Protein AF-A0A6P6TVI5-F1 (afdb_monomer)

pLDDT: mean 85.87, std 11.97, range [40.94, 98.31]

Sequence (390 aa):
MSLTVSHLIRDSSDHAPLLISVSTRLDNKPQSFRFLNFWTSREDFLPIVRDSWKQPCSGSPLQVLCCKLKRLQGAVQVWNRVVFGDIFQAVRQKEEEVRLAEIRMESDGSEAARVQLHLAQGRLRAALRVEEVFWKQKARVRWLQEGDRNTKFFHSVVKHRTVRSIVHKIRNDRGEWIESEAEIGAEAVRYFERLFTAQHIASSSTLLQHIPKILTDEENGLLEQVLSAEEIRSAVFAMDGESAPGPDGYTGKFFTAAWSVIGEDVVRAMCSFFCGAELPRAITATSIVLIPKIVHPQNFSHFCLISLCNFVNKVLSQILADRLAQVLPKIISPQQSGFVRRRLISDNFLLAQELLSSMGRSPRNADVVLKLDMSKAYDRVSWAFLTMVL

Radius of gyration: 27.92 Å; Cα contacts (8 Å, |Δi|>4): 343; chains: 1; bounding box: 77×56×83 Å

Solvent-accessible surface area (backbone atoms only — not comparable to full-atom values): 23335 Å² total; per-residue (Å²): 128,54,76,47,76,44,77,43,83,62,73,99,49,96,62,61,53,74,46,76,44,66,57,56,102,63,83,83,63,86,79,76,66,64,67,61,74,61,52,72,76,43,84,65,42,59,56,53,51,43,62,53,58,70,54,89,71,77,74,56,47,54,51,27,44,52,51,43,53,59,51,37,52,56,54,52,53,52,48,44,52,75,76,54,53,58,58,67,59,50,35,55,53,29,52,50,48,30,53,55,28,50,56,43,32,74,77,37,83,46,73,67,33,53,52,50,29,52,52,28,48,52,52,30,54,53,39,48,51,49,53,42,47,51,36,44,64,72,40,67,69,86,78,76,68,95,80,72,97,50,56,67,57,30,50,49,52,36,52,56,50,54,62,72,63,60,79,66,51,37,39,50,98,86,69,49,79,39,61,50,69,69,58,46,50,49,51,49,50,56,54,49,50,62,54,61,50,82,76,93,66,90,74,70,66,70,67,60,75,73,61,76,88,79,77,50,72,68,57,51,54,61,68,67,50,82,74,50,66,64,60,54,48,49,53,54,66,72,46,67,33,87,45,77,41,12,70,82,12,46,29,37,48,54,54,63,72,43,31,96,72,47,40,68,50,52,42,46,21,53,45,41,41,79,73,70,46,82,81,55,67,83,45,71,37,56,39,81,42,76,42,69,75,51,89,82,54,52,39,77,84,37,36,44,83,42,78,25,45,18,48,71,44,50,47,56,53,46,53,52,48,60,50,49,58,74,54,40,75,78,76,46,62,88,83,64,28,82,98,38,91,98,43,50,70,65,58,52,51,52,51,51,51,51,56,62,69,56,52,78,74,49,96,87,58,89,77,85,86,85,90,83,82,73,81,58,55,86,60,64,62,54,66,70,57,49,68,72,73,106

Mean predicted aligned error: 9.37 Å

Secondary structure (DSSP, 8-state):
--EEEEEPP-SSSSSPPEEEEEPPTTTTSPPPP---GGGGGSTTHHHHHHHHHHS---SSHHHHHHHHHHHHHHHHHHHHHHHTS-HHHHHHHHHHHHHHHHHHHHH---HHHHHHHHHHHHHHHHHHHHHHHHHHHHHT-----S----HHHHHHHHHHHHHHH----EE-TTS-EE--HHHHHHHHHHHHHHHHSPP-----GGGGGGS---S-HHHHHHHTSPPPHHHHHHHHHHS-TTSPP-TT---HHHHHHTHHHHHHHHHHHHHHHHTTPPPPHHHH-EEEEEEESSSS--SGGGEEEEEEE-HHHHHHHHHHHHHHHHHHHHHS-TT--TT-TT--HHHHHHHHHHHHHHTT--TT----------TTHHHH--HHHHHHH-

Foldseek 3Di:
DDWDWDFDDDDPDPDTDIDTDDDDPPPDDDDFAADQLCLLVDPCSLVLLQVLLPDDDDDALLRNLLVSLLSSSVSVVVVCCVPCNPLVVQLVVLVVQLVVLVVCCVVDVDPVSVVSNVVSVVSNVVSLVSLLSRLCLLLVDPPDDPDDSDSVVSVVSNVVVVVQQDDQWAQAPVRDIDRDPVVVVVRLCVVLVVLQDADDDPDPCVVLVPQDPQDDPVLVVQLLDQDDLVLLVCLLVVDDQSDAAFSSNHGSSCCVSNCVRCSVSLSSSLRCVSVPDDNDPSQAHWDWGWDACDDDHHHSVRTDIDTRGHVSNVSNVSSSVVSVLVCVVRNDDPLDQPPHPPRDPVVNVVVVVVVVVCAPPDPPDHDDDDDDDDDPCVSHDDPVVVVSND

Structure (mmCIF, N/CA/C/O backbone):
data_AF-A0A6P6TVI5-F1
#
_entry.id   AF-A0A6P6TVI5-F1
#
loop_
_atom_site.group_PDB
_atom_site.id
_atom_site.type_symbol
_atom_site.label_atom_id
_atom_site.label_alt_id
_atom_site.label_comp_id
_atom_site.label_asym_id
_atom_site.label_entity_id
_atom_site.label_seq_id
_atom_site.pdbx_PDB_ins_code
_atom_site.Cartn_x
_atom_site.Cartn_y
_atom_site.Cartn_z
_atom_site.occupancy
_atom_site.B_iso_or_equiv
_atom_site.auth_seq_id
_atom_site.auth_comp_id
_atom_site.auth_asym_id
_atom_site.auth_atom_id
_atom_site.pdbx_PDB_model_num
ATOM 1 N N . MET A 1 1 ? -9.435 31.498 9.936 1.00 50.38 1 MET A N 1
ATOM 2 C CA . MET A 1 1 ? -8.725 30.886 11.077 1.00 50.38 1 MET A CA 1
ATOM 3 C C . MET A 1 1 ? -9.482 31.351 12.307 1.00 50.38 1 MET A C 1
ATOM 5 O O . MET A 1 1 ? -9.459 32.540 12.583 1.00 50.38 1 MET A O 1
ATOM 9 N N . SER A 1 2 ? -10.288 30.489 12.924 1.00 42.31 2 SER A N 1
ATOM 10 C CA . SER A 1 2 ? -10.997 30.822 14.167 1.00 42.31 2 SER A CA 1
ATOM 11 C C . SER A 1 2 ? -10.178 30.315 15.346 1.00 42.31 2 SER A C 1
ATOM 13 O O . SER A 1 2 ? -9.690 29.186 15.340 1.00 42.31 2 SER A O 1
ATOM 15 N N . LEU A 1 3 ? -9.978 31.174 16.335 1.00 60.12 3 LEU A N 1
ATOM 16 C CA . LEU A 1 3 ? -9.305 30.828 17.575 1.00 60.12 3 LEU A CA 1
ATOM 17 C C . LEU A 1 3 ? -10.371 30.828 18.662 1.00 60.12 3 LEU A C 1
ATOM 19 O O . LEU A 1 3 ? -10.991 31.853 18.928 1.00 60.12 3 LEU A O 1
ATOM 23 N N . THR A 1 4 ? -10.622 29.662 19.239 1.00 66.44 4 THR A N 1
ATOM 24 C CA . THR A 1 4 ? -11.568 29.484 20.340 1.00 66.44 4 THR A CA 1
ATOM 25 C C . THR A 1 4 ? -10.787 29.086 21.574 1.00 66.44 4 THR A C 1
ATOM 27 O O . THR A 1 4 ? -10.040 28.109 21.547 1.00 66.44 4 THR A O 1
ATOM 30 N N . VAL A 1 5 ? -10.956 29.842 22.650 1.00 75.88 5 VAL A N 1
ATOM 31 C CA . VAL A 1 5 ? -10.376 29.522 23.953 1.00 75.88 5 VAL A CA 1
ATOM 32 C C . VAL A 1 5 ? -11.499 28.987 24.827 1.00 75.88 5 VAL A C 1
ATOM 34 O O . VAL A 1 5 ? -12.504 29.669 25.011 1.00 75.88 5 VAL A O 1
ATOM 37 N N . SER A 1 6 ? -11.351 27.769 25.339 1.00 76.38 6 SER A N 1
ATOM 38 C CA . SER A 1 6 ? -12.278 27.191 26.310 1.00 76.38 6 SER A CA 1
ATOM 39 C C . SER A 1 6 ? -11.561 26.885 27.620 1.00 76.38 6 SER A C 1
ATOM 41 O O . SER A 1 6 ? -10.396 26.487 27.640 1.00 76.38 6 SER A O 1
ATOM 43 N N . HIS A 1 7 ? -12.258 27.096 28.734 1.00 74.56 7 HIS A N 1
ATOM 44 C CA . HIS A 1 7 ? -11.769 26.699 30.048 1.00 74.56 7 HIS A CA 1
ATOM 45 C C . HIS A 1 7 ? -12.034 25.208 30.242 1.00 74.56 7 HIS A C 1
ATOM 47 O O . HIS A 1 7 ? -13.179 24.764 30.140 1.00 74.56 7 HIS A O 1
ATOM 53 N N . LEU A 1 8 ? -10.983 24.435 30.508 1.00 70.44 8 LEU A N 1
ATOM 54 C CA . LEU A 1 8 ? -11.132 23.051 30.940 1.00 70.44 8 LEU A CA 1
ATOM 55 C C . LEU A 1 8 ? -11.530 23.001 32.416 1.00 70.44 8 LEU A C 1
ATOM 57 O O . LEU A 1 8 ? -11.284 23.934 33.185 1.00 70.44 8 LEU A O 1
ATOM 61 N N . ILE A 1 9 ? -12.174 21.897 32.787 1.00 56.91 9 ILE A N 1
ATOM 62 C CA . ILE A 1 9 ? -12.681 21.658 34.138 1.00 56.91 9 ILE A CA 1
ATOM 63 C C . ILE A 1 9 ? -11.498 21.673 35.114 1.00 56.91 9 ILE A C 1
ATOM 65 O O . ILE A 1 9 ? -10.450 21.087 34.841 1.00 56.91 9 ILE A O 1
ATOM 69 N N . ARG A 1 10 ? -11.667 22.371 36.239 1.00 63.59 10 ARG A N 1
ATOM 70 C CA . ARG A 1 10 ? -10.701 22.369 37.337 1.00 63.59 10 ARG A CA 1
ATOM 71 C C . ARG A 1 10 ? -10.797 21.027 38.049 1.00 63.59 10 ARG A C 1
ATOM 73 O O . ARG A 1 10 ? -11.835 20.730 38.630 1.00 63.59 10 ARG A O 1
ATOM 80 N N . ASP A 1 11 ? -9.730 20.245 38.001 1.00 40.94 11 ASP A N 1
ATOM 81 C CA . ASP A 1 11 ? -9.581 19.057 38.834 1.00 40.94 11 ASP A CA 1
ATOM 82 C C . ASP A 1 11 ? -8.334 19.240 39.701 1.00 40.94 11 ASP A C 1
ATOM 84 O O . ASP A 1 11 ? -7.234 19.431 39.182 1.00 40.94 11 ASP A O 1
ATOM 88 N N . SER A 1 12 ? -8.513 19.250 41.023 1.00 44.25 12 SER A N 1
ATOM 89 C CA . SER A 1 12 ? -7.471 19.374 42.063 1.00 44.25 12 SER A CA 1
ATOM 90 C C . SER A 1 12 ? -6.588 20.647 42.100 1.00 44.25 12 SER A C 1
ATOM 92 O O . SER A 1 12 ? -5.709 20.739 42.953 1.00 44.25 12 SER A O 1
ATOM 94 N N . SER A 1 13 ? -6.835 21.662 41.259 1.00 61.47 13 SER A N 1
ATOM 95 C CA . SER A 1 13 ? -6.118 22.957 41.261 1.00 61.47 13 SER A CA 1
ATOM 96 C C . SER A 1 13 ? -7.076 24.154 41.147 1.00 61.47 13 SER A C 1
ATOM 98 O O . SER A 1 13 ? -8.138 24.071 40.530 1.00 61.47 13 SER A O 1
ATOM 100 N N . ASP A 1 14 ? -6.692 25.290 41.734 1.00 65.31 14 ASP A N 1
ATOM 101 C CA . ASP A 1 14 ? -7.358 26.595 41.626 1.00 65.31 14 ASP A CA 1
ATOM 102 C C . ASP A 1 14 ? -7.150 27.283 40.259 1.00 65.31 14 ASP A C 1
ATOM 104 O O . ASP A 1 14 ? -7.882 28.214 39.902 1.00 65.31 14 ASP A O 1
ATOM 108 N N . HIS A 1 15 ? -6.231 26.778 39.433 1.00 62.09 15 HIS A N 1
ATOM 109 C CA . HIS A 1 15 ? -6.027 27.225 38.059 1.00 62.09 15 HIS A CA 1
ATOM 110 C C . HIS A 1 15 ? -6.923 26.458 37.068 1.00 62.09 15 HIS A C 1
ATOM 112 O O . HIS A 1 15 ? -6.985 25.232 37.076 1.00 62.09 15 HIS A O 1
ATOM 118 N N . ALA A 1 16 ? -7.610 27.177 36.169 1.00 63.00 16 ALA A N 1
ATOM 119 C CA . ALA A 1 16 ? -8.334 26.572 35.044 1.00 63.00 16 ALA A CA 1
ATOM 120 C C . ALA A 1 16 ? -7.402 26.456 33.826 1.00 63.00 16 ALA A C 1
ATOM 122 O O . ALA A 1 16 ? -6.978 27.496 33.309 1.00 63.00 16 ALA A O 1
ATOM 123 N N . PRO A 1 17 ? -7.102 25.246 33.322 1.00 70.75 17 PRO A N 1
ATOM 124 C CA . PRO A 1 17 ? -6.337 25.100 32.094 1.00 70.75 17 PRO A CA 1
ATOM 125 C C . PRO A 1 17 ? -7.092 25.735 30.920 1.00 70.75 17 PRO A C 1
ATOM 127 O O . PRO A 1 17 ? -8.281 25.476 30.714 1.00 70.75 17 PRO A O 1
ATOM 130 N N . LEU A 1 18 ? -6.399 26.565 30.141 1.00 76.81 18 LEU A N 1
ATOM 131 C CA . LEU A 1 18 ? -6.943 27.152 28.920 1.00 76.81 18 LEU A CA 1
ATOM 132 C C . LEU A 1 18 ? -6.676 26.212 27.746 1.00 76.81 18 LEU A C 1
ATOM 134 O O . LEU A 1 18 ? -5.528 26.002 27.351 1.00 76.81 18 LEU A O 1
ATOM 138 N N . LEU A 1 19 ? -7.739 25.671 27.156 1.00 69.50 19 LEU A N 1
ATOM 139 C CA . LEU A 1 19 ? -7.659 24.982 25.879 1.00 69.50 19 LEU A CA 1
ATOM 140 C C . LEU A 1 19 ? -7.790 26.013 24.760 1.00 69.50 19 LEU A C 1
ATOM 142 O O . LEU A 1 19 ? -8.882 26.462 24.416 1.00 69.50 19 LEU A O 1
ATOM 146 N N . ILE A 1 20 ? -6.656 26.369 24.166 1.00 74.19 20 ILE A N 1
ATOM 147 C CA . ILE A 1 20 ? -6.629 27.166 22.941 1.00 74.19 20 ILE A CA 1
ATOM 148 C C . ILE A 1 20 ? -6.821 26.206 21.767 1.00 74.19 20 ILE A C 1
ATOM 150 O O . ILE A 1 20 ? -5.902 25.489 21.369 1.00 74.19 20 ILE A O 1
ATOM 154 N N . SER A 1 21 ? -8.032 26.185 21.223 1.00 57.56 21 SER A N 1
ATOM 155 C CA . SER A 1 21 ? -8.363 25.454 20.004 1.00 57.56 21 SER A CA 1
ATOM 156 C C . SER A 1 21 ? -8.249 26.401 18.817 1.00 57.56 21 SER A C 1
ATOM 158 O O . SER A 1 21 ? -8.975 27.388 18.708 1.00 57.56 21 SER A O 1
ATOM 160 N N . VAL A 1 22 ? -7.307 26.111 17.927 1.00 64.06 22 VAL A N 1
ATOM 161 C CA . VAL A 1 22 ? -7.124 26.846 16.675 1.00 64.06 22 VAL A CA 1
ATOM 162 C C . VAL A 1 22 ? -7.741 26.001 15.578 1.00 64.06 22 VAL A C 1
ATOM 164 O O . VAL A 1 22 ? -7.253 24.897 15.335 1.00 64.06 22 VAL A O 1
ATOM 167 N N . SER A 1 23 ? -8.790 26.497 14.918 1.00 53.38 23 SER A N 1
ATOM 168 C CA . SER A 1 23 ? -9.317 25.800 13.749 1.00 53.38 23 SER A CA 1
ATOM 169 C C . SER A 1 23 ? -8.261 25.812 12.655 1.00 53.38 23 SER A C 1
ATOM 171 O O . SER A 1 23 ? -7.753 26.857 12.219 1.00 53.38 23 SER A O 1
ATOM 173 N N . THR A 1 24 ? -7.867 24.612 12.258 1.00 54.31 24 THR A N 1
ATOM 174 C CA . THR A 1 24 ? -6.860 24.421 11.224 1.00 54.31 24 THR A CA 1
ATOM 175 C C . THR A 1 24 ? -7.564 24.243 9.885 1.00 54.31 24 THR A C 1
ATOM 177 O O . THR A 1 24 ? -8.731 23.864 9.819 1.00 54.31 24 THR A O 1
ATOM 180 N N . ARG A 1 25 ? -6.858 24.483 8.773 1.00 55.53 25 ARG A N 1
ATOM 181 C CA . ARG A 1 25 ? -7.387 24.305 7.400 1.00 55.53 25 ARG A CA 1
ATOM 182 C C . ARG A 1 25 ? -7.878 22.862 7.095 1.00 55.53 25 ARG A C 1
ATOM 184 O O . ARG A 1 25 ? -8.269 22.574 5.968 1.00 55.53 25 ARG A O 1
ATOM 191 N N . LEU A 1 26 ? -7.815 21.939 8.060 1.00 53.72 26 LEU A N 1
ATOM 192 C CA . LEU A 1 26 ? -8.076 20.504 7.929 1.00 53.72 26 LEU A CA 1
ATOM 193 C C . LEU A 1 26 ? -9.446 20.064 8.467 1.00 53.72 26 LEU A C 1
ATOM 195 O O . LEU A 1 26 ? -9.866 18.952 8.155 1.00 53.72 26 LEU A O 1
ATOM 199 N N . ASP A 1 27 ? -10.144 20.909 9.228 1.00 51.94 27 ASP A N 1
ATOM 200 C CA . ASP A 1 27 ? -11.249 20.455 10.088 1.00 51.94 27 ASP A CA 1
ATOM 201 C C . ASP A 1 27 ? -12.516 20.025 9.310 1.00 51.94 27 ASP A C 1
ATOM 203 O O . ASP A 1 27 ? -13.340 19.294 9.848 1.00 51.94 27 ASP A O 1
ATOM 207 N N . ASN A 1 28 ? -12.634 20.374 8.017 1.00 53.06 28 ASN A N 1
ATOM 208 C CA . ASN A 1 28 ? -13.838 20.138 7.199 1.00 53.06 28 ASN A CA 1
ATOM 209 C C . ASN A 1 28 ? -13.608 19.341 5.898 1.00 53.06 28 ASN A C 1
ATOM 211 O O . ASN A 1 28 ? -14.457 19.363 5.005 1.00 53.06 28 ASN A O 1
ATOM 215 N N . LYS A 1 29 ? -12.471 18.650 5.735 1.00 59.00 29 LYS A N 1
ATOM 216 C CA . LYS A 1 29 ? -12.224 17.871 4.505 1.00 59.00 29 LYS A CA 1
ATOM 217 C C . LYS A 1 29 ? -12.799 16.457 4.617 1.00 59.00 29 LYS A C 1
ATOM 219 O O . LYS A 1 29 ? -12.556 15.792 5.627 1.00 59.00 29 LYS A O 1
ATOM 224 N N . PRO A 1 30 ? -13.51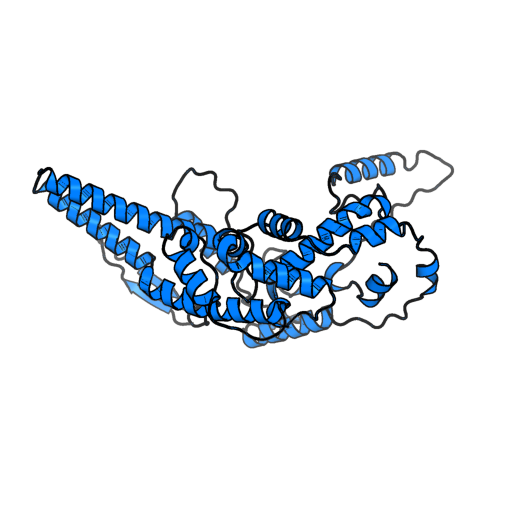1 15.956 3.588 1.00 56.66 30 PRO A N 1
ATOM 225 C CA . PRO A 1 30 ? -13.997 14.584 3.585 1.00 56.66 30 PRO A CA 1
ATOM 226 C C . PRO A 1 30 ? -12.813 13.623 3.719 1.00 56.66 30 PRO A C 1
ATOM 228 O O . PRO A 1 30 ? -11.874 13.643 2.921 1.00 56.66 30 PRO A O 1
ATOM 231 N N . GLN A 1 31 ? -12.839 12.791 4.760 1.00 66.12 31 GLN A N 1
ATOM 232 C CA . GLN A 1 31 ? -11.803 11.788 4.967 1.00 66.12 31 GLN A CA 1
ATOM 233 C C . GLN A 1 31 ? -12.014 10.637 3.988 1.00 66.12 31 GLN A C 1
ATOM 235 O O . GLN A 1 31 ? -13.091 10.040 3.926 1.00 66.12 31 GLN A O 1
ATOM 240 N N . SER A 1 32 ? -10.970 10.313 3.224 1.00 79.69 32 SER A N 1
ATOM 241 C CA . SER A 1 32 ? -10.984 9.115 2.397 1.00 79.69 32 SER A CA 1
ATOM 242 C C . SER A 1 32 ? -11.031 7.870 3.280 1.00 79.69 32 SER A C 1
ATOM 244 O O . SER A 1 32 ? -10.469 7.833 4.379 1.00 79.69 32 SER A O 1
ATOM 246 N N . PHE A 1 33 ? -11.719 6.840 2.794 1.00 89.94 33 PHE A N 1
ATOM 247 C CA . PHE A 1 33 ? -11.724 5.541 3.452 1.00 89.94 33 PHE A CA 1
ATOM 248 C C . PHE A 1 33 ? -10.298 5.014 3.604 1.00 89.94 33 PHE A C 1
ATOM 250 O O . PHE A 1 33 ? -9.478 5.127 2.693 1.00 89.94 33 PHE A O 1
ATOM 257 N N . ARG A 1 34 ? -10.018 4.428 4.766 1.00 91.81 34 ARG A N 1
ATOM 258 C CA . ARG A 1 34 ? -8.781 3.708 5.048 1.00 91.81 34 ARG A CA 1
ATOM 259 C C . ARG A 1 34 ? -9.119 2.481 5.865 1.00 91.81 34 ARG A C 1
ATOM 261 O O . ARG A 1 34 ? -9.838 2.583 6.856 1.00 91.81 34 ARG A O 1
ATOM 268 N N . PHE A 1 35 ? -8.583 1.346 5.448 1.00 95.06 35 PHE A N 1
ATOM 269 C CA . PHE A 1 35 ? -8.749 0.096 6.157 1.00 95.06 35 PHE A CA 1
ATOM 270 C C . PHE A 1 35 ? -8.078 0.169 7.529 1.00 95.06 35 PHE A C 1
ATOM 272 O O . PHE A 1 35 ? -6.906 0.540 7.613 1.00 95.06 35 PHE A O 1
ATOM 279 N N . LEU A 1 36 ? -8.807 -0.169 8.593 1.00 94.38 36 LEU A N 1
ATOM 280 C CA . LEU A 1 36 ? -8.273 -0.195 9.953 1.00 94.38 36 LEU A CA 1
ATOM 281 C C . LEU A 1 36 ? -7.950 -1.632 10.352 1.00 94.38 36 LEU A C 1
ATOM 283 O O . LEU A 1 36 ? -8.805 -2.513 10.304 1.00 94.38 36 LEU A O 1
ATOM 287 N N . ASN A 1 37 ? -6.715 -1.884 10.772 1.00 92.69 37 ASN A N 1
ATOM 288 C CA . ASN A 1 37 ? -6.241 -3.256 10.957 1.00 92.69 37 ASN A CA 1
ATOM 289 C C . ASN A 1 37 ? -6.944 -3.990 12.099 1.00 92.69 37 ASN A C 1
ATOM 291 O O . ASN A 1 37 ? -7.115 -5.207 12.020 1.00 92.69 37 ASN A O 1
ATOM 295 N N . PHE A 1 38 ? -7.393 -3.272 13.132 1.00 92.38 38 PHE A N 1
ATOM 296 C CA . PHE A 1 38 ? -8.129 -3.875 14.246 1.00 92.38 38 PHE A CA 1
ATOM 297 C C . PHE A 1 38 ? -9.473 -4.478 13.813 1.00 92.38 38 PHE A C 1
ATOM 299 O O . PHE A 1 38 ? -9.997 -5.335 14.520 1.00 92.38 38 PHE A O 1
ATOM 306 N N . TRP A 1 39 ? -10.016 -4.100 12.646 1.00 95.62 39 TRP A N 1
ATOM 307 C CA . TRP A 1 39 ? -11.202 -4.755 12.088 1.00 95.62 39 TRP A CA 1
ATOM 308 C C . TRP A 1 39 ? -10.975 -6.252 11.889 1.00 95.62 39 TRP A C 1
ATOM 310 O O . TRP A 1 39 ? -11.868 -7.042 12.165 1.00 95.62 39 TRP A O 1
ATOM 320 N N . THR A 1 40 ? -9.760 -6.654 11.507 1.00 94.31 40 THR A N 1
ATOM 321 C CA . THR A 1 40 ? -9.411 -8.067 11.275 1.00 94.31 40 THR A CA 1
ATOM 322 C C . THR A 1 40 ? -9.402 -8.919 12.543 1.00 94.31 40 THR A C 1
ATOM 324 O O . THR A 1 40 ? -9.377 -10.140 12.448 1.00 94.31 40 THR A O 1
ATOM 327 N N . SER A 1 41 ? -9.407 -8.298 13.727 1.00 89.62 41 SER A N 1
ATOM 328 C CA . SER A 1 41 ? -9.384 -9.004 15.011 1.00 89.62 41 SER A CA 1
ATOM 329 C C . SER A 1 41 ? -10.770 -9.412 15.507 1.00 89.62 41 SER A C 1
ATOM 331 O O . SER A 1 41 ? -10.857 -10.091 16.526 1.00 89.62 41 SER A O 1
ATOM 333 N N . ARG A 1 42 ? -11.848 -8.993 14.832 1.00 92.25 42 ARG A N 1
ATOM 334 C CA . ARG A 1 42 ? -13.208 -9.383 15.204 1.00 92.25 42 ARG A CA 1
ATOM 335 C C . ARG A 1 42 ? -13.707 -10.576 14.401 1.00 92.25 42 ARG A C 1
ATOM 337 O O . ARG A 1 42 ? -13.421 -10.710 13.214 1.00 92.25 42 ARG A O 1
ATOM 344 N N . GLU A 1 43 ? -14.531 -11.390 15.047 1.00 92.69 43 GLU A N 1
ATOM 345 C CA . GLU A 1 43 ? -15.134 -12.589 14.457 1.00 92.69 43 GLU A CA 1
ATOM 346 C C . GLU A 1 43 ? -16.162 -12.262 13.362 1.00 92.69 43 GLU A C 1
ATOM 348 O O . GLU A 1 43 ? -16.277 -12.988 12.377 1.00 92.69 43 GLU A O 1
ATOM 353 N N . ASP A 1 44 ? -16.866 -11.134 13.492 1.00 94.19 44 ASP A N 1
ATOM 354 C CA . ASP A 1 44 ? -17.891 -10.669 12.549 1.00 94.19 44 ASP A CA 1
ATOM 355 C C . ASP A 1 44 ? -17.318 -10.012 11.280 1.00 94.19 44 ASP A C 1
ATOM 357 O O . ASP A 1 44 ? -18.045 -9.824 10.304 1.00 94.19 44 ASP A O 1
ATOM 361 N N . PHE A 1 45 ? -16.008 -9.749 11.225 1.00 96.44 45 PHE A N 1
ATOM 362 C CA . PHE A 1 45 ? -15.361 -9.139 10.061 1.00 96.44 45 PHE A CA 1
ATOM 363 C C . PHE A 1 45 ? -15.485 -9.991 8.789 1.00 96.44 45 PHE A C 1
ATOM 365 O O . PHE A 1 45 ? -15.958 -9.509 7.758 1.00 96.44 45 PHE A O 1
ATOM 372 N N . LEU A 1 46 ? -15.080 -11.264 8.841 1.00 97.69 46 LEU A N 1
ATOM 373 C CA . LEU A 1 46 ? -15.132 -12.154 7.675 1.00 97.69 46 LEU A CA 1
ATOM 374 C C . LEU A 1 46 ? -16.560 -12.436 7.182 1.00 97.69 46 LEU A C 1
ATOM 376 O O . LEU A 1 46 ? -16.750 -12.437 5.964 1.00 97.69 46 LEU A O 1
ATOM 380 N N . PRO A 1 47 ? -17.563 -12.660 8.057 1.00 97.62 47 PRO A N 1
ATOM 381 C CA . PRO A 1 47 ? -18.968 -12.692 7.658 1.00 97.62 47 PRO A CA 1
ATOM 382 C C . PRO A 1 47 ? -19.388 -11.481 6.819 1.00 97.62 47 PRO A C 1
ATOM 384 O O . PRO A 1 47 ? -19.895 -11.662 5.717 1.00 97.62 47 PRO A O 1
ATOM 387 N N . ILE A 1 48 ? -19.069 -10.260 7.254 1.00 97.12 48 ILE A N 1
ATOM 388 C CA . ILE A 1 48 ? -19.443 -9.032 6.531 1.00 97.12 48 ILE A CA 1
ATOM 389 C C . ILE A 1 48 ? -18.759 -8.943 5.175 1.00 97.12 48 ILE A C 1
ATOM 391 O O . ILE A 1 48 ? -19.389 -8.575 4.177 1.00 97.12 48 ILE A O 1
ATOM 395 N N . VAL A 1 49 ? -17.468 -9.293 5.124 1.00 98.19 49 VAL A N 1
ATOM 396 C CA . VAL A 1 49 ? -16.750 -9.372 3.852 1.00 98.19 49 VAL A CA 1
ATOM 397 C C . VAL A 1 49 ? -17.469 -10.355 2.940 1.00 98.19 49 VAL A C 1
ATOM 399 O O . VAL A 1 49 ? -17.828 -9.977 1.833 1.00 98.19 49 VAL A O 1
ATOM 402 N N . ARG A 1 50 ? -17.757 -11.571 3.413 1.00 98.19 50 ARG A N 1
ATOM 403 C CA . ARG A 1 50 ? -18.413 -12.633 2.641 1.00 98.19 50 ARG A CA 1
ATOM 404 C C . ARG A 1 50 ? -19.794 -12.234 2.129 1.00 98.19 50 ARG A C 1
ATOM 406 O O . ARG A 1 50 ? -20.080 -12.469 0.957 1.00 98.19 50 ARG A O 1
ATOM 413 N N . ASP A 1 51 ? -20.621 -11.611 2.957 1.00 97.56 51 ASP A N 1
ATOM 414 C CA . ASP A 1 51 ? -21.982 -11.216 2.583 1.00 97.56 51 ASP A CA 1
ATOM 415 C C . ASP A 1 51 ? -21.979 -10.097 1.539 1.00 97.56 51 ASP A C 1
ATOM 417 O O . ASP A 1 51 ? -22.725 -10.145 0.558 1.00 97.56 51 ASP A O 1
ATOM 421 N N . SER A 1 52 ? -21.066 -9.132 1.675 1.00 97.69 52 SER A N 1
ATOM 422 C CA . SER A 1 52 ? -20.830 -8.133 0.631 1.00 97.69 52 SER A CA 1
ATOM 423 C C . SER A 1 52 ? -20.235 -8.758 -0.637 1.00 97.69 52 SER A C 1
ATOM 425 O O . SER A 1 52 ? -20.574 -8.354 -1.748 1.00 97.69 52 SER A O 1
ATOM 427 N N . TRP A 1 53 ? -19.356 -9.756 -0.513 1.00 97.81 53 TRP A N 1
ATOM 428 C CA . TRP A 1 53 ? -18.612 -10.332 -1.640 1.00 97.81 53 TRP A CA 1
ATOM 429 C C . TRP A 1 53 ? -19.445 -11.266 -2.525 1.00 97.81 53 TRP A C 1
ATOM 431 O O . TRP A 1 53 ? -19.206 -11.330 -3.733 1.00 97.81 53 TRP A O 1
ATOM 441 N N . LYS A 1 54 ? -20.431 -11.961 -1.939 1.00 96.38 54 LYS A N 1
ATOM 442 C CA . LYS A 1 54 ? -21.354 -12.884 -2.628 1.00 96.38 54 LYS A CA 1
ATOM 443 C C . LYS A 1 54 ? -22.290 -12.197 -3.617 1.00 96.38 54 LYS A C 1
ATOM 445 O O . LYS A 1 54 ? -22.747 -12.830 -4.562 1.00 96.38 54 LYS A O 1
ATOM 450 N N . GLN A 1 55 ? -22.607 -10.926 -3.391 1.00 95.38 55 GLN A N 1
ATOM 451 C CA . GLN A 1 55 ? -23.513 -10.197 -4.270 1.00 95.38 55 GLN A CA 1
ATOM 452 C C . GLN A 1 55 ? -22.930 -10.110 -5.699 1.00 95.38 55 GLN A C 1
ATOM 454 O O . GLN A 1 55 ? -21.726 -9.856 -5.854 1.00 95.38 55 GLN A O 1
ATOM 459 N N . PRO A 1 56 ? -23.760 -10.285 -6.742 1.00 93.12 56 PRO A N 1
ATOM 460 C CA . PRO A 1 56 ? -23.291 -10.365 -8.120 1.00 93.12 56 PRO A CA 1
ATOM 461 C C . PRO A 1 56 ? -22.647 -9.051 -8.583 1.00 93.12 56 PRO A C 1
ATOM 463 O O . PRO A 1 56 ? -23.042 -7.961 -8.163 1.00 93.12 56 PRO A O 1
ATOM 466 N N . CYS A 1 57 ? -21.645 -9.176 -9.451 1.00 94.56 57 CYS A N 1
ATOM 467 C CA . CYS A 1 57 ? -20.994 -8.090 -10.180 1.00 94.56 57 CYS A CA 1
ATOM 468 C C . CYS A 1 57 ? -20.666 -8.612 -11.583 1.00 94.56 57 CYS A C 1
ATOM 470 O O . CYS A 1 57 ? -20.170 -9.731 -11.707 1.00 94.56 57 CYS A O 1
ATOM 472 N N . SER A 1 58 ? -20.908 -7.804 -12.611 1.00 92.81 58 SER A N 1
ATOM 473 C CA . SER A 1 58 ? -20.639 -8.164 -14.009 1.00 92.81 58 SER A CA 1
ATOM 474 C C . SER A 1 58 ? -19.446 -7.383 -14.557 1.00 92.81 58 SER A C 1
ATOM 476 O O . SER A 1 58 ? -19.160 -6.277 -14.096 1.00 92.81 58 SER A O 1
ATOM 478 N N . GLY A 1 59 ? -18.770 -7.947 -15.557 1.00 93.69 59 GLY A N 1
ATOM 479 C CA . GLY A 1 59 ? -17.623 -7.338 -16.233 1.00 93.69 59 GLY A CA 1
ATOM 480 C C . GLY A 1 59 ? -16.424 -8.278 -16.307 1.00 93.69 59 GLY A C 1
ATOM 481 O O . GLY A 1 59 ? -16.507 -9.447 -15.932 1.00 93.69 59 GLY A O 1
ATOM 482 N N . SER A 1 60 ? -15.296 -7.754 -16.781 1.00 95.31 60 SER A N 1
ATOM 483 C CA . SER A 1 60 ? -14.012 -8.465 -16.737 1.00 95.31 60 SER A CA 1
ATOM 484 C C . SER A 1 60 ? -13.592 -8.777 -15.290 1.00 95.31 60 SER A C 1
ATOM 486 O O . SER A 1 60 ? -14.006 -8.067 -14.368 1.00 95.31 60 SER A O 1
ATOM 488 N N . PRO A 1 61 ? -12.723 -9.776 -15.051 1.00 97.12 61 PRO A N 1
ATOM 489 C CA . PRO A 1 61 ? -12.252 -10.109 -13.703 1.00 97.12 61 PRO A CA 1
ATOM 490 C C . PRO A 1 61 ? -11.704 -8.910 -12.907 1.00 97.12 61 PRO A C 1
ATOM 492 O O . PRO A 1 61 ? -12.021 -8.750 -11.727 1.00 97.12 61 PRO A O 1
ATOM 495 N N . LEU A 1 62 ? -10.955 -8.011 -13.558 1.00 96.44 62 LEU A N 1
ATOM 496 C CA . LEU A 1 62 ? -10.452 -6.775 -12.944 1.00 96.44 62 LEU A CA 1
ATOM 497 C C . LEU A 1 62 ? -11.589 -5.813 -12.557 1.00 96.44 62 LEU A C 1
ATOM 499 O O . LEU A 1 62 ? -11.570 -5.240 -11.466 1.00 96.44 62 LEU A O 1
ATOM 503 N N . GLN A 1 63 ? -12.599 -5.646 -13.418 1.00 95.75 63 GLN A N 1
ATOM 504 C CA . GLN A 1 63 ? -13.775 -4.814 -13.129 1.00 95.75 63 GLN A CA 1
ATOM 505 C C . GLN A 1 63 ? -14.622 -5.400 -11.996 1.00 95.75 63 GLN A C 1
ATOM 507 O O . GLN A 1 63 ? -15.060 -4.656 -11.117 1.00 95.75 63 GLN A O 1
ATOM 512 N N . VAL A 1 64 ? -14.807 -6.723 -11.978 1.00 97.19 64 VAL A N 1
ATOM 513 C CA . VAL A 1 64 ? -15.506 -7.439 -10.904 1.00 97.19 64 VAL A CA 1
ATOM 514 C C . VAL A 1 64 ? -14.806 -7.197 -9.570 1.00 97.19 64 VAL A C 1
ATOM 516 O O . VAL A 1 64 ? -15.461 -6.785 -8.612 1.00 97.19 64 VAL A O 1
ATOM 519 N N . LEU A 1 65 ? -13.480 -7.359 -9.511 1.00 97.69 65 LEU A N 1
ATOM 520 C CA . LEU A 1 65 ? -12.706 -7.091 -8.299 1.00 97.69 65 LEU A CA 1
ATOM 521 C C . LEU A 1 65 ? -12.865 -5.634 -7.834 1.00 97.69 65 LEU A C 1
ATOM 523 O O . LEU A 1 65 ? -13.155 -5.392 -6.662 1.00 97.69 65 LEU A O 1
ATOM 527 N N . CYS A 1 66 ? -12.747 -4.662 -8.746 1.00 96.19 66 CYS A N 1
ATOM 528 C CA . CYS A 1 66 ? -12.941 -3.242 -8.428 1.00 96.19 66 CYS A CA 1
ATOM 529 C C . CYS A 1 66 ? -14.338 -2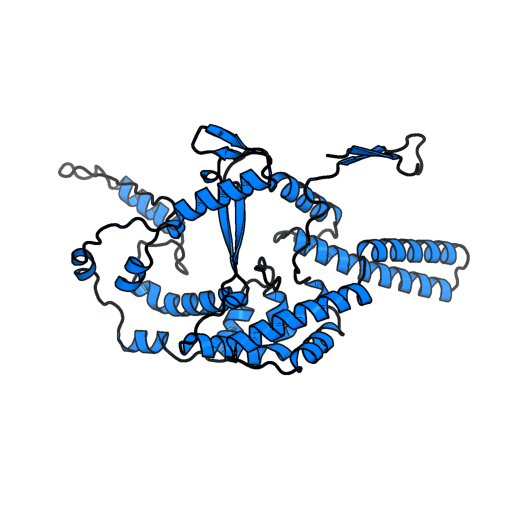.958 -7.866 1.00 96.19 66 CYS A C 1
ATOM 531 O O . CYS A 1 66 ? -14.477 -2.243 -6.873 1.00 96.19 66 CYS A O 1
ATOM 533 N N . CYS A 1 67 ? -15.373 -3.516 -8.496 1.00 96.44 67 CYS A N 1
ATOM 534 C CA . CYS A 1 67 ? -16.760 -3.337 -8.086 1.00 96.44 67 CYS A CA 1
ATOM 535 C C . CYS A 1 67 ? -16.997 -3.909 -6.681 1.00 96.44 67 CYS A C 1
ATOM 537 O O . CYS A 1 67 ? -17.534 -3.217 -5.811 1.00 96.44 67 CYS A O 1
ATOM 539 N N . LYS A 1 68 ? -16.517 -5.133 -6.425 1.00 97.81 68 LYS A N 1
ATOM 540 C CA . LYS A 1 68 ? -16.634 -5.794 -5.120 1.00 97.81 68 LYS A CA 1
ATOM 541 C C . LYS A 1 68 ? -15.894 -5.034 -4.018 1.00 97.81 68 LYS A C 1
ATOM 543 O O . LYS A 1 68 ? -16.477 -4.806 -2.959 1.00 97.81 68 LYS A O 1
ATOM 548 N N . LEU A 1 69 ? -14.667 -4.567 -4.273 1.00 97.25 69 LEU A N 1
ATOM 549 C CA . LEU A 1 69 ? -13.919 -3.716 -3.337 1.00 97.25 69 LEU A CA 1
ATOM 550 C C . LEU A 1 69 ? -14.671 -2.412 -3.049 1.00 97.25 69 LEU A C 1
ATOM 552 O O . LEU A 1 69 ? -14.849 -2.034 -1.892 1.00 97.25 69 LEU A O 1
ATOM 556 N N . LYS A 1 70 ? -15.180 -1.741 -4.087 1.00 95.62 70 LYS A N 1
ATOM 557 C CA . LYS A 1 70 ? -15.903 -0.478 -3.920 1.00 95.62 70 LYS A CA 1
ATOM 558 C C . LYS A 1 70 ? -17.193 -0.642 -3.116 1.00 95.62 70 LYS A C 1
ATOM 560 O O . LYS A 1 70 ? -17.519 0.216 -2.299 1.00 95.62 70 LYS A O 1
ATOM 565 N N . ARG A 1 71 ? -17.923 -1.737 -3.318 1.00 96.44 71 ARG A N 1
ATOM 566 C CA . ARG A 1 71 ? -19.120 -2.062 -2.534 1.00 96.44 71 ARG A CA 1
ATOM 567 C C . ARG A 1 71 ? -18.769 -2.408 -1.089 1.00 96.44 71 ARG A C 1
ATOM 569 O O . ARG A 1 71 ? -19.406 -1.905 -0.163 1.00 96.44 71 ARG A O 1
ATOM 576 N N . LEU A 1 72 ? -17.739 -3.230 -0.888 1.00 97.69 72 LEU A N 1
ATOM 577 C CA . LEU A 1 72 ? -17.260 -3.606 0.438 1.00 97.69 72 LEU A CA 1
ATOM 578 C C . LEU A 1 72 ? -16.843 -2.385 1.260 1.00 97.69 72 LEU A C 1
ATOM 580 O O . LEU A 1 72 ? -17.121 -2.353 2.456 1.00 97.69 72 LEU A O 1
ATOM 584 N N . GLN A 1 73 ? -16.254 -1.368 0.629 1.00 95.38 73 GLN A N 1
ATOM 585 C CA . GLN A 1 73 ? -15.938 -0.096 1.275 1.00 95.38 73 GLN A CA 1
ATOM 586 C C . GLN A 1 73 ? -17.166 0.478 2.002 1.00 95.38 73 GLN A C 1
ATOM 588 O O . GLN A 1 73 ? -17.081 0.807 3.184 1.00 95.38 73 GLN A O 1
ATOM 593 N N . GLY A 1 74 ? -18.313 0.559 1.319 1.00 94.56 74 GLY A N 1
ATOM 594 C CA . GLY A 1 74 ? -19.556 1.068 1.904 1.00 94.56 74 GLY A CA 1
ATOM 595 C C . GLY A 1 74 ? -20.070 0.187 3.045 1.00 94.56 74 GLY A C 1
ATOM 596 O O . GLY A 1 74 ? -20.394 0.697 4.117 1.00 94.56 74 GLY A O 1
ATOM 597 N N . ALA A 1 75 ? -20.071 -1.136 2.856 1.00 96.06 75 ALA A N 1
ATOM 598 C CA . ALA A 1 75 ? -20.517 -2.086 3.878 1.00 96.06 75 ALA A CA 1
ATOM 599 C C . ALA A 1 75 ? -19.674 -2.001 5.164 1.00 96.06 75 ALA A C 1
ATOM 601 O O . ALA A 1 75 ? -20.217 -1.908 6.264 1.00 96.06 75 ALA A O 1
ATOM 602 N N . VAL A 1 76 ? -18.346 -1.952 5.030 1.00 95.75 76 VAL A N 1
ATOM 603 C CA . VAL A 1 76 ? -17.417 -1.839 6.164 1.00 95.75 76 VAL A CA 1
ATOM 604 C C . VAL A 1 76 ? -17.550 -0.484 6.857 1.00 95.75 76 VAL A C 1
ATOM 606 O O . VAL A 1 76 ? -17.464 -0.421 8.079 1.00 95.75 76 VAL A O 1
ATOM 609 N N . GLN A 1 77 ? -17.803 0.602 6.122 1.00 93.31 77 GLN A N 1
ATOM 610 C CA . GLN A 1 77 ? -18.042 1.915 6.728 1.00 93.31 77 GLN A CA 1
ATOM 611 C C . GLN A 1 77 ? -19.318 1.945 7.576 1.00 93.31 77 GLN A C 1
ATOM 613 O O . GLN A 1 77 ? -19.300 2.507 8.673 1.00 93.31 77 GLN A O 1
ATOM 618 N N . VAL A 1 78 ? -20.407 1.341 7.091 1.00 94.31 78 VAL A N 1
ATOM 619 C CA . VAL A 1 78 ? -21.658 1.213 7.853 1.00 94.31 78 VAL A CA 1
ATOM 620 C C . VAL A 1 78 ? -21.432 0.347 9.088 1.00 94.31 78 VAL A C 1
ATOM 622 O O . VAL A 1 78 ? -21.728 0.784 10.199 1.00 94.31 78 VAL A O 1
ATOM 625 N N . TRP A 1 79 ? -20.826 -0.829 8.920 1.00 95.75 79 TRP A N 1
ATOM 626 C CA . TRP A 1 79 ? -20.506 -1.717 10.035 1.00 95.75 79 TRP A CA 1
ATOM 627 C C . TRP A 1 79 ? -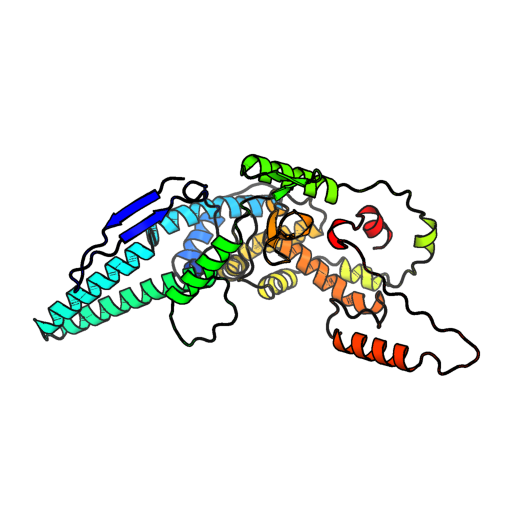19.617 -1.047 11.084 1.00 95.75 79 TRP A C 1
ATOM 629 O O . TRP A 1 79 ? -19.923 -1.112 12.270 1.00 95.75 79 TRP A O 1
ATOM 639 N N . ASN A 1 80 ? -18.563 -0.338 10.671 1.00 93.94 80 ASN A N 1
ATOM 640 C CA . ASN A 1 80 ? -17.673 0.354 11.598 1.00 93.94 80 ASN A CA 1
ATOM 641 C C . ASN A 1 80 ? -18.428 1.387 12.447 1.00 93.94 80 ASN A C 1
ATOM 643 O O . ASN A 1 80 ? -18.193 1.484 13.648 1.00 93.94 80 ASN A O 1
ATOM 647 N N . ARG A 1 81 ? -19.357 2.139 11.842 1.00 91.38 81 ARG A N 1
ATOM 648 C CA . ARG A 1 81 ? -20.186 3.109 12.574 1.00 91.38 81 ARG A CA 1
ATOM 649 C C . ARG A 1 81 ? -21.097 2.434 13.597 1.00 91.38 81 ARG A C 1
ATOM 651 O O . ARG A 1 81 ? -21.239 2.965 14.689 1.00 91.38 81 ARG A O 1
ATOM 658 N N . VAL A 1 82 ? -21.685 1.289 13.252 1.00 92.56 82 VAL A N 1
ATOM 659 C CA . VAL A 1 82 ? -22.612 0.553 14.128 1.00 92.56 82 VAL A CA 1
ATOM 660 C C . VAL A 1 82 ? -21.879 -0.168 15.261 1.00 92.56 82 VAL A C 1
ATOM 662 O O . VAL A 1 82 ? -22.339 -0.147 16.396 1.00 92.56 82 VAL A O 1
ATOM 665 N N . VAL A 1 83 ? -20.747 -0.809 14.965 1.00 91.44 83 VAL A N 1
ATOM 666 C CA . VAL A 1 83 ? -20.060 -1.705 15.909 1.00 91.44 83 VAL A CA 1
ATOM 667 C C . VAL A 1 83 ? -19.014 -0.994 16.757 1.00 91.44 83 VAL A C 1
ATOM 669 O O . VAL A 1 83 ? -18.870 -1.318 17.933 1.00 91.44 83 VAL A O 1
ATOM 672 N N . PHE A 1 84 ? -18.274 -0.046 16.182 1.00 89.69 84 PHE A N 1
ATOM 673 C CA . PHE A 1 84 ? -17.217 0.669 16.901 1.00 89.69 84 PHE A CA 1
ATOM 674 C C . PHE A 1 84 ? -17.614 2.098 17.265 1.00 89.69 84 PHE A C 1
ATOM 676 O O . PHE A 1 84 ? -17.236 2.571 18.333 1.00 89.69 84 PHE A O 1
ATOM 683 N N . GLY A 1 85 ? -18.357 2.788 16.392 1.00 89.94 85 GLY A N 1
ATOM 684 C CA . GLY A 1 85 ? -18.710 4.191 16.598 1.00 89.94 85 GLY A CA 1
ATOM 685 C C . GLY A 1 85 ? -17.470 5.065 16.823 1.00 89.94 85 GLY A C 1
ATOM 686 O O . GLY A 1 85 ? -16.477 4.952 16.097 1.00 89.94 85 GLY A O 1
ATOM 687 N N . ASP A 1 86 ? -17.528 5.935 17.832 1.00 90.88 86 ASP A N 1
ATOM 688 C CA . ASP A 1 86 ? -16.357 6.666 18.319 1.00 90.88 86 ASP A CA 1
ATOM 689 C C . ASP A 1 86 ? -15.580 5.802 19.326 1.00 90.88 86 ASP A C 1
ATOM 691 O O . ASP A 1 86 ? -15.947 5.681 20.497 1.00 90.88 86 ASP A O 1
ATOM 695 N N . ILE A 1 87 ? -14.464 5.232 18.863 1.00 91.38 87 ILE A N 1
ATOM 696 C CA . ILE A 1 87 ? -13.582 4.394 19.686 1.00 91.38 87 ILE A CA 1
ATOM 697 C C . ILE A 1 87 ? -13.004 5.144 20.896 1.00 91.38 87 ILE A C 1
ATOM 699 O O . ILE A 1 87 ? -12.755 4.526 21.926 1.00 91.38 87 ILE A O 1
ATOM 703 N N . PHE A 1 88 ? -12.821 6.465 20.812 1.00 89.31 88 PHE A N 1
ATOM 704 C CA . PHE A 1 88 ? -12.297 7.271 21.915 1.00 89.31 88 PHE A CA 1
ATOM 705 C C . PHE A 1 88 ? -13.371 7.511 22.969 1.00 89.31 88 PHE A C 1
ATOM 707 O O . PHE A 1 88 ? -13.090 7.498 24.166 1.00 89.31 88 PHE A O 1
ATOM 714 N N . GLN A 1 89 ? -14.615 7.726 22.533 1.00 91.00 89 GLN A N 1
ATOM 715 C CA . GLN A 1 89 ? -15.751 7.789 23.446 1.00 91.00 89 GLN A CA 1
ATOM 716 C C . GLN A 1 89 ? -15.985 6.440 24.129 1.00 91.00 89 GLN A C 1
ATOM 718 O O . GLN A 1 89 ? -16.233 6.418 25.332 1.00 91.00 89 GLN A O 1
ATOM 723 N N . ALA A 1 90 ? -15.842 5.333 23.396 1.00 90.88 90 ALA A N 1
ATOM 724 C CA . ALA A 1 90 ? -15.951 3.994 23.959 1.00 90.88 90 ALA A CA 1
ATOM 725 C C . ALA A 1 90 ? -14.911 3.754 25.067 1.00 90.88 90 ALA A C 1
ATOM 727 O O . ALA A 1 90 ? -15.276 3.261 26.130 1.00 90.88 90 ALA A O 1
ATOM 728 N N . VAL A 1 91 ? -13.646 4.153 24.868 1.00 89.25 91 VAL A N 1
ATOM 729 C CA . VAL A 1 91 ? -12.612 4.071 25.920 1.00 89.25 91 VAL A CA 1
ATOM 730 C C . VAL A 1 91 ? -13.024 4.871 27.158 1.00 89.25 91 VAL A C 1
ATOM 732 O O . VAL A 1 91 ? -13.087 4.289 28.236 1.00 89.25 91 VAL A O 1
ATOM 735 N N . ARG A 1 92 ? -13.417 6.145 27.002 1.00 90.94 92 ARG A N 1
ATOM 736 C CA . ARG A 1 92 ? -13.861 6.990 28.131 1.00 90.94 92 ARG A CA 1
ATOM 737 C C . ARG A 1 92 ? -15.035 6.383 28.905 1.00 90.94 92 ARG A C 1
ATOM 739 O O . ARG A 1 92 ? -15.064 6.427 30.128 1.00 90.94 92 ARG A O 1
ATOM 746 N N . GLN A 1 93 ? -16.002 5.793 28.201 1.00 92.38 93 GLN A N 1
ATOM 747 C CA . GLN A 1 93 ? -17.129 5.104 28.837 1.00 92.38 93 GLN A CA 1
ATOM 748 C C . GLN A 1 93 ? -16.674 3.872 29.629 1.00 92.38 93 GLN A C 1
ATOM 750 O O . GLN A 1 93 ? -17.167 3.637 30.728 1.00 92.38 93 GLN A O 1
ATOM 755 N N . LYS A 1 94 ? -15.723 3.091 29.100 1.00 91.25 94 LYS A N 1
ATOM 756 C CA . LYS A 1 94 ? -15.180 1.919 29.803 1.00 91.25 94 LYS A CA 1
ATOM 757 C C . LYS A 1 94 ? -14.301 2.287 30.996 1.00 91.25 94 LYS A C 1
ATOM 759 O O . LYS A 1 94 ? -14.289 1.533 31.963 1.00 91.25 94 LYS A O 1
ATOM 764 N N . GLU A 1 95 ? -13.604 3.419 30.951 1.00 88.38 95 GLU A N 1
ATOM 765 C CA . GLU A 1 95 ? -12.882 3.964 32.108 1.00 88.38 95 GLU A CA 1
ATOM 766 C C . GLU A 1 95 ? -13.856 4.302 33.244 1.00 88.38 95 GLU A C 1
ATOM 768 O O . GLU A 1 95 ? -13.639 3.884 34.380 1.00 88.38 95 GLU A O 1
ATOM 773 N N . GLU A 1 96 ? -14.979 4.953 32.929 1.00 90.88 96 GLU A N 1
ATOM 774 C CA . GLU A 1 96 ? -16.013 5.259 33.923 1.00 90.88 96 GLU A CA 1
ATOM 775 C C . GLU A 1 96 ? -16.703 3.992 34.465 1.00 90.88 96 GLU A C 1
ATOM 777 O O . GLU A 1 96 ? -16.953 3.889 35.664 1.00 90.88 96 GLU A O 1
ATOM 782 N N . GLU A 1 97 ? -16.952 2.977 33.625 1.00 91.75 97 GLU A N 1
ATOM 783 C CA . GLU A 1 97 ? -17.464 1.672 34.085 1.00 91.75 97 GLU A CA 1
ATOM 784 C C . GLU A 1 97 ? -16.531 1.005 35.106 1.00 91.75 97 GLU A C 1
ATOM 786 O O . GLU A 1 97 ? -17.009 0.413 36.075 1.00 91.75 97 GLU A O 1
ATOM 791 N N . VAL A 1 98 ? -15.212 1.084 34.895 1.00 88.38 98 VAL A N 1
ATOM 792 C CA . VAL A 1 98 ? -14.222 0.562 35.848 1.00 88.38 98 VAL A CA 1
ATOM 793 C C . VAL A 1 98 ? -14.254 1.371 37.138 1.00 88.38 98 VAL A C 1
ATOM 795 O O . VAL A 1 98 ? -14.371 0.768 38.200 1.00 88.38 98 VAL A O 1
ATOM 798 N N . ARG A 1 99 ? -14.261 2.706 37.053 1.00 89.12 99 ARG A N 1
ATOM 799 C CA . ARG A 1 99 ? -14.336 3.589 38.225 1.00 89.12 99 ARG A CA 1
ATOM 800 C C . ARG A 1 99 ? -15.550 3.279 39.106 1.00 89.12 99 ARG A C 1
ATOM 802 O O . ARG A 1 99 ? -15.426 3.152 40.321 1.00 89.12 99 ARG A O 1
ATOM 809 N N . LEU A 1 100 ? -16.730 3.119 38.506 1.00 91.38 100 LEU A N 1
ATOM 810 C CA . LEU A 1 100 ? -17.953 2.773 39.239 1.00 91.38 100 LEU A CA 1
ATOM 811 C C . LEU A 1 100 ? -17.888 1.367 39.857 1.00 91.38 100 LEU A C 1
ATOM 813 O O . LEU A 1 100 ? -18.424 1.147 40.945 1.00 91.38 100 LEU A O 1
ATOM 817 N N . ALA A 1 101 ? -17.241 0.413 39.182 1.00 88.12 101 ALA A N 1
ATOM 818 C CA . ALA A 1 101 ? -17.043 -0.934 39.709 1.00 88.12 101 ALA A CA 1
ATOM 819 C C . ALA A 1 101 ? -16.030 -0.970 40.869 1.00 88.12 101 ALA A C 1
ATOM 821 O O . ALA A 1 101 ? -16.216 -1.756 41.795 1.00 88.12 101 ALA A O 1
ATOM 822 N N . GLU A 1 102 ? -15.006 -0.112 40.851 1.00 86.88 102 GLU A N 1
ATOM 823 C CA . GLU A 1 102 ? -14.050 0.067 41.954 1.00 86.88 102 GLU A CA 1
ATOM 824 C C . GLU A 1 102 ? -14.748 0.633 43.193 1.00 86.88 102 GLU A C 1
ATOM 826 O O . GLU A 1 102 ? -14.690 0.011 44.251 1.00 86.88 102 GLU A O 1
ATOM 831 N N . ILE A 1 103 ? -15.522 1.716 43.040 1.00 88.81 103 ILE A N 1
ATOM 832 C CA . ILE A 1 103 ? -16.329 2.292 44.132 1.00 88.81 103 ILE A CA 1
ATOM 833 C C . ILE A 1 103 ? -17.277 1.237 44.720 1.00 88.81 103 ILE A C 1
ATOM 835 O O . ILE A 1 103 ? -17.427 1.126 45.938 1.00 88.81 103 ILE A O 1
ATOM 839 N N . ARG A 1 104 ? -17.913 0.424 43.863 1.00 88.81 104 ARG A N 1
ATOM 840 C CA . ARG A 1 104 ? -18.785 -0.658 44.331 1.00 88.81 104 ARG A CA 1
ATOM 841 C C . ARG A 1 104 ? -18.005 -1.700 45.129 1.00 88.81 104 ARG A C 1
ATOM 843 O O . ARG A 1 104 ? -18.490 -2.077 46.185 1.00 88.81 104 ARG A O 1
ATOM 850 N N . MET A 1 105 ? -16.836 -2.134 44.661 1.00 85.00 105 MET A N 1
ATOM 851 C CA . MET A 1 105 ? -15.982 -3.108 45.356 1.00 85.00 105 MET A CA 1
ATOM 852 C C . MET A 1 105 ? -15.508 -2.601 46.727 1.00 85.00 105 MET A C 1
ATOM 854 O O . MET A 1 105 ? -15.391 -3.381 47.668 1.00 85.00 105 MET A O 1
ATOM 858 N N . GLU A 1 106 ? -15.258 -1.296 46.853 1.00 85.50 106 GLU A N 1
ATOM 859 C CA . GLU A 1 106 ? -14.911 -0.663 48.132 1.00 85.50 106 GLU A CA 1
ATOM 860 C C . GLU A 1 106 ? -16.095 -0.652 49.111 1.00 85.50 106 GLU A C 1
ATOM 862 O O . GLU A 1 106 ? -15.907 -0.842 50.311 1.00 85.50 106 GLU A O 1
ATOM 867 N N . SER A 1 107 ? -17.318 -0.458 48.604 1.00 88.31 107 SER A N 1
ATOM 868 C CA . SER A 1 107 ? -18.547 -0.451 49.415 1.00 88.31 107 SER A CA 1
ATOM 869 C C . SER A 1 107 ? -19.127 -1.844 49.708 1.00 88.31 107 SER A C 1
ATOM 871 O O . SER A 1 107 ? -19.769 -2.047 50.735 1.00 88.31 107 SER A O 1
ATOM 873 N N . ASP A 1 108 ? -18.917 -2.795 48.798 1.00 84.31 108 ASP A N 1
ATOM 874 C CA . ASP A 1 108 ? -19.442 -4.156 48.800 1.00 84.31 108 ASP A CA 1
ATOM 875 C C . ASP A 1 108 ? -18.307 -5.109 48.405 1.00 84.31 108 ASP A C 1
ATOM 877 O O . ASP A 1 108 ? -18.001 -5.290 47.228 1.00 84.31 108 ASP A O 1
ATOM 881 N N . GLY A 1 109 ? -17.682 -5.733 49.406 1.00 82.81 109 GLY A N 1
ATOM 882 C CA . GLY A 1 109 ? -16.596 -6.703 49.225 1.00 82.81 109 GLY A CA 1
ATOM 883 C C . GLY A 1 109 ? -17.054 -8.085 48.743 1.00 82.81 109 GLY A C 1
ATOM 884 O O . GLY A 1 109 ? -16.332 -9.065 48.935 1.00 82.81 109 GLY A O 1
ATOM 885 N N . SER A 1 110 ? -18.261 -8.203 48.182 1.00 91.81 110 SER A N 1
ATOM 886 C CA . SER A 1 110 ? -18.802 -9.470 47.697 1.00 91.81 110 SER A CA 1
ATOM 887 C C . SER A 1 110 ? -18.021 -10.036 46.506 1.00 91.81 110 SER A C 1
ATOM 889 O O . SER A 1 110 ? -17.447 -9.322 45.679 1.00 91.81 110 SER A O 1
ATOM 891 N N . GLU A 1 111 ? -18.075 -11.362 46.348 1.00 91.12 111 GLU A N 1
ATOM 892 C CA . GLU A 1 111 ? -17.537 -12.035 45.159 1.00 91.12 111 GLU A CA 1
ATOM 893 C C . GLU A 1 111 ? -18.196 -11.509 43.871 1.00 91.12 111 GLU A C 1
ATOM 895 O O . GLU A 1 111 ? -17.545 -11.374 42.836 1.00 91.12 111 GLU A O 1
ATOM 900 N N . ALA A 1 112 ? -19.479 -11.141 43.941 1.00 91.75 112 ALA A N 1
ATOM 901 C CA . ALA A 1 112 ? -20.204 -10.562 42.818 1.00 91.75 112 ALA A CA 1
ATOM 902 C C . ALA A 1 112 ? -19.616 -9.205 42.391 1.00 91.75 112 ALA A C 1
ATOM 904 O O . ALA A 1 112 ? -19.417 -8.983 41.193 1.00 91.75 112 ALA A O 1
ATOM 905 N N . ALA A 1 113 ? -19.289 -8.320 43.339 1.00 88.94 113 ALA A N 1
ATOM 906 C CA . ALA A 1 113 ? -18.629 -7.047 43.050 1.00 88.94 113 ALA A CA 1
ATOM 907 C C . ALA A 1 113 ? -17.238 -7.257 42.429 1.00 88.94 113 ALA A C 1
ATOM 909 O O . ALA A 1 113 ? -16.903 -6.618 41.426 1.00 88.94 113 ALA A O 1
ATOM 910 N N . ARG A 1 114 ? -16.476 -8.240 42.929 1.00 87.69 114 ARG A N 1
ATOM 911 C CA . ARG A 1 114 ? -15.164 -8.614 42.376 1.00 87.69 114 ARG A CA 1
ATOM 912 C C . ARG A 1 114 ? -15.252 -9.089 40.926 1.00 87.69 114 ARG A C 1
ATOM 914 O O . ARG A 1 114 ? -14.461 -8.662 40.081 1.00 87.69 114 ARG A O 1
ATOM 921 N N . VAL A 1 115 ? -16.231 -9.942 40.615 1.00 92.75 115 VAL A N 1
ATOM 922 C CA . VAL A 1 115 ? -16.480 -10.421 39.246 1.00 92.75 115 VAL A CA 1
ATOM 923 C C . VAL A 1 115 ? -16.852 -9.259 38.321 1.00 92.75 115 VAL A C 1
ATOM 925 O O . VAL A 1 115 ? -16.321 -9.170 37.213 1.00 92.75 115 VAL A O 1
ATOM 928 N N . GLN A 1 116 ? -17.709 -8.334 38.767 1.00 91.62 116 GLN A N 1
ATOM 929 C CA . GLN A 1 116 ? -18.084 -7.161 37.967 1.00 91.62 116 GLN A CA 1
ATOM 930 C C . GLN A 1 116 ? -16.891 -6.248 37.670 1.00 91.62 116 GLN A C 1
ATOM 932 O O . GLN A 1 116 ? -16.725 -5.825 36.523 1.00 91.62 116 GLN A O 1
ATOM 937 N N . LEU A 1 117 ? -16.023 -6.004 38.657 1.00 87.25 117 LEU A N 1
ATOM 938 C CA . LEU A 1 117 ? -14.788 -5.248 38.453 1.00 87.25 117 LEU A CA 1
ATOM 939 C C . LEU A 1 117 ? -13.882 -5.928 37.421 1.00 87.25 117 LEU A C 1
ATOM 941 O O . LEU A 1 117 ? -13.407 -5.277 36.488 1.00 87.25 117 LEU A O 1
ATOM 945 N N . HIS A 1 118 ? -13.692 -7.246 37.521 1.00 89.81 118 HIS A N 1
ATOM 946 C CA . HIS A 1 118 ? -12.865 -7.980 36.565 1.00 89.81 118 HIS A CA 1
ATOM 947 C C . HIS A 1 118 ? -13.425 -7.916 35.133 1.00 89.81 118 HIS A C 1
ATOM 949 O O . HIS A 1 118 ? -12.672 -7.705 34.178 1.00 89.81 118 HIS A O 1
ATOM 955 N N . LEU A 1 119 ? -14.748 -8.029 34.972 1.00 93.62 119 LEU A N 1
ATOM 956 C CA . LEU A 1 119 ? -15.422 -7.880 33.679 1.00 93.62 119 LEU A CA 1
ATOM 957 C C . LEU A 1 119 ? -15.276 -6.459 33.115 1.00 93.62 119 LEU A C 1
ATOM 959 O O . LEU A 1 119 ? -14.977 -6.300 31.928 1.00 93.62 119 LEU A O 1
ATOM 963 N N . ALA A 1 120 ? -15.448 -5.424 33.942 1.00 87.44 120 ALA A N 1
ATOM 964 C CA . ALA A 1 120 ? -15.255 -4.031 33.539 1.00 87.44 120 ALA A CA 1
ATOM 965 C C . ALA A 1 120 ? -13.812 -3.779 33.075 1.00 87.44 120 ALA A C 1
ATOM 967 O O . ALA A 1 120 ? -13.598 -3.269 31.974 1.00 87.44 120 ALA A O 1
ATOM 968 N N . GLN A 1 121 ? -12.821 -4.243 33.843 1.00 85.75 121 GLN A N 1
ATOM 969 C CA . GLN A 1 121 ? -11.407 -4.158 33.473 1.00 85.75 121 GLN A CA 1
ATOM 970 C C . GLN A 1 121 ? -11.102 -4.921 32.178 1.00 85.75 121 GLN A C 1
ATOM 972 O O . GLN A 1 121 ? -10.347 -4.434 31.336 1.00 85.75 121 GLN A O 1
ATOM 977 N N . GLY A 1 122 ? -11.694 -6.103 31.980 1.00 89.25 122 GLY A N 1
ATOM 978 C CA . GLY A 1 122 ? -11.580 -6.863 30.734 1.00 89.25 122 GLY A CA 1
ATOM 979 C C . GLY A 1 122 ? -12.101 -6.079 29.525 1.00 89.25 122 GLY A C 1
ATOM 980 O O . GLY A 1 122 ? -11.411 -5.982 28.507 1.00 89.25 122 GLY A O 1
ATOM 981 N N . ARG A 1 123 ? -13.276 -5.449 29.655 1.00 92.38 123 ARG A N 1
ATOM 982 C CA . ARG A 1 123 ? -13.866 -4.594 28.610 1.00 92.38 123 ARG A CA 1
ATOM 983 C C . ARG A 1 123 ? -13.016 -3.355 28.325 1.00 92.38 123 ARG A C 1
ATOM 985 O O . ARG A 1 123 ? -12.805 -3.038 27.155 1.00 92.38 123 ARG A O 1
ATOM 992 N N . LEU A 1 124 ? -12.479 -2.699 29.355 1.00 87.56 124 LEU A N 1
ATOM 993 C CA . LEU A 1 124 ? -11.565 -1.565 29.192 1.00 87.56 124 LEU A CA 1
ATOM 994 C C . LEU A 1 124 ? -10.281 -1.977 28.461 1.00 87.56 124 LEU A C 1
ATOM 996 O O . LEU A 1 124 ? -9.888 -1.325 27.497 1.00 87.56 124 LEU A O 1
ATOM 1000 N N . ARG A 1 125 ? -9.657 -3.100 28.844 1.00 88.38 125 ARG A N 1
ATOM 1001 C CA . ARG A 1 125 ? -8.462 -3.626 28.156 1.00 88.38 125 ARG A CA 1
ATOM 1002 C C . ARG A 1 125 ? -8.729 -3.900 26.674 1.00 88.38 125 ARG A C 1
ATOM 1004 O O . ARG A 1 125 ? -7.870 -3.611 25.843 1.00 88.38 125 ARG A O 1
ATOM 1011 N N . ALA A 1 126 ? -9.903 -4.433 26.335 1.00 90.06 126 ALA A N 1
ATOM 1012 C CA . ALA A 1 126 ? -10.295 -4.653 24.946 1.00 90.06 126 ALA A CA 1
ATOM 1013 C C . ALA A 1 126 ? -10.452 -3.330 24.172 1.00 90.06 126 ALA A C 1
ATOM 1015 O O . ALA A 1 126 ? -9.931 -3.214 23.062 1.00 90.06 126 ALA A O 1
ATOM 1016 N N . ALA A 1 127 ? -11.103 -2.321 24.764 1.00 89.94 127 ALA A N 1
ATOM 1017 C CA . ALA A 1 127 ? -11.262 -0.997 24.157 1.00 89.94 127 ALA A CA 1
ATOM 1018 C C . ALA A 1 127 ? -9.911 -0.286 23.947 1.00 89.94 127 ALA A C 1
ATOM 1020 O O . ALA A 1 127 ? -9.625 0.187 22.847 1.00 89.94 127 ALA A O 1
ATOM 1021 N N . LEU A 1 128 ? -9.038 -0.301 24.959 1.00 85.56 128 LEU A N 1
ATOM 1022 C CA . LEU A 1 128 ? -7.686 0.262 24.876 1.00 85.56 128 LEU A CA 1
ATOM 1023 C C . LEU A 1 128 ? -6.844 -0.419 23.793 1.00 85.56 128 LEU A C 1
ATOM 1025 O O . LEU A 1 128 ? -6.100 0.252 23.084 1.00 85.56 128 LEU A O 1
ATOM 1029 N N . ARG A 1 129 ? -6.987 -1.738 23.606 1.00 88.56 129 ARG A N 1
ATOM 1030 C CA . ARG A 1 129 ? -6.278 -2.461 22.540 1.00 88.56 129 ARG A CA 1
ATOM 1031 C C . ARG A 1 129 ? -6.708 -2.004 21.145 1.00 88.56 129 ARG A C 1
ATOM 1033 O O . ARG A 1 129 ? -5.867 -1.903 20.253 1.00 88.56 129 ARG A O 1
ATOM 1040 N N . VAL A 1 130 ? -7.995 -1.720 20.942 1.00 90.81 130 VAL A N 1
ATOM 1041 C CA . VAL A 1 130 ? -8.494 -1.158 19.674 1.00 90.81 130 VAL A CA 1
ATOM 1042 C C . VAL A 1 130 ? -7.882 0.220 19.425 1.00 90.81 130 VAL A C 1
ATOM 1044 O O . VAL A 1 130 ? -7.365 0.477 18.335 1.00 90.81 130 VAL A O 1
ATOM 1047 N N . GLU A 1 131 ? -7.888 1.085 20.440 1.00 89.56 131 GLU A N 1
ATOM 1048 C CA . GLU A 1 131 ? -7.314 2.428 20.350 1.00 89.56 131 GLU A CA 1
ATOM 1049 C C . GLU A 1 131 ? -5.798 2.398 20.081 1.00 89.56 131 GLU A C 1
ATOM 1051 O O . GLU A 1 131 ? -5.288 3.129 19.228 1.00 89.56 131 GLU A O 1
ATOM 1056 N N . GLU A 1 132 ? -5.073 1.504 20.752 1.00 86.44 132 GLU A N 1
ATOM 1057 C CA . GLU A 1 132 ? -3.640 1.291 20.559 1.00 86.44 132 GLU A CA 1
ATOM 1058 C C . GLU A 1 132 ? -3.325 0.879 19.117 1.00 86.44 132 GLU A C 1
ATOM 1060 O O . GLU A 1 132 ? -2.465 1.488 18.476 1.00 86.44 132 GLU A O 1
ATOM 1065 N N . VAL A 1 133 ? -4.039 -0.113 18.572 1.00 87.94 133 VAL A N 1
ATOM 1066 C CA . VAL A 1 133 ? -3.843 -0.564 17.185 1.00 87.94 133 VAL A CA 1
ATOM 1067 C C . VAL A 1 133 ? -4.158 0.559 16.198 1.00 87.94 133 VAL A C 1
ATOM 1069 O O . VAL A 1 133 ? -3.403 0.756 15.241 1.00 87.94 133 VAL A O 1
ATOM 1072 N N . PHE A 1 134 ? -5.220 1.335 16.440 1.00 90.19 134 PHE A N 1
ATOM 1073 C CA . PHE A 1 134 ? -5.550 2.508 15.630 1.00 90.19 134 PHE A CA 1
ATOM 1074 C C . PHE A 1 134 ? -4.399 3.523 15.611 1.00 90.19 134 PHE A C 1
ATOM 1076 O O . PHE A 1 134 ? -3.944 3.940 14.539 1.00 90.19 134 PHE A O 1
ATOM 1083 N N . TRP A 1 135 ? -3.889 3.903 16.784 1.00 85.81 135 TRP A N 1
ATOM 1084 C CA . TRP A 1 135 ? -2.814 4.884 16.891 1.00 85.81 135 TRP A CA 1
ATOM 1085 C C . TRP A 1 135 ? -1.489 4.368 16.342 1.00 85.81 135 TRP A C 1
ATOM 1087 O O . TRP A 1 135 ? -0.801 5.115 15.644 1.00 85.81 135 TRP A O 1
ATOM 1097 N N . LYS A 1 136 ? -1.157 3.094 16.567 1.00 85.62 136 LYS A N 1
ATOM 1098 C CA . LYS A 1 136 ? 0.024 2.436 15.995 1.00 85.62 136 LYS A CA 1
ATOM 1099 C C . LYS A 1 136 ? -0.011 2.477 14.468 1.00 85.62 136 LYS A C 1
ATOM 1101 O O . LYS A 1 136 ? 0.957 2.919 13.840 1.00 85.62 136 LYS A O 1
ATOM 1106 N N . GLN A 1 137 ? -1.144 2.103 13.869 1.00 88.75 137 GLN A N 1
ATOM 1107 C CA . GLN A 1 137 ? -1.337 2.141 12.418 1.00 88.75 137 GLN A CA 1
ATOM 1108 C C . GLN A 1 137 ? -1.238 3.576 11.877 1.00 88.75 137 GLN A C 1
ATOM 1110 O O . GLN A 1 137 ? -0.554 3.832 10.882 1.00 88.75 137 GLN A O 1
ATOM 1115 N N . LYS A 1 138 ? -1.871 4.544 12.551 1.00 85.56 138 LYS A N 1
ATOM 1116 C CA . LYS A 1 138 ? -1.856 5.959 12.148 1.00 85.56 138 LYS A CA 1
ATOM 1117 C C . LYS A 1 138 ? -0.466 6.588 12.272 1.00 85.56 138 LYS A C 1
ATOM 1119 O O . LYS A 1 138 ? -0.056 7.352 11.397 1.00 85.56 138 LYS A O 1
ATOM 1124 N N . ALA A 1 139 ? 0.276 6.244 13.320 1.00 82.62 139 ALA A N 1
ATOM 1125 C CA . ALA A 1 139 ? 1.632 6.723 13.557 1.00 82.62 139 ALA A CA 1
ATOM 1126 C C . ALA A 1 139 ? 2.664 6.063 12.632 1.00 82.62 139 ALA A C 1
ATOM 1128 O O . ALA A 1 139 ? 3.734 6.636 12.425 1.00 82.62 139 ALA A O 1
ATOM 1129 N N . ARG A 1 140 ? 2.367 4.895 12.041 1.00 76.88 140 ARG A N 1
ATOM 1130 C CA . ARG A 1 140 ? 3.290 4.126 11.182 1.00 76.88 140 ARG A CA 1
ATOM 1131 C C . ARG A 1 140 ? 4.680 3.969 11.807 1.00 76.88 140 ARG A C 1
ATOM 1133 O O . ARG A 1 140 ? 5.698 4.247 11.167 1.00 76.88 140 ARG A O 1
ATOM 1140 N N . VAL A 1 141 ? 4.717 3.609 13.086 1.00 68.56 141 VAL A N 1
ATOM 1141 C CA . VAL A 1 141 ? 5.958 3.353 13.824 1.00 68.56 141 VAL A CA 1
ATOM 1142 C C . VAL A 1 141 ? 6.261 1.860 13.730 1.00 68.56 141 VAL A C 1
ATOM 1144 O O . VAL A 1 141 ? 5.478 1.046 14.208 1.00 68.56 141 VAL A O 1
ATOM 1147 N N . ARG A 1 142 ? 7.388 1.507 13.097 1.00 60.25 142 ARG A N 1
ATOM 1148 C CA . ARG A 1 142 ? 7.834 0.110 12.912 1.00 60.25 142 ARG A CA 1
ATOM 1149 C C . ARG A 1 142 ? 8.725 -0.417 14.047 1.00 60.25 142 ARG A C 1
ATOM 1151 O O . ARG A 1 142 ? 8.834 -1.621 14.205 1.00 60.25 142 ARG A O 1
ATOM 1158 N N . TRP A 1 143 ? 9.352 0.478 14.813 1.00 49.31 143 TRP A N 1
ATOM 1159 C CA . TRP A 1 143 ? 10.487 0.163 15.695 1.00 49.31 143 TRP A CA 1
ATOM 1160 C C . TRP A 1 143 ? 10.153 0.007 17.179 1.00 49.31 143 TRP A C 1
ATOM 1162 O O . TRP A 1 143 ? 11.053 -0.272 17.964 1.00 49.31 143 TRP A O 1
ATOM 1172 N N . LEU A 1 144 ? 8.896 0.201 17.592 1.00 53.44 144 LEU A N 1
ATOM 1173 C CA . LEU A 1 144 ? 8.547 -0.012 18.994 1.00 53.44 144 LEU A CA 1
ATOM 1174 C C . LEU A 1 144 ? 8.527 -1.525 19.261 1.00 53.44 144 LEU A C 1
ATOM 1176 O O . LEU A 1 144 ? 7.565 -2.202 18.895 1.00 53.44 144 LEU A O 1
ATOM 1180 N N . GLN A 1 145 ? 9.606 -2.045 19.854 1.00 45.38 145 GLN A N 1
ATOM 1181 C CA . GLN A 1 145 ? 9.557 -3.315 20.572 1.00 45.38 145 GLN A CA 1
ATOM 1182 C C . GLN A 1 145 ? 8.538 -3.164 21.704 1.00 45.38 145 GLN A C 1
ATOM 1184 O O . GLN A 1 145 ? 8.470 -2.118 22.348 1.00 45.38 145 GLN A O 1
ATOM 1189 N N . GLU A 1 146 ? 7.687 -4.173 21.861 1.00 44.47 146 GLU A N 1
ATOM 1190 C CA . GLU A 1 146 ? 6.580 -4.220 22.814 1.00 44.47 146 GLU A CA 1
ATOM 1191 C C . GLU A 1 146 ? 7.082 -3.935 24.238 1.00 44.47 146 GLU A C 1
ATOM 1193 O O . GLU A 1 146 ? 7.609 -4.819 24.902 1.00 44.47 146 GLU A O 1
ATOM 1198 N N . GLY A 1 147 ? 6.978 -2.682 24.684 1.00 41.97 147 GLY A N 1
ATOM 1199 C CA . GLY A 1 147 ? 7.501 -2.262 25.986 1.00 41.97 147 GLY A CA 1
ATOM 1200 C C . GLY A 1 147 ? 6.595 -1.291 26.730 1.00 41.97 147 GLY A C 1
ATOM 1201 O O . GLY A 1 147 ? 6.505 -1.377 27.945 1.00 41.97 147 GLY A O 1
ATOM 1202 N N . ASP A 1 148 ? 5.853 -0.430 26.023 1.00 43.06 148 ASP A N 1
ATOM 1203 C CA . ASP A 1 148 ? 4.900 0.473 26.671 1.00 43.06 148 ASP A CA 1
ATOM 1204 C C . ASP A 1 148 ? 3.681 0.755 25.784 1.00 43.06 148 ASP A C 1
ATOM 1206 O O . ASP A 1 148 ? 3.811 1.224 24.648 1.00 43.06 148 ASP A O 1
ATOM 1210 N N . ARG A 1 149 ? 2.479 0.493 26.319 1.00 53.03 149 ARG A N 1
ATOM 1211 C CA . ARG A 1 149 ? 1.172 0.768 25.686 1.00 53.03 149 ARG A CA 1
ATOM 1212 C C . ARG A 1 149 ? 0.869 2.268 25.707 1.00 53.03 149 ARG A C 1
ATOM 1214 O O . ARG A 1 149 ? -0.081 2.730 26.334 1.00 53.03 149 ARG A O 1
ATOM 1221 N N . ASN A 1 150 ? 1.720 3.059 25.065 1.00 62.44 150 ASN A N 1
ATOM 1222 C CA . ASN A 1 150 ? 1.688 4.509 25.172 1.00 62.44 150 ASN A CA 1
ATOM 1223 C C . ASN A 1 150 ? 0.998 5.145 23.953 1.00 62.44 150 ASN A C 1
ATOM 1225 O O . ASN A 1 150 ? 1.639 5.554 22.981 1.00 62.44 150 ASN A O 1
ATOM 1229 N N . THR A 1 151 ? -0.329 5.280 24.012 1.00 63.69 151 THR A N 1
ATOM 1230 C CA . THR A 1 151 ? -1.103 6.010 22.991 1.00 63.69 151 THR A CA 1
ATOM 1231 C C . THR A 1 151 ? -0.670 7.478 22.876 1.00 63.69 151 THR A C 1
ATOM 1233 O O . THR A 1 151 ? -0.670 8.022 21.769 1.00 63.69 151 THR A O 1
ATOM 1236 N N . LYS A 1 152 ? -0.189 8.112 23.964 1.00 70.62 152 LYS A N 1
ATOM 1237 C CA . LYS A 1 152 ? 0.330 9.498 23.951 1.00 70.62 152 LYS A CA 1
ATOM 1238 C C . LYS A 1 152 ? 1.572 9.638 23.072 1.00 70.62 152 LYS A C 1
ATOM 1240 O O . LYS A 1 152 ? 1.704 10.639 22.365 1.00 70.62 152 LYS A O 1
ATOM 1245 N N . PHE A 1 153 ? 2.457 8.639 23.066 1.00 74.62 153 PHE A N 1
ATOM 1246 C CA . PHE A 1 153 ? 3.616 8.611 22.173 1.00 74.62 153 PHE A CA 1
ATOM 1247 C C . PHE A 1 153 ? 3.172 8.629 20.707 1.00 74.62 153 PHE A C 1
ATOM 1249 O O . PHE A 1 153 ? 3.563 9.521 19.950 1.00 74.62 153 PHE A O 1
ATOM 1256 N N . PHE A 1 154 ? 2.297 7.700 20.310 1.00 73.75 154 PHE A N 1
ATOM 1257 C CA . PHE A 1 154 ? 1.785 7.649 18.940 1.00 73.75 154 PHE A CA 1
ATOM 1258 C C . PHE A 1 154 ? 1.044 8.934 18.558 1.00 73.75 154 PHE A C 1
ATOM 1260 O O . PHE A 1 154 ? 1.238 9.453 17.457 1.00 73.75 154 PHE A O 1
ATOM 1267 N N . HIS A 1 155 ? 0.256 9.492 19.478 1.00 72.19 155 HIS A N 1
ATOM 1268 C CA . HIS A 1 155 ? -0.438 10.759 19.284 1.00 72.19 155 HIS A CA 1
ATOM 1269 C C . HIS A 1 155 ? 0.541 11.917 19.031 1.00 72.19 155 HIS A C 1
ATOM 1271 O O . HIS A 1 155 ? 0.360 12.691 18.089 1.00 72.19 155 HIS A O 1
ATOM 1277 N N . SER A 1 156 ? 1.612 12.015 19.823 1.00 72.12 156 SER A N 1
ATOM 1278 C CA . SER A 1 156 ? 2.668 13.020 19.647 1.00 72.12 156 SER A CA 1
ATOM 1279 C C . SER A 1 156 ? 3.366 12.884 18.290 1.00 72.12 156 SER A C 1
ATOM 1281 O O . SER A 1 156 ? 3.511 13.868 17.559 1.00 72.12 156 SER A O 1
ATOM 1283 N N . VAL A 1 157 ? 3.702 11.652 17.885 1.00 77.06 157 VAL A N 1
ATOM 1284 C CA . VAL A 1 157 ? 4.299 11.362 16.570 1.00 77.06 157 VAL A CA 1
ATOM 1285 C C . VAL A 1 157 ? 3.372 11.796 15.434 1.00 77.06 157 VAL A C 1
ATOM 1287 O O . VAL A 1 157 ? 3.822 12.450 14.489 1.00 77.06 157 VAL A O 1
ATOM 1290 N N . VAL A 1 158 ? 2.080 11.461 15.518 1.00 78.19 158 VAL A N 1
ATOM 1291 C CA . VAL A 1 158 ? 1.081 11.869 14.521 1.00 78.19 158 VAL A CA 1
ATOM 1292 C C . VAL A 1 158 ? 0.973 13.390 14.469 1.00 78.19 158 VAL A C 1
ATOM 1294 O O . VAL A 1 158 ? 1.074 13.953 13.383 1.00 78.19 158 VAL A O 1
ATOM 1297 N N . LYS A 1 159 ? 0.847 14.069 15.616 1.00 74.62 159 LYS A N 1
ATOM 1298 C CA . LYS A 1 159 ? 0.751 15.536 15.689 1.00 74.62 159 LYS A CA 1
ATOM 1299 C C . LYS A 1 159 ? 1.962 16.210 15.042 1.00 74.62 159 LYS A C 1
ATOM 1301 O O . LYS A 1 159 ? 1.795 17.085 14.194 1.00 74.62 159 LYS A O 1
ATOM 1306 N N . HIS A 1 160 ? 3.169 15.762 15.378 1.00 76.25 160 HIS A N 1
ATOM 1307 C CA . HIS A 1 160 ? 4.405 16.299 14.815 1.00 76.25 160 HIS A CA 1
ATOM 1308 C C . HIS A 1 160 ? 4.495 16.093 13.292 1.00 76.25 160 HIS A C 1
ATOM 1310 O O . HIS A 1 160 ? 4.874 17.007 12.558 1.00 76.25 160 HIS A O 1
ATOM 1316 N N . ARG A 1 161 ? 4.099 14.916 12.787 1.00 76.56 161 ARG A N 1
ATOM 1317 C CA . ARG A 1 161 ? 4.058 14.643 11.340 1.00 76.56 161 ARG A CA 1
ATOM 1318 C C . ARG A 1 161 ? 3.018 15.488 10.615 1.00 76.56 161 ARG A C 1
ATOM 1320 O O . ARG A 1 161 ? 3.331 16.011 9.551 1.00 76.56 161 ARG A O 1
ATOM 1327 N N . THR A 1 162 ? 1.824 15.645 11.187 1.00 74.00 162 THR A N 1
ATOM 1328 C CA . THR A 1 162 ? 0.766 16.482 10.610 1.00 74.00 162 THR A CA 1
ATOM 1329 C C . THR A 1 162 ? 1.262 17.912 10.436 1.00 74.00 162 THR A C 1
ATOM 1331 O O . THR A 1 162 ? 1.208 18.427 9.325 1.00 74.00 162 THR A O 1
ATOM 1334 N N . VAL A 1 163 ? 1.844 18.513 11.480 1.00 73.44 163 VAL A N 1
ATOM 1335 C CA . VAL A 1 163 ? 2.396 19.878 11.411 1.00 73.44 163 VAL A CA 1
ATOM 1336 C C . VAL A 1 163 ? 3.476 19.991 10.330 1.00 73.44 163 VAL A C 1
ATOM 1338 O O . VAL A 1 163 ? 3.428 20.903 9.514 1.00 73.44 163 VAL A O 1
ATOM 1341 N N . ARG A 1 164 ? 4.410 19.032 10.253 1.00 74.00 164 ARG A N 1
ATOM 1342 C CA . ARG A 1 164 ? 5.476 19.035 9.231 1.00 74.00 164 ARG A CA 1
ATOM 1343 C C . ARG A 1 164 ? 4.987 18.785 7.802 1.00 74.00 164 ARG A C 1
ATOM 1345 O O . ARG A 1 164 ? 5.711 19.110 6.865 1.00 74.00 164 ARG A O 1
ATOM 1352 N N . SER A 1 165 ? 3.820 18.168 7.628 1.00 74.62 165 SER A N 1
ATOM 1353 C CA . SER A 1 165 ? 3.266 17.844 6.307 1.00 74.62 165 SER A CA 1
ATOM 1354 C C . SER A 1 165 ? 2.526 19.007 5.646 1.00 74.62 165 SER A C 1
ATOM 1356 O O . SER A 1 165 ? 2.273 18.959 4.444 1.00 74.62 165 SER A O 1
ATOM 1358 N N . ILE A 1 166 ? 2.172 20.046 6.409 1.00 79.00 166 ILE A N 1
ATOM 1359 C CA . ILE A 1 166 ? 1.397 21.168 5.885 1.00 79.00 166 ILE A CA 1
ATOM 1360 C C . ILE A 1 166 ? 2.318 22.106 5.107 1.00 79.00 166 ILE A C 1
ATOM 1362 O O . ILE A 1 166 ? 3.262 22.683 5.645 1.00 79.00 166 ILE A O 1
ATOM 1366 N N . VAL A 1 167 ? 1.998 22.299 3.829 1.00 84.81 167 VAL A N 1
ATOM 1367 C CA . VAL A 1 167 ? 2.622 23.327 2.996 1.00 84.81 167 VAL A CA 1
ATOM 1368 C C . VAL A 1 167 ? 1.843 24.623 3.187 1.00 84.81 167 VAL A C 1
ATOM 1370 O O . VAL A 1 167 ? 0.773 24.807 2.617 1.00 84.81 167 VAL A O 1
ATOM 1373 N N . HIS A 1 168 ? 2.357 25.504 4.045 1.00 84.62 168 HIS A N 1
ATOM 1374 C CA . HIS A 1 168 ? 1.714 26.789 4.334 1.00 84.62 168 HIS A CA 1
ATOM 1375 C C . HIS A 1 168 ? 1.893 27.809 3.211 1.00 84.62 168 HIS A C 1
ATOM 1377 O O . HIS A 1 168 ? 0.988 28.596 2.952 1.00 84.62 168 HIS A O 1
ATOM 1383 N N . LYS A 1 169 ? 3.063 27.790 2.568 1.00 89.50 169 LYS A N 1
ATOM 1384 C CA . LYS A 1 169 ? 3.399 28.647 1.438 1.00 89.50 169 LYS A CA 1
ATOM 1385 C C . LYS A 1 169 ? 4.451 28.002 0.550 1.00 89.50 169 LYS A C 1
ATOM 1387 O O . LYS A 1 169 ? 5.253 27.200 1.033 1.00 89.50 169 LYS A O 1
ATOM 1392 N N . ILE A 1 170 ? 4.462 28.369 -0.724 1.00 93.50 170 ILE A N 1
ATOM 1393 C CA . ILE A 1 170 ? 5.425 27.887 -1.717 1.00 93.50 170 ILE A CA 1
ATOM 1394 C C . ILE A 1 170 ? 5.877 29.049 -2.607 1.00 93.50 170 ILE A C 1
ATOM 1396 O O . ILE A 1 170 ? 5.094 29.951 -2.884 1.00 93.50 170 ILE A O 1
ATOM 1400 N N . ARG A 1 171 ? 7.138 29.054 -3.039 1.00 92.56 171 ARG A N 1
ATOM 1401 C CA . ARG A 1 171 ? 7.642 29.960 -4.074 1.00 92.56 171 ARG A CA 1
ATOM 1402 C C . ARG A 1 171 ? 7.397 29.366 -5.451 1.00 92.56 171 ARG A C 1
ATOM 1404 O O . ARG A 1 171 ? 7.766 28.213 -5.687 1.00 92.56 171 ARG A O 1
ATOM 1411 N N . ASN A 1 172 ? 6.821 30.167 -6.339 1.00 89.00 172 ASN A N 1
ATOM 1412 C CA . ASN A 1 172 ? 6.681 29.824 -7.751 1.00 89.00 172 ASN A CA 1
ATOM 1413 C C . ASN A 1 172 ? 8.002 30.037 -8.519 1.00 89.00 172 ASN A C 1
ATOM 1415 O O . ASN A 1 172 ? 8.997 30.519 -7.971 1.00 89.00 172 ASN A O 1
ATOM 1419 N N . ASP A 1 173 ? 8.000 29.709 -9.814 1.00 85.81 173 ASP A N 1
ATOM 1420 C CA . ASP A 1 173 ? 9.167 29.889 -10.696 1.00 85.81 173 ASP A CA 1
ATOM 1421 C C . ASP A 1 173 ? 9.604 31.367 -10.843 1.00 85.81 173 ASP A C 1
ATOM 1423 O O . ASP A 1 173 ? 10.736 31.631 -11.239 1.00 85.81 173 ASP A O 1
ATOM 1427 N N . ARG A 1 174 ? 8.726 32.334 -10.529 1.00 87.88 174 ARG A N 1
ATOM 1428 C CA . ARG A 1 174 ? 9.010 33.783 -10.558 1.00 87.88 174 ARG A CA 1
ATOM 1429 C C . ARG A 1 174 ? 9.582 34.307 -9.234 1.00 87.88 174 ARG A C 1
ATOM 1431 O O . ARG A 1 174 ? 9.916 35.482 -9.137 1.00 87.88 174 ARG A O 1
ATOM 1438 N N . GLY A 1 175 ? 9.702 33.453 -8.214 1.00 89.12 175 GLY A N 1
ATOM 1439 C CA . GLY A 1 175 ? 10.183 33.817 -6.878 1.00 89.12 175 GLY A CA 1
ATOM 1440 C C . GLY A 1 175 ? 9.114 34.397 -5.941 1.00 89.12 175 GLY A C 1
ATOM 1441 O O . GLY A 1 175 ? 9.438 34.753 -4.805 1.00 89.12 175 GLY A O 1
ATOM 1442 N N . GLU A 1 176 ? 7.853 34.454 -6.375 1.00 91.75 176 GLU A N 1
ATOM 1443 C CA . GLU A 1 176 ? 6.721 34.984 -5.607 1.00 91.75 176 GLU A CA 1
ATOM 1444 C C . GLU A 1 176 ? 6.177 33.926 -4.641 1.00 91.75 176 GLU A C 1
ATOM 1446 O O . GLU A 1 176 ? 6.138 32.735 -4.961 1.00 91.75 176 GLU A O 1
ATOM 1451 N N . TRP A 1 177 ? 5.748 34.357 -3.452 1.00 93.62 177 TRP A N 1
ATOM 1452 C CA . TRP A 1 177 ? 5.145 33.476 -2.453 1.00 93.62 177 TRP A CA 1
ATOM 1453 C C . TRP A 1 177 ? 3.650 33.293 -2.707 1.00 93.62 177 TRP A C 1
ATOM 1455 O O . TRP A 1 177 ? 2.902 34.263 -2.769 1.00 93.62 177 TRP A O 1
ATOM 1465 N N . ILE A 1 178 ? 3.225 32.036 -2.774 1.00 92.50 178 ILE A N 1
ATOM 1466 C CA . ILE A 1 178 ? 1.831 31.608 -2.856 1.00 92.50 178 ILE A CA 1
ATOM 1467 C C . ILE A 1 178 ? 1.439 31.001 -1.508 1.00 92.50 178 ILE A C 1
ATOM 1469 O O . ILE A 1 178 ? 2.124 30.100 -1.020 1.00 92.50 178 ILE A O 1
ATOM 1473 N N . GLU A 1 179 ? 0.338 31.464 -0.912 1.00 90.50 179 GLU A N 1
ATOM 1474 C CA . GLU A 1 179 ? -0.118 31.038 0.429 1.00 90.50 179 GLU A CA 1
ATOM 1475 C C . GLU A 1 179 ? -1.546 30.451 0.446 1.00 90.50 179 GLU A C 1
ATOM 1477 O O . GLU A 1 179 ? -1.957 29.789 1.416 1.00 90.50 179 GLU A O 1
ATOM 1482 N N . SER A 1 180 ? -2.313 30.681 -0.627 1.00 89.12 180 SER A N 1
ATOM 1483 C CA . SER A 1 180 ? -3.658 30.132 -0.815 1.00 89.12 180 SER A CA 1
ATOM 1484 C C . SER A 1 180 ? -3.590 28.644 -1.142 1.00 89.12 180 SER A C 1
ATOM 1486 O O . SER A 1 180 ? -2.813 28.221 -1.991 1.00 89.12 180 SER A O 1
ATOM 1488 N N . GLU A 1 181 ? -4.427 27.827 -0.500 1.00 84.12 181 GLU A N 1
ATOM 1489 C CA . GLU A 1 181 ? -4.409 26.375 -0.717 1.00 84.12 181 GLU A CA 1
ATOM 1490 C C . GLU A 1 181 ? -4.753 25.994 -2.165 1.00 84.12 181 GLU A C 1
ATOM 1492 O O . GLU A 1 181 ? -4.105 25.122 -2.743 1.00 84.12 181 GLU A O 1
ATOM 1497 N N . ALA A 1 182 ? -5.741 26.668 -2.759 1.00 88.25 182 ALA A N 1
ATOM 1498 C CA . ALA A 1 182 ? -6.145 26.417 -4.138 1.00 88.25 182 ALA A CA 1
ATOM 1499 C C . ALA A 1 182 ? -5.008 26.743 -5.118 1.00 88.25 182 ALA A C 1
ATOM 1501 O O . ALA A 1 182 ? -4.726 25.961 -6.023 1.00 88.25 182 ALA A O 1
ATOM 1502 N N . GLU A 1 183 ? -4.311 27.858 -4.895 1.00 91.19 183 GLU A N 1
ATOM 1503 C CA . GLU A 1 183 ? -3.188 28.284 -5.733 1.00 91.19 183 GLU A CA 1
ATOM 1504 C C . GLU A 1 183 ? -1.960 27.387 -5.538 1.00 91.19 183 GLU A C 1
ATOM 1506 O O . GLU A 1 183 ? -1.316 27.020 -6.515 1.00 91.19 183 GLU A O 1
ATOM 1511 N N . ILE A 1 184 ? -1.664 26.962 -4.301 1.00 91.50 184 ILE A N 1
ATOM 1512 C CA . ILE A 1 184 ? -0.607 25.977 -4.015 1.00 91.50 184 ILE A CA 1
ATOM 1513 C C . ILE A 1 184 ? -0.904 24.661 -4.746 1.00 91.50 184 ILE A C 1
ATOM 1515 O O . ILE A 1 184 ? 0.001 24.066 -5.329 1.00 91.50 184 ILE A O 1
ATOM 1519 N N . GLY A 1 185 ? -2.162 24.208 -4.730 1.00 90.81 185 GLY A N 1
ATOM 1520 C CA . GLY A 1 185 ? -2.603 23.018 -5.456 1.00 90.81 185 GLY A CA 1
ATOM 1521 C C . GLY A 1 185 ? -2.440 23.161 -6.971 1.00 90.81 185 GLY A C 1
ATOM 1522 O O . GLY A 1 185 ? -1.869 22.277 -7.606 1.00 90.81 185 GLY A O 1
ATOM 1523 N N . ALA A 1 186 ? -2.878 24.286 -7.542 1.00 92.06 186 ALA A N 1
ATOM 1524 C CA . ALA A 1 186 ? -2.728 24.573 -8.968 1.00 92.06 186 ALA A CA 1
ATOM 1525 C C . ALA A 1 186 ? -1.251 24.656 -9.391 1.00 92.06 186 ALA A C 1
ATOM 1527 O O . ALA A 1 186 ? -0.865 24.084 -10.409 1.00 92.06 186 ALA A O 1
ATOM 1528 N N . GLU A 1 187 ? -0.404 25.298 -8.585 1.00 92.88 187 GLU A N 1
ATOM 1529 C CA . GLU A 1 187 ? 1.036 25.375 -8.831 1.00 92.88 187 GLU A CA 1
ATOM 1530 C C . GLU A 1 187 ? 1.704 23.996 -8.741 1.00 92.88 187 GLU A C 1
ATOM 1532 O O . GLU A 1 187 ? 2.579 23.688 -9.550 1.00 92.88 187 GLU A O 1
ATOM 1537 N N . ALA A 1 188 ? 1.276 23.138 -7.806 1.00 91.44 188 ALA A N 1
ATOM 1538 C CA . ALA A 1 188 ? 1.759 21.762 -7.727 1.00 91.44 188 ALA A CA 1
ATOM 1539 C C . ALA A 1 188 ? 1.433 20.994 -9.015 1.00 91.44 188 ALA A C 1
ATOM 1541 O O . ALA A 1 188 ? 2.328 20.389 -9.606 1.00 91.44 188 ALA A O 1
ATOM 1542 N N . VAL A 1 189 ? 0.175 21.052 -9.470 1.00 91.69 189 VAL A N 1
ATOM 1543 C CA . VAL A 1 189 ? -0.267 20.415 -10.720 1.00 91.69 189 VAL A CA 1
ATOM 1544 C C . VAL A 1 189 ? 0.572 20.922 -11.890 1.00 91.69 189 VAL A C 1
ATOM 1546 O O . VAL A 1 189 ? 1.233 20.120 -12.542 1.00 91.69 189 VAL A O 1
ATOM 1549 N N . ARG A 1 190 ? 0.673 22.244 -12.067 1.00 92.00 190 ARG A N 1
ATOM 1550 C CA . ARG A 1 190 ? 1.478 22.872 -13.126 1.00 92.00 190 ARG A CA 1
ATOM 1551 C C . ARG A 1 190 ? 2.939 22.410 -13.100 1.00 92.00 190 ARG A C 1
ATOM 1553 O O . ARG A 1 190 ? 3.519 22.092 -14.140 1.00 92.00 190 ARG A O 1
ATOM 1560 N N . TYR A 1 191 ? 3.555 22.379 -11.917 1.00 90.19 191 TYR A N 1
ATOM 1561 C CA . TYR A 1 191 ? 4.947 21.964 -11.750 1.00 90.19 191 TYR A CA 1
ATOM 1562 C C . TYR A 1 191 ? 5.162 20.498 -12.148 1.00 90.19 191 TYR A C 1
ATOM 1564 O O . TYR A 1 191 ? 6.114 20.198 -12.876 1.00 90.19 191 TYR A O 1
ATOM 1572 N N . PHE A 1 192 ? 4.304 19.592 -11.669 1.00 88.38 192 PHE A N 1
ATOM 1573 C CA . PHE A 1 192 ? 4.451 18.153 -11.891 1.00 88.38 192 PHE A CA 1
ATOM 1574 C C . PHE A 1 192 ? 3.989 17.712 -13.281 1.00 88.38 192 PHE A C 1
ATOM 1576 O O . PHE A 1 192 ? 4.643 16.861 -13.872 1.00 88.38 192 PHE A O 1
ATOM 1583 N N . GLU A 1 193 ? 2.963 18.334 -13.862 1.00 90.12 193 GLU A N 1
ATOM 1584 C CA . GLU A 1 193 ? 2.594 18.118 -15.267 1.00 90.12 193 GLU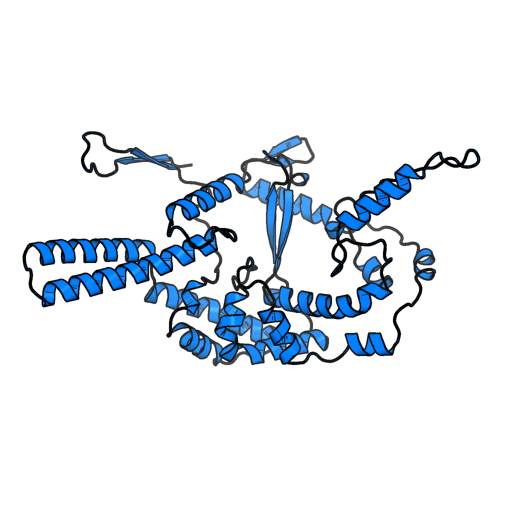 A CA 1
ATOM 1585 C C . GLU A 1 193 ? 3.768 18.440 -16.190 1.00 90.12 193 GLU A C 1
ATOM 1587 O O . GLU A 1 193 ? 4.164 17.608 -17.005 1.00 90.12 193 GLU A O 1
ATOM 1592 N N . ARG A 1 194 ? 4.412 19.598 -16.001 1.00 88.38 194 ARG A N 1
ATOM 1593 C CA . ARG A 1 194 ? 5.619 19.962 -16.756 1.00 88.38 194 ARG A CA 1
ATOM 1594 C C . ARG A 1 194 ? 6.769 18.979 -16.526 1.00 88.38 194 ARG A C 1
ATOM 1596 O O . ARG A 1 194 ? 7.562 18.756 -17.433 1.00 88.38 194 ARG A O 1
ATOM 1603 N N . LEU A 1 195 ? 6.895 18.429 -15.317 1.00 86.00 195 LEU A N 1
ATOM 1604 C CA . LEU A 1 195 ? 7.946 17.466 -14.990 1.00 86.00 195 LEU A CA 1
ATOM 1605 C C . LEU A 1 195 ? 7.739 16.115 -15.688 1.00 86.00 195 LEU A C 1
ATOM 1607 O O . LEU A 1 195 ? 8.720 15.537 -16.144 1.00 86.00 195 LEU A O 1
ATOM 1611 N N . PHE A 1 196 ? 6.497 15.633 -15.738 1.00 84.69 196 PHE A N 1
ATOM 1612 C CA . PHE A 1 196 ? 6.138 14.331 -16.305 1.00 84.69 196 PHE A CA 1
ATOM 1613 C C . PHE A 1 196 ? 5.864 14.376 -17.810 1.00 84.69 196 PHE A C 1
ATOM 1615 O O . PHE A 1 196 ? 5.804 13.335 -18.460 1.00 84.69 196 PHE A O 1
ATOM 1622 N N . THR A 1 197 ? 5.699 15.570 -18.379 1.00 86.00 197 THR A N 1
ATOM 1623 C CA . THR A 1 197 ? 5.562 15.736 -19.825 1.00 86.00 197 THR A CA 1
ATOM 1624 C C . THR A 1 197 ? 6.893 15.424 -20.499 1.00 86.00 197 THR A C 1
ATOM 1626 O O . THR A 1 197 ? 7.907 16.081 -20.250 1.00 86.00 197 THR A O 1
ATOM 1629 N N . ALA A 1 198 ? 6.882 14.415 -21.369 1.00 76.00 198 ALA A N 1
ATOM 1630 C CA . ALA A 1 198 ? 8.052 14.024 -22.135 1.00 76.00 198 ALA A CA 1
ATOM 1631 C C . ALA A 1 198 ? 8.539 15.183 -23.017 1.00 76.00 198 ALA A C 1
ATOM 1633 O O . ALA A 1 198 ? 7.758 15.835 -23.711 1.00 76.00 198 ALA A O 1
ATOM 1634 N N . GLN A 1 199 ? 9.849 15.413 -23.022 1.00 74.38 199 GLN A N 1
ATOM 1635 C CA . GLN A 1 199 ? 10.479 16.286 -24.004 1.00 74.38 199 GLN A CA 1
ATOM 1636 C C . GLN A 1 199 ? 10.783 15.452 -25.246 1.00 74.38 199 GLN A C 1
ATOM 1638 O O . GLN A 1 199 ? 11.371 14.375 -25.142 1.00 74.38 199 GLN A O 1
ATOM 1643 N N . HIS A 1 200 ? 10.363 15.928 -26.417 1.00 68.81 200 HIS A N 1
ATOM 1644 C CA . HIS A 1 200 ? 10.614 15.225 -27.667 1.00 68.81 200 HIS A CA 1
ATOM 1645 C C . HIS A 1 200 ? 12.105 15.310 -28.013 1.00 68.81 200 HIS A C 1
ATOM 1647 O O . HIS A 1 200 ? 12.579 16.314 -28.542 1.00 68.81 200 HIS A O 1
ATOM 1653 N N . ILE A 1 201 ? 12.850 14.254 -27.699 1.00 66.50 201 ILE A N 1
ATOM 1654 C CA . ILE A 1 201 ? 14.246 14.095 -28.101 1.00 66.50 201 ILE A CA 1
ATOM 1655 C C . ILE A 1 201 ? 14.257 13.117 -29.272 1.00 66.50 201 ILE A C 1
ATOM 1657 O O . ILE A 1 201 ? 13.764 11.993 -29.146 1.00 66.50 201 ILE A O 1
ATOM 1661 N N . ALA A 1 202 ? 14.808 13.543 -30.413 1.00 61.94 202 ALA A N 1
ATOM 1662 C CA . ALA A 1 202 ? 15.058 12.655 -31.542 1.00 61.94 202 ALA A CA 1
ATOM 1663 C C . ALA A 1 202 ? 15.977 11.523 -31.061 1.00 61.94 202 ALA A C 1
ATOM 1665 O O . ALA A 1 202 ? 17.160 11.729 -30.799 1.00 61.94 202 ALA A O 1
ATOM 1666 N N . SER A 1 203 ? 15.401 10.344 -30.851 1.00 59.62 203 SER A N 1
ATOM 1667 C CA . SER A 1 203 ? 16.132 9.191 -30.341 1.00 59.62 203 SER A CA 1
ATOM 1668 C C . SER A 1 203 ? 16.959 8.620 -31.486 1.00 59.62 203 SER A C 1
ATOM 1670 O O . SER A 1 203 ? 16.396 8.177 -32.486 1.00 59.62 203 SER A O 1
ATOM 1672 N N . SER A 1 204 ? 18.290 8.639 -31.376 1.00 59.38 204 SER A N 1
ATOM 1673 C CA . SER A 1 204 ? 19.141 7.949 -32.346 1.00 59.38 204 SER A CA 1
ATOM 1674 C C . SER A 1 204 ? 19.052 6.444 -32.087 1.00 59.38 204 SER A C 1
ATOM 1676 O O . SER A 1 204 ? 19.772 5.898 -31.248 1.00 59.38 204 SER A O 1
ATOM 1678 N N . SER A 1 205 ? 18.146 5.773 -32.798 1.00 64.75 205 SER A N 1
ATOM 1679 C CA . SER A 1 205 ? 17.928 4.317 -32.750 1.00 64.75 205 SER A CA 1
ATOM 1680 C C . SER A 1 205 ? 19.192 3.491 -33.020 1.00 64.75 205 SER A C 1
ATOM 1682 O O . SER A 1 205 ? 19.248 2.316 -32.669 1.00 64.75 205 SER A O 1
ATOM 1684 N N . THR A 1 206 ? 20.233 4.102 -33.587 1.00 73.56 206 THR A N 1
ATOM 1685 C CA . THR A 1 206 ? 21.529 3.478 -33.874 1.00 73.56 206 THR A CA 1
ATOM 1686 C C . THR A 1 206 ? 22.244 2.954 -32.629 1.00 73.56 206 THR A C 1
ATOM 1688 O O . THR A 1 206 ? 22.860 1.898 -32.698 1.00 73.56 206 THR A O 1
ATOM 1691 N N . LEU A 1 207 ? 22.130 3.619 -31.471 1.00 75.44 207 LEU A N 1
ATOM 1692 C CA . LEU A 1 207 ? 22.795 3.156 -30.242 1.00 75.44 207 LEU A CA 1
ATOM 1693 C C . LEU A 1 207 ? 22.172 1.871 -29.679 1.00 75.44 207 LEU A C 1
ATOM 1695 O O . LEU A 1 207 ? 22.870 1.068 -29.065 1.00 75.44 207 LEU A O 1
ATOM 1699 N N . LEU A 1 208 ? 20.875 1.660 -29.915 1.00 79.62 208 LEU A N 1
ATOM 1700 C CA . LEU A 1 208 ? 20.147 0.488 -29.426 1.00 79.62 208 LEU A CA 1
ATOM 1701 C C . LEU A 1 208 ? 20.577 -0.799 -30.140 1.00 79.62 208 LEU A C 1
ATOM 1703 O O . LEU A 1 208 ? 20.509 -1.872 -29.553 1.00 79.62 208 LEU A O 1
ATOM 1707 N N . GLN A 1 209 ? 21.098 -0.693 -31.368 1.00 81.56 209 GLN A N 1
ATOM 1708 C CA . GLN A 1 209 ? 21.605 -1.835 -32.141 1.00 81.56 209 GLN A CA 1
ATOM 1709 C C . GLN A 1 209 ? 22.815 -2.515 -31.485 1.00 81.56 209 GLN A C 1
ATOM 1711 O O . GLN A 1 209 ? 23.137 -3.653 -31.813 1.00 81.56 209 GLN A O 1
ATOM 1716 N N . HIS A 1 210 ? 23.489 -1.828 -30.559 1.00 84.69 210 HIS A N 1
ATOM 1717 C CA . HIS A 1 210 ? 24.627 -2.368 -29.820 1.00 84.69 210 HIS A CA 1
ATOM 1718 C C . HIS A 1 210 ? 24.231 -3.082 -28.522 1.00 84.69 210 HIS A C 1
ATOM 1720 O O . HIS A 1 210 ? 25.107 -3.618 -27.845 1.00 84.69 210 HIS A O 1
ATOM 1726 N N . ILE A 1 211 ? 22.945 -3.093 -28.155 1.00 85.19 211 ILE A N 1
ATOM 1727 C CA . ILE A 1 211 ? 22.471 -3.816 -26.975 1.00 85.19 211 ILE A CA 1
ATOM 1728 C C . ILE A 1 211 ? 22.389 -5.309 -27.333 1.00 85.19 211 ILE A C 1
ATOM 1730 O O . ILE A 1 211 ? 21.623 -5.682 -28.223 1.00 85.19 211 ILE A O 1
ATOM 1734 N N . PRO A 1 212 ? 23.175 -6.184 -26.681 1.00 86.56 212 PRO A N 1
ATOM 1735 C CA . PRO A 1 212 ? 23.164 -7.604 -27.000 1.00 86.56 212 PRO A CA 1
ATOM 1736 C C . PRO A 1 212 ? 21.864 -8.270 -26.527 1.00 86.56 212 PRO A C 1
ATOM 1738 O O . PRO A 1 212 ? 21.380 -7.999 -25.427 1.00 86.56 212 PRO A O 1
ATOM 1741 N N . LYS A 1 213 ? 21.339 -9.218 -27.315 1.00 86.94 213 LYS A N 1
ATOM 1742 C CA . LYS A 1 213 ? 20.289 -10.140 -26.855 1.00 86.94 213 LYS A CA 1
ATOM 1743 C C . LYS A 1 213 ? 20.929 -11.176 -25.927 1.00 86.94 213 LYS A C 1
ATOM 1745 O O . LYS A 1 213 ? 21.572 -12.112 -26.391 1.00 86.94 213 LYS A O 1
ATOM 1750 N N . ILE A 1 214 ? 20.794 -10.965 -24.618 1.00 89.75 214 ILE A N 1
ATOM 1751 C CA . ILE A 1 214 ? 21.395 -11.832 -23.588 1.00 89.75 214 ILE A CA 1
ATOM 1752 C C . ILE A 1 214 ? 20.466 -12.994 -23.213 1.00 89.75 214 ILE A C 1
ATOM 1754 O O . ILE A 1 214 ? 20.945 -14.085 -22.913 1.00 89.75 214 ILE A O 1
ATOM 1758 N N . LEU A 1 215 ? 19.150 -12.762 -23.210 1.00 90.81 215 LEU A N 1
ATOM 1759 C CA . LEU A 1 215 ? 18.169 -13.755 -22.775 1.00 90.81 215 LEU A CA 1
ATOM 1760 C C . LEU A 1 215 ? 17.886 -14.787 -23.865 1.00 90.81 215 LEU A C 1
ATOM 1762 O O . LEU A 1 215 ? 17.695 -14.448 -25.038 1.00 90.81 215 LEU A O 1
ATOM 1766 N N . THR A 1 216 ? 17.840 -16.046 -23.445 1.00 92.56 216 THR A N 1
ATOM 1767 C CA . THR A 1 216 ? 17.435 -17.179 -24.279 1.00 92.56 216 THR A CA 1
ATOM 1768 C C . THR A 1 216 ? 15.917 -17.223 -24.449 1.00 92.56 216 THR A C 1
ATOM 1770 O O . THR A 1 216 ? 15.164 -16.684 -23.636 1.00 92.56 216 THR A O 1
ATOM 1773 N N . ASP A 1 217 ? 15.447 -17.903 -25.496 1.00 91.69 217 ASP A N 1
ATOM 1774 C CA . ASP A 1 217 ? 14.006 -18.049 -25.731 1.00 91.69 217 ASP A CA 1
ATOM 1775 C C . ASP A 1 217 ? 13.335 -18.912 -24.640 1.00 91.69 217 ASP A C 1
ATOM 1777 O O . ASP A 1 217 ? 12.176 -18.686 -24.303 1.00 91.69 217 ASP A O 1
ATOM 1781 N N . GLU A 1 218 ? 14.076 -19.835 -24.012 1.00 92.25 218 GLU A N 1
ATOM 1782 C CA . GLU A 1 218 ? 13.619 -20.605 -22.845 1.00 92.25 218 GLU A CA 1
ATOM 1783 C C . GLU A 1 218 ? 13.357 -19.705 -21.627 1.00 92.25 218 GLU A C 1
ATOM 1785 O O . GLU A 1 218 ? 12.340 -19.855 -20.951 1.00 92.25 218 GLU A O 1
ATOM 1790 N N . GLU A 1 219 ? 14.242 -18.741 -21.357 1.00 91.81 219 GLU A N 1
ATOM 1791 C CA . GLU A 1 219 ? 14.070 -17.776 -20.264 1.00 91.81 219 GLU A CA 1
ATOM 1792 C C . GLU A 1 219 ? 12.905 -16.825 -20.518 1.00 91.81 219 GLU A C 1
ATOM 1794 O O . GLU A 1 219 ? 12.128 -16.562 -19.600 1.00 91.81 219 GLU A O 1
ATOM 1799 N N . ASN A 1 220 ? 12.747 -16.354 -21.759 1.00 90.75 220 ASN A N 1
ATOM 1800 C CA . ASN A 1 220 ? 11.577 -15.567 -22.151 1.00 90.75 220 ASN A CA 1
ATOM 1801 C C . ASN A 1 220 ? 10.290 -16.375 -21.953 1.00 90.75 220 ASN A C 1
ATOM 1803 O O . ASN A 1 220 ? 9.360 -15.898 -21.306 1.00 90.75 220 ASN A O 1
ATOM 1807 N N . GLY A 1 221 ? 10.279 -17.638 -22.391 1.00 91.81 221 GLY A N 1
ATOM 1808 C CA . GLY A 1 221 ? 9.159 -18.545 -22.161 1.00 91.81 221 GLY A CA 1
ATOM 1809 C C . GLY A 1 221 ? 8.830 -18.729 -20.677 1.00 91.81 221 GLY A C 1
ATOM 1810 O O . GLY A 1 221 ? 7.662 -18.860 -20.327 1.00 91.81 221 GLY A O 1
ATOM 1811 N N . LEU A 1 222 ? 9.835 -18.688 -19.794 1.00 89.69 222 LEU A N 1
ATOM 1812 C CA . LEU A 1 222 ? 9.679 -18.754 -18.335 1.00 89.69 222 LEU A CA 1
ATOM 1813 C C . LEU A 1 222 ? 9.045 -17.479 -17.753 1.00 89.69 222 LEU A C 1
ATOM 1815 O O . LEU A 1 222 ? 8.172 -17.561 -16.887 1.00 89.69 222 LEU A O 1
ATOM 1819 N N . LEU A 1 223 ? 9.440 -16.302 -18.248 1.00 90.19 223 LEU A N 1
ATOM 1820 C CA . LEU A 1 223 ? 8.868 -15.011 -17.843 1.00 90.19 223 LEU A CA 1
ATOM 1821 C C . LEU A 1 223 ? 7.414 -14.841 -18.304 1.00 90.19 223 LEU A C 1
ATOM 1823 O O . LEU A 1 223 ? 6.623 -14.201 -17.604 1.00 90.19 223 LEU A O 1
ATOM 1827 N N . GLU A 1 224 ? 7.059 -15.436 -19.441 1.00 90.31 224 GLU A N 1
ATOM 1828 C CA . GLU A 1 224 ? 5.736 -15.360 -20.073 1.00 90.31 224 GLU A CA 1
ATOM 1829 C C . GLU A 1 224 ? 4.740 -16.417 -19.565 1.00 90.31 224 GLU A C 1
ATOM 1831 O O . GLU A 1 224 ? 3.569 -16.401 -19.945 1.00 90.31 224 GLU A O 1
ATOM 1836 N N . GLN A 1 225 ? 5.157 -17.325 -18.672 1.00 90.94 225 GLN A N 1
ATOM 1837 C CA . GLN A 1 225 ? 4.275 -18.383 -18.168 1.00 90.94 225 GLN A CA 1
ATOM 1838 C C . GLN A 1 225 ? 3.019 -17.825 -17.499 1.00 90.94 225 GLN A C 1
ATOM 1840 O O . GLN A 1 225 ? 3.058 -16.836 -16.765 1.00 90.94 225 GLN A O 1
ATOM 1845 N N . VAL A 1 226 ? 1.893 -18.515 -17.666 1.00 90.56 226 VAL A N 1
ATOM 1846 C CA . VAL A 1 226 ? 0.654 -18.154 -16.970 1.00 90.56 226 VAL A CA 1
ATOM 1847 C C . VAL A 1 226 ? 0.871 -18.213 -15.457 1.00 90.56 226 VAL A C 1
ATOM 1849 O O . VAL A 1 226 ? 1.445 -19.165 -14.932 1.00 90.56 226 VAL A O 1
ATOM 1852 N N . LEU A 1 227 ? 0.401 -17.182 -14.754 1.00 94.25 227 LEU A N 1
ATOM 1853 C CA . LEU A 1 227 ? 0.493 -17.115 -13.299 1.00 94.25 227 LEU A CA 1
ATOM 1854 C C . LEU A 1 227 ? -0.256 -18.266 -12.634 1.00 94.25 227 LEU A C 1
ATOM 1856 O O . LEU A 1 227 ? -1.432 -18.509 -12.923 1.00 94.25 227 LEU A O 1
ATOM 1860 N N . SER A 1 228 ? 0.395 -18.903 -11.664 1.00 95.25 228 SER A N 1
ATOM 1861 C CA . SER A 1 228 ? -0.281 -19.847 -10.776 1.00 95.25 228 SER A CA 1
ATOM 1862 C C . SER A 1 228 ? -0.979 -19.120 -9.621 1.00 95.25 228 SER A C 1
ATOM 1864 O O . SER A 1 228 ? -0.554 -18.054 -9.169 1.00 95.25 228 SER A O 1
ATOM 1866 N N . ALA A 1 229 ? -2.045 -19.724 -9.088 1.00 97.12 229 ALA A N 1
ATOM 1867 C CA . ALA A 1 229 ? -2.726 -19.196 -7.906 1.00 97.12 229 ALA A CA 1
ATOM 1868 C C . ALA A 1 229 ? -1.784 -19.089 -6.690 1.00 97.12 229 ALA A C 1
ATOM 1870 O O . ALA A 1 229 ? -1.913 -18.160 -5.892 1.00 97.12 229 ALA A O 1
ATOM 1871 N N . GLU A 1 230 ? -0.827 -20.015 -6.570 1.00 97.00 230 GLU A N 1
ATOM 1872 C CA . GLU A 1 230 ? 0.145 -20.035 -5.476 1.00 97.00 230 GLU A CA 1
ATOM 1873 C C . GLU A 1 230 ? 1.204 -18.937 -5.616 1.00 97.00 230 GLU A C 1
ATOM 1875 O O . GLU A 1 230 ? 1.557 -18.306 -4.624 1.00 97.00 230 GLU A O 1
ATOM 1880 N N . GLU A 1 231 ? 1.651 -18.641 -6.840 1.00 96.12 231 GLU A N 1
ATOM 1881 C CA . GLU A 1 231 ? 2.551 -17.515 -7.123 1.00 96.12 231 GLU A CA 1
ATOM 1882 C C . GLU A 1 231 ? 1.903 -16.186 -6.709 1.00 96.12 231 GLU A C 1
ATOM 1884 O O . GLU A 1 231 ? 2.494 -15.400 -5.967 1.00 96.12 231 GLU A O 1
ATOM 1889 N N . ILE A 1 232 ? 0.643 -15.973 -7.100 1.00 97.81 232 ILE A N 1
ATOM 1890 C CA . ILE A 1 232 ? -0.117 -14.767 -6.744 1.00 97.81 232 ILE A CA 1
ATOM 1891 C C . ILE A 1 232 ? -0.322 -14.678 -5.229 1.00 97.81 232 ILE A C 1
ATOM 1893 O O . ILE A 1 232 ? -0.138 -13.614 -4.633 1.00 97.81 232 ILE A O 1
ATOM 1897 N N . ARG A 1 233 ? -0.694 -15.791 -4.585 1.00 98.00 233 ARG A N 1
ATOM 1898 C CA . ARG A 1 233 ? -0.856 -15.851 -3.129 1.00 98.00 233 ARG A CA 1
ATOM 1899 C C . ARG A 1 233 ? 0.454 -15.518 -2.422 1.00 98.00 233 ARG A C 1
ATOM 1901 O O . ARG A 1 233 ? 0.461 -14.682 -1.522 1.00 98.00 233 ARG A O 1
ATOM 1908 N N . SER A 1 234 ? 1.549 -16.143 -2.834 1.00 97.50 234 SER A N 1
ATOM 1909 C CA . SER A 1 234 ? 2.873 -15.928 -2.256 1.00 97.50 234 SER A CA 1
ATOM 1910 C C . SER A 1 234 ? 3.301 -14.466 -2.374 1.00 97.50 234 SER A C 1
ATOM 1912 O O . SER A 1 234 ? 3.723 -13.883 -1.376 1.00 97.50 234 SER A O 1
ATOM 1914 N N . ALA A 1 235 ? 3.093 -13.835 -3.535 1.00 97.06 235 ALA A N 1
ATOM 1915 C CA . ALA A 1 235 ? 3.364 -12.411 -3.731 1.00 97.06 235 ALA A CA 1
ATOM 1916 C C . ALA A 1 235 ? 2.552 -11.535 -2.760 1.00 97.06 235 ALA A C 1
ATOM 1918 O O . ALA A 1 235 ? 3.112 -10.690 -2.063 1.00 97.06 235 ALA A O 1
ATOM 1919 N N . VAL A 1 236 ? 1.242 -11.778 -2.633 1.00 97.81 236 VAL A N 1
ATOM 1920 C CA . VAL A 1 236 ? 0.367 -11.026 -1.713 1.00 97.81 236 VAL A CA 1
ATOM 1921 C C . VAL A 1 236 ? 0.816 -11.160 -0.254 1.00 97.81 236 VAL A C 1
ATOM 1923 O O . VAL A 1 236 ? 0.809 -10.169 0.477 1.00 97.81 236 VAL A O 1
ATOM 1926 N N . PHE A 1 237 ? 1.197 -12.365 0.176 1.00 97.31 237 PHE A N 1
ATOM 1927 C CA . PHE A 1 237 ? 1.589 -12.645 1.561 1.00 97.31 237 PHE A CA 1
ATOM 1928 C C . PHE A 1 237 ? 3.023 -12.208 1.894 1.00 97.31 237 PHE A C 1
ATOM 1930 O O . PHE A 1 237 ? 3.314 -11.950 3.060 1.00 97.31 237 PHE A O 1
ATOM 1937 N N . ALA A 1 238 ? 3.906 -12.095 0.898 1.00 95.88 238 ALA A N 1
ATOM 1938 C CA . ALA A 1 238 ? 5.269 -11.596 1.077 1.00 95.88 238 ALA A CA 1
ATOM 1939 C C . ALA A 1 238 ? 5.336 -10.063 1.213 1.00 95.88 238 ALA A C 1
ATOM 1941 O O . ALA A 1 238 ? 6.299 -9.524 1.762 1.00 95.88 238 ALA A O 1
ATOM 1942 N N . MET A 1 239 ? 4.326 -9.345 0.715 1.00 94.94 239 MET A N 1
ATOM 1943 C CA . MET A 1 239 ? 4.276 -7.885 0.755 1.00 94.94 239 MET A CA 1
ATOM 1944 C C . MET A 1 239 ? 3.968 -7.330 2.154 1.00 94.94 239 MET A C 1
ATOM 1946 O O . MET A 1 239 ? 3.274 -7.938 2.966 1.00 94.94 239 MET A O 1
ATOM 1950 N N . ASP A 1 240 ? 4.425 -6.100 2.419 1.00 90.38 240 ASP A N 1
ATOM 1951 C CA . ASP A 1 240 ? 4.144 -5.399 3.677 1.00 90.38 240 ASP A CA 1
ATOM 1952 C C . ASP A 1 240 ? 2.645 -5.067 3.821 1.00 90.38 240 ASP A C 1
ATOM 1954 O O . ASP A 1 240 ? 2.117 -4.131 3.199 1.00 90.38 240 ASP A O 1
ATOM 1958 N N . GLY A 1 241 ? 1.973 -5.820 4.697 1.00 89.12 241 GLY A N 1
ATOM 1959 C CA . GLY A 1 241 ? 0.562 -5.648 5.031 1.00 89.12 241 GLY A CA 1
ATOM 1960 C C . GLY A 1 241 ? 0.221 -4.305 5.681 1.00 89.12 241 GLY A C 1
ATOM 1961 O O . GLY A 1 241 ? -0.913 -3.843 5.557 1.00 89.12 241 GLY A O 1
ATOM 1962 N N . GLU A 1 242 ? 1.203 -3.651 6.303 1.00 87.25 242 GLU A N 1
ATOM 1963 C CA . GLU A 1 242 ? 1.074 -2.367 7.001 1.00 87.25 242 GLU A CA 1
ATOM 1964 C C . GLU A 1 242 ? 1.457 -1.172 6.112 1.00 87.25 242 GLU A C 1
ATOM 1966 O O . GLU A 1 242 ? 1.452 -0.012 6.546 1.00 87.25 242 GLU A O 1
ATOM 1971 N N . SER A 1 243 ? 1.791 -1.438 4.846 1.00 87.62 243 SER A N 1
ATOM 1972 C CA . SER A 1 243 ? 2.137 -0.399 3.886 1.00 87.62 243 SER A CA 1
ATOM 1973 C C . SER A 1 243 ? 0.967 0.553 3.617 1.00 87.62 243 SER A C 1
ATOM 1975 O O . SER A 1 243 ? -0.215 0.250 3.786 1.00 87.62 243 SER A O 1
ATOM 1977 N N . ALA A 1 244 ? 1.316 1.763 3.185 1.00 89.44 244 ALA A N 1
ATOM 1978 C CA . ALA A 1 244 ? 0.358 2.813 2.881 1.00 89.44 244 ALA A CA 1
ATOM 1979 C C . ALA A 1 244 ? -0.672 2.377 1.823 1.00 89.44 244 ALA A C 1
ATOM 1981 O O . ALA A 1 244 ? -0.239 1.955 0.747 1.00 89.44 244 ALA A O 1
ATOM 1982 N N . PRO A 1 245 ? -1.987 2.541 2.052 1.00 93.00 245 PRO A N 1
ATOM 1983 C CA . PRO A 1 245 ? -2.972 2.264 1.015 1.00 93.00 245 PRO A CA 1
ATOM 1984 C C . PRO A 1 245 ? -2.942 3.341 -0.078 1.00 93.00 245 PRO A C 1
ATOM 1986 O O . PRO A 1 245 ? -2.480 4.465 0.158 1.00 93.00 245 PRO A O 1
ATOM 1989 N N . GLY A 1 246 ? -3.458 2.987 -1.254 1.00 93.88 246 GLY A N 1
ATOM 1990 C CA . GLY A 1 246 ? -3.759 3.936 -2.323 1.00 93.88 246 GLY A CA 1
ATOM 1991 C C . GLY A 1 246 ? -5.116 4.628 -2.123 1.00 93.88 246 GLY A C 1
ATOM 1992 O O . GLY A 1 246 ? -5.664 4.612 -1.014 1.00 93.88 246 GLY A O 1
ATOM 1993 N N . PRO A 1 247 ? -5.667 5.262 -3.173 1.00 93.25 247 PRO A N 1
AT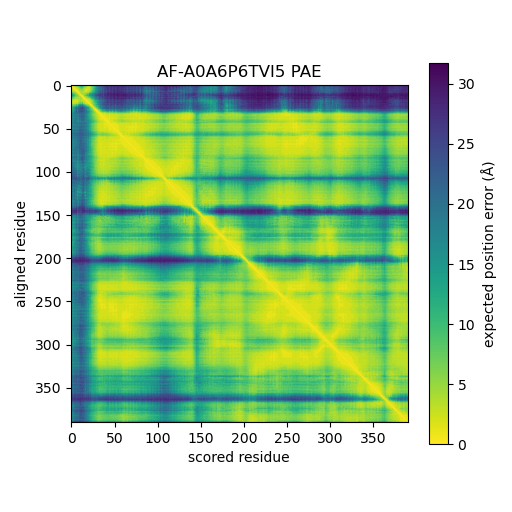OM 1994 C CA . PRO A 1 247 ? -6.986 5.898 -3.144 1.00 93.25 247 PRO A CA 1
ATOM 1995 C C . PRO A 1 247 ? -8.148 5.001 -2.691 1.00 93.25 247 PRO A C 1
ATOM 1997 O O . PRO A 1 247 ? -9.120 5.516 -2.138 1.00 93.25 247 PRO A O 1
ATOM 2000 N N . ASP A 1 248 ? -8.066 3.686 -2.913 1.00 94.06 248 ASP A N 1
ATOM 2001 C CA . ASP A 1 248 ? -9.106 2.727 -2.513 1.00 94.06 248 ASP A CA 1
ATOM 2002 C C . ASP A 1 248 ? -9.133 2.428 -1.006 1.00 94.06 248 ASP A C 1
ATOM 2004 O O . ASP A 1 248 ? -10.093 1.841 -0.512 1.00 94.06 248 ASP A O 1
ATOM 2008 N N . GLY A 1 249 ? -8.099 2.848 -0.271 1.00 94.62 249 GLY A N 1
ATOM 2009 C CA . GLY A 1 249 ? -7.990 2.703 1.174 1.00 94.62 249 GLY A CA 1
ATOM 2010 C C . GLY A 1 249 ? -7.616 1.308 1.678 1.00 94.62 249 GLY A C 1
ATOM 2011 O O . GLY A 1 249 ? -7.443 1.165 2.890 1.00 94.62 249 GLY A O 1
ATOM 2012 N N . TYR A 1 250 ? -7.445 0.301 0.819 1.00 96.12 250 TYR A N 1
ATOM 2013 C CA . TYR A 1 250 ? -7.130 -1.067 1.241 1.00 96.12 250 TYR A CA 1
ATOM 2014 C C . TYR A 1 250 ? -5.620 -1.294 1.418 1.00 96.12 250 TYR A C 1
ATOM 2016 O O . TYR A 1 250 ? -4.795 -0.848 0.619 1.00 96.12 250 TYR A O 1
ATOM 2024 N N . THR A 1 251 ? -5.248 -2.006 2.484 1.00 95.19 251 THR A N 1
ATOM 2025 C CA . THR A 1 251 ? -3.860 -2.383 2.809 1.00 95.19 251 THR A CA 1
ATOM 2026 C C . THR A 1 251 ? -3.637 -3.876 2.576 1.00 95.19 251 THR A C 1
ATOM 2028 O O . THR A 1 251 ? -4.598 -4.641 2.517 1.00 95.19 251 THR A O 1
ATOM 2031 N N . GLY A 1 252 ? -2.384 -4.338 2.506 1.00 95.94 252 GLY A N 1
ATOM 2032 C CA . GLY A 1 252 ? -2.106 -5.777 2.382 1.00 95.94 252 GLY A CA 1
ATOM 2033 C C . GLY A 1 252 ? -2.637 -6.599 3.565 1.00 95.94 252 GLY A C 1
ATOM 2034 O O . GLY A 1 252 ? -2.989 -7.769 3.402 1.00 95.94 252 GLY A O 1
ATOM 2035 N N . LYS A 1 253 ? -2.809 -5.975 4.742 1.00 96.12 253 LYS A N 1
ATOM 2036 C CA . LYS A 1 253 ? -3.462 -6.600 5.898 1.00 96.12 253 LYS A CA 1
ATOM 2037 C C . LYS A 1 253 ? -4.895 -7.040 5.589 1.00 96.12 253 LYS A C 1
ATOM 2039 O O . LYS A 1 253 ? -5.299 -8.112 6.027 1.00 96.12 253 LYS A O 1
ATOM 2044 N N . PHE A 1 254 ? -5.644 -6.260 4.807 1.00 97.69 254 PHE A N 1
ATOM 2045 C CA . PHE A 1 254 ? -6.969 -6.667 4.338 1.00 97.69 254 PHE A CA 1
ATOM 2046 C C . PHE A 1 254 ? -6.887 -7.914 3.451 1.00 97.69 254 PHE A C 1
ATOM 2048 O O . PHE A 1 254 ? -7.591 -8.888 3.707 1.00 97.69 254 PHE A O 1
ATOM 2055 N N . PHE A 1 255 ? -6.011 -7.900 2.442 1.00 98.06 255 PHE A N 1
ATOM 2056 C CA . PHE A 1 255 ? -5.918 -8.990 1.467 1.00 98.06 255 PHE A CA 1
ATOM 2057 C C . PHE A 1 255 ? -5.503 -10.313 2.108 1.00 98.06 255 PHE A C 1
ATOM 2059 O O . PHE A 1 255 ? -6.072 -11.354 1.797 1.00 98.06 255 PHE A O 1
ATOM 2066 N N . THR A 1 256 ? -4.561 -10.262 3.047 1.00 97.75 256 THR A N 1
ATOM 2067 C CA . THR A 1 256 ? -4.119 -11.436 3.812 1.00 97.75 256 THR A CA 1
ATOM 2068 C C . THR A 1 256 ? -5.192 -11.934 4.782 1.00 97.75 256 THR A C 1
ATOM 2070 O O . THR A 1 256 ? -5.451 -13.134 4.833 1.00 97.75 256 THR A O 1
ATOM 2073 N N . ALA A 1 257 ? -5.872 -11.038 5.509 1.00 97.56 257 ALA A N 1
ATOM 2074 C CA . ALA A 1 257 ? -6.915 -11.423 6.462 1.00 97.56 257 ALA A CA 1
ATOM 2075 C C . ALA A 1 257 ? -8.177 -11.983 5.784 1.00 97.56 257 ALA A C 1
ATOM 2077 O O . ALA A 1 257 ? -8.781 -12.920 6.296 1.00 97.56 257 ALA A O 1
ATOM 2078 N N . ALA A 1 258 ? -8.574 -11.427 4.636 1.00 98.06 258 ALA A N 1
ATOM 2079 C CA . ALA A 1 258 ? -9.785 -11.804 3.907 1.00 98.06 258 ALA A CA 1
ATOM 2080 C C . ALA A 1 258 ? -9.542 -12.813 2.770 1.00 98.06 258 ALA A C 1
ATOM 2082 O O . ALA A 1 258 ? -10.459 -13.086 1.991 1.00 98.06 258 ALA A O 1
ATOM 2083 N N . TRP A 1 259 ? -8.332 -13.378 2.661 1.00 98.25 259 TRP A N 1
ATOM 2084 C CA . TRP A 1 259 ? -7.922 -14.214 1.527 1.00 98.25 259 TRP A CA 1
ATOM 2085 C C . TRP A 1 259 ? -8.866 -15.393 1.262 1.00 98.25 259 TRP A C 1
ATOM 2087 O O . TRP A 1 259 ? -9.167 -15.697 0.113 1.00 98.25 259 TRP A O 1
ATOM 2097 N N . SER A 1 260 ? -9.393 -16.014 2.321 1.00 97.81 260 SER A N 1
ATOM 2098 C CA . SER A 1 260 ? -10.343 -17.133 2.224 1.00 97.81 260 SER A CA 1
ATOM 2099 C C . SER A 1 260 ? -11.666 -16.779 1.536 1.00 97.81 260 SER A C 1
ATOM 2101 O O . SER A 1 260 ? -12.402 -17.677 1.141 1.00 97.81 260 SER A O 1
ATOM 2103 N N . VAL A 1 261 ? -11.981 -15.488 1.403 1.00 98.31 261 VAL A N 1
ATOM 2104 C CA . VAL A 1 261 ? -13.196 -14.987 0.750 1.00 98.31 261 VAL A CA 1
ATOM 2105 C C . VAL A 1 261 ? -12.881 -14.359 -0.605 1.00 98.31 261 VAL A C 1
ATOM 2107 O O . VAL A 1 261 ? -13.615 -14.579 -1.562 1.00 98.31 261 VAL A O 1
ATOM 2110 N N . ILE A 1 262 ? -11.809 -13.567 -0.690 1.00 98.12 262 ILE A N 1
ATOM 2111 C CA . ILE A 1 262 ? -11.522 -12.747 -1.878 1.00 98.12 262 ILE A CA 1
ATOM 2112 C C . ILE A 1 262 ? -10.500 -13.376 -2.830 1.00 98.12 262 ILE A C 1
ATOM 2114 O O . ILE A 1 262 ? -10.357 -12.905 -3.957 1.00 98.12 262 ILE A O 1
ATOM 2118 N N . GLY A 1 263 ? -9.758 -14.392 -2.377 1.00 98.12 263 GLY A N 1
ATOM 2119 C CA . GLY A 1 263 ? -8.557 -14.892 -3.049 1.00 98.12 263 GLY A CA 1
ATOM 2120 C C . GLY A 1 263 ? -8.810 -15.362 -4.478 1.00 98.12 263 GLY A C 1
ATOM 2121 O O . GLY A 1 263 ? -8.028 -15.044 -5.365 1.00 98.12 263 GLY A O 1
ATOM 2122 N N . GLU A 1 264 ? -9.936 -16.030 -4.731 1.00 97.88 264 GLU A N 1
ATOM 2123 C CA . GLU A 1 264 ? -10.302 -16.482 -6.079 1.00 97.88 264 GLU A CA 1
ATOM 2124 C C . GLU A 1 264 ? -10.500 -15.305 -7.050 1.00 97.88 264 GLU A C 1
ATOM 2126 O O . GLU A 1 264 ? -9.973 -15.314 -8.160 1.00 97.88 264 GLU A O 1
ATOM 2131 N N . ASP A 1 265 ? -11.206 -14.250 -6.631 1.00 98.12 265 ASP A N 1
ATOM 2132 C CA . ASP A 1 265 ? -11.394 -13.049 -7.452 1.00 98.12 265 ASP A CA 1
ATOM 2133 C C . ASP A 1 265 ? -10.076 -12.305 -7.691 1.00 98.12 265 ASP A C 1
ATOM 2135 O O . ASP A 1 265 ? -9.853 -11.799 -8.790 1.00 98.12 265 ASP A O 1
ATOM 2139 N N . VAL A 1 266 ? -9.191 -12.264 -6.688 1.00 98.19 266 VAL A N 1
ATOM 2140 C CA . VAL A 1 266 ? -7.850 -11.683 -6.836 1.00 98.19 266 VAL A CA 1
ATOM 2141 C C . VAL A 1 266 ? -7.041 -12.475 -7.858 1.00 98.19 266 VAL A C 1
ATOM 2143 O O . VAL A 1 266 ? -6.494 -11.872 -8.777 1.00 98.19 266 VAL A O 1
ATOM 2146 N N . VAL A 1 267 ? -7.013 -13.806 -7.754 1.00 98.31 267 VAL A N 1
ATOM 2147 C CA . VAL A 1 267 ? -6.301 -14.674 -8.702 1.00 98.31 267 VAL A CA 1
ATOM 2148 C C . VAL A 1 267 ? -6.832 -14.475 -10.120 1.00 98.31 267 VAL A C 1
ATOM 2150 O O . VAL A 1 267 ? -6.051 -14.188 -11.023 1.00 98.31 267 VAL A O 1
ATOM 2153 N N . ARG A 1 268 ? -8.156 -14.518 -10.317 1.00 97.31 268 ARG A N 1
ATOM 2154 C CA . ARG A 1 268 ? -8.769 -14.287 -11.636 1.00 97.31 268 ARG A CA 1
ATOM 2155 C C . ARG A 1 268 ? -8.433 -12.910 -12.202 1.00 97.31 268 ARG A C 1
ATOM 2157 O O . ARG A 1 268 ? -8.159 -12.795 -13.394 1.00 97.31 268 ARG A O 1
ATOM 2164 N N . ALA A 1 269 ? -8.443 -11.871 -11.368 1.00 97.25 269 ALA A N 1
ATOM 2165 C CA . ALA A 1 269 ? -8.078 -10.521 -11.779 1.00 97.25 269 ALA A CA 1
ATOM 2166 C C . ALA A 1 269 ? -6.602 -10.422 -12.197 1.00 97.25 269 ALA A C 1
ATOM 2168 O O . ALA A 1 269 ? -6.317 -9.833 -13.238 1.00 97.25 269 ALA A O 1
ATOM 2169 N N . MET A 1 270 ? -5.683 -11.025 -11.432 1.00 97.19 270 MET A N 1
ATOM 2170 C CA . MET A 1 270 ? -4.257 -11.031 -11.773 1.00 97.19 270 MET A CA 1
ATOM 2171 C C . MET A 1 270 ? -4.024 -11.799 -13.077 1.00 97.19 270 MET A C 1
ATOM 2173 O O . MET A 1 270 ? -3.467 -11.236 -14.012 1.00 97.19 270 MET A O 1
ATOM 2177 N N . CYS A 1 271 ? -4.519 -13.037 -13.193 1.00 96.25 271 CYS A N 1
ATOM 2178 C CA . CYS A 1 271 ? -4.386 -13.828 -14.421 1.00 96.25 271 CYS A CA 1
ATOM 2179 C C . CYS A 1 271 ? -4.959 -13.081 -15.634 1.00 96.25 271 CYS A C 1
ATOM 2181 O O . CYS A 1 271 ? -4.318 -13.030 -16.676 1.00 96.25 271 CYS A O 1
ATOM 2183 N N . SER A 1 272 ? -6.124 -12.436 -15.492 1.00 95.81 272 SER A N 1
ATOM 2184 C CA . SER A 1 272 ? -6.729 -11.649 -16.572 1.00 95.81 272 SER A CA 1
ATOM 2185 C C . SER A 1 272 ? -5.809 -10.538 -17.080 1.00 95.81 272 SER A C 1
ATOM 2187 O O . SER A 1 272 ? -5.732 -10.349 -18.289 1.00 95.81 272 SER A O 1
ATOM 2189 N N . PHE A 1 273 ? -5.126 -9.809 -16.190 1.00 95.31 273 PHE A N 1
ATOM 2190 C CA . PHE A 1 273 ? -4.174 -8.769 -16.592 1.00 95.31 273 PHE A CA 1
ATOM 2191 C C . PHE A 1 273 ? -2.990 -9.356 -17.369 1.00 95.31 273 PHE A C 1
ATOM 2193 O O . PHE A 1 273 ? -2.660 -8.863 -18.443 1.00 95.31 273 PHE A O 1
ATOM 2200 N N . PHE A 1 274 ? -2.389 -10.437 -16.864 1.00 93.50 274 PHE A N 1
ATOM 2201 C CA . PHE A 1 274 ? -1.243 -11.076 -17.519 1.00 93.50 274 PHE A CA 1
ATOM 2202 C C . PHE A 1 274 ? -1.612 -11.766 -18.842 1.00 93.50 274 PHE A C 1
ATOM 2204 O O . PHE A 1 274 ? -0.750 -11.942 -19.692 1.00 93.50 274 PHE A O 1
ATOM 2211 N N . CYS A 1 275 ? -2.894 -12.071 -19.065 1.00 92.81 275 CYS A N 1
ATOM 2212 C CA . CYS A 1 275 ? -3.421 -12.497 -20.364 1.00 92.81 275 CYS A CA 1
ATOM 2213 C C . CYS A 1 275 ? -3.778 -11.327 -21.307 1.00 92.81 275 CYS A C 1
ATOM 2215 O O . CYS A 1 275 ? -4.446 -11.544 -22.316 1.00 92.81 275 CYS A O 1
ATOM 2217 N N . GLY A 1 276 ? -3.380 -10.091 -20.988 1.00 92.00 276 GLY A N 1
ATOM 2218 C CA . GLY A 1 276 ? -3.544 -8.927 -21.864 1.00 92.00 276 GLY A CA 1
ATOM 2219 C C . GLY A 1 276 ? -4.798 -8.084 -21.620 1.00 92.00 276 GLY A C 1
ATOM 2220 O O . GLY A 1 276 ? -5.128 -7.242 -22.453 1.00 92.00 276 GLY A O 1
ATOM 2221 N N . ALA A 1 277 ? -5.516 -8.268 -20.506 1.00 94.00 277 ALA A N 1
ATOM 2222 C CA . ALA A 1 277 ? -6.635 -7.383 -20.182 1.00 94.00 277 ALA A CA 1
ATOM 2223 C C . ALA A 1 277 ? -6.153 -5.976 -19.794 1.00 94.00 277 ALA A C 1
ATOM 2225 O O . ALA A 1 277 ? -5.226 -5.811 -18.998 1.00 94.00 277 ALA A O 1
ATOM 2226 N N . GLU A 1 278 ? -6.847 -4.954 -20.295 1.00 93.31 278 GLU A N 1
ATOM 2227 C CA . GLU A 1 278 ? -6.568 -3.564 -19.940 1.00 93.31 278 GLU A CA 1
ATOM 2228 C C . GLU A 1 278 ? -6.827 -3.287 -18.456 1.00 93.31 278 GLU A C 1
ATOM 2230 O O . GLU A 1 278 ? -7.809 -3.752 -17.868 1.00 93.31 278 GLU A O 1
ATOM 2235 N N . LEU A 1 279 ? -5.968 -2.464 -17.848 1.00 93.62 279 LEU A N 1
ATOM 2236 C CA . LEU A 1 279 ? -6.129 -2.061 -16.457 1.00 93.62 279 LEU A CA 1
ATOM 2237 C C . LEU A 1 279 ? -7.213 -0.986 -16.305 1.00 93.62 279 LEU A C 1
ATOM 2239 O O . LEU A 1 279 ? -7.057 0.129 -16.812 1.00 93.62 279 LEU A O 1
ATOM 2243 N N . PRO A 1 280 ? -8.272 -1.240 -15.513 1.00 94.25 280 PRO A N 1
ATOM 2244 C CA . PRO A 1 280 ? -9.236 -0.211 -15.163 1.00 94.25 280 PRO A CA 1
ATOM 2245 C C . PRO A 1 280 ? -8.570 0.966 -14.444 1.00 94.25 280 PRO A C 1
ATOM 2247 O O . PRO A 1 280 ? -7.739 0.777 -13.551 1.00 94.25 280 PRO A O 1
ATOM 2250 N N . ARG A 1 281 ? -9.048 2.188 -14.719 1.00 93.44 281 ARG A N 1
ATOM 2251 C CA . ARG A 1 281 ? -8.612 3.415 -14.017 1.00 93.44 281 ARG A CA 1
ATOM 2252 C C . ARG A 1 281 ? -8.708 3.309 -12.494 1.00 93.44 281 ARG A C 1
ATOM 2254 O O . ARG A 1 281 ? -7.929 3.930 -11.782 1.00 93.44 281 ARG A O 1
ATOM 2261 N N . ALA A 1 282 ? -9.657 2.523 -11.987 1.00 91.62 282 ALA A N 1
ATOM 2262 C CA . ALA A 1 282 ? -9.808 2.282 -10.557 1.00 91.62 282 ALA A CA 1
ATOM 2263 C C . ALA A 1 282 ? -8.592 1.566 -9.937 1.00 91.62 282 ALA A C 1
ATOM 2265 O O . ALA A 1 282 ? -8.289 1.820 -8.778 1.00 91.62 282 ALA A O 1
ATOM 2266 N N . ILE A 1 283 ? -7.877 0.717 -10.684 1.00 94.06 283 ILE A N 1
ATOM 2267 C CA . ILE A 1 283 ? -6.665 0.027 -10.208 1.00 94.06 283 ILE A CA 1
ATOM 2268 C C . ILE A 1 283 ? -5.443 0.936 -10.326 1.00 94.06 283 ILE A C 1
ATOM 2270 O O . ILE A 1 283 ? -4.635 0.992 -9.400 1.00 94.06 283 ILE A O 1
ATOM 2274 N N . THR A 1 284 ? -5.325 1.679 -11.429 1.00 94.12 284 THR A N 1
ATOM 2275 C CA . THR A 1 284 ? -4.180 2.570 -11.685 1.00 94.12 284 THR A CA 1
ATOM 2276 C C . THR A 1 284 ? -4.252 3.895 -10.923 1.00 94.12 284 THR A C 1
ATOM 2278 O O . THR A 1 284 ? -3.249 4.607 -10.824 1.00 94.12 284 THR A O 1
ATOM 2281 N N . ALA A 1 285 ? -5.406 4.216 -10.330 1.00 93.44 285 ALA A N 1
ATOM 2282 C CA . ALA A 1 285 ? -5.576 5.370 -9.459 1.00 93.44 285 ALA A CA 1
ATOM 2283 C C . ALA A 1 285 ? -4.504 5.393 -8.356 1.00 93.44 285 ALA A C 1
ATOM 2285 O O . ALA A 1 285 ? -4.306 4.428 -7.615 1.00 93.44 285 ALA A O 1
ATOM 2286 N N . THR A 1 286 ? -3.825 6.532 -8.243 1.00 91.88 286 THR A N 1
ATOM 2287 C CA . THR A 1 286 ? -2.657 6.707 -7.381 1.00 91.88 286 THR A CA 1
ATOM 2288 C C . THR A 1 286 ? -2.762 8.038 -6.650 1.00 91.88 286 THR A C 1
ATOM 2290 O O . THR A 1 286 ? -3.055 9.064 -7.260 1.00 91.88 286 THR A O 1
ATOM 2293 N N . SER A 1 287 ? -2.513 8.031 -5.340 1.00 90.62 287 SER A N 1
ATOM 2294 C CA . SER A 1 287 ? -2.419 9.266 -4.556 1.00 90.62 287 SER A CA 1
ATOM 2295 C C . SER A 1 287 ? -0.982 9.769 -4.571 1.00 90.62 287 SER A C 1
ATOM 2297 O O . SER A 1 287 ? -0.077 9.064 -4.127 1.00 90.62 287 SER A O 1
ATOM 2299 N N . ILE A 1 288 ? -0.777 10.996 -5.035 1.00 87.88 288 ILE A N 1
ATOM 2300 C CA . ILE A 1 288 ? 0.524 11.662 -5.005 1.00 87.88 288 ILE A CA 1
ATOM 2301 C C . ILE A 1 288 ? 0.718 12.323 -3.638 1.00 87.88 288 ILE A C 1
ATOM 2303 O O . ILE A 1 288 ? -0.078 13.166 -3.226 1.00 87.88 288 ILE A O 1
ATOM 2307 N N . VAL A 1 289 ? 1.779 11.942 -2.928 1.00 88.56 289 VAL A N 1
ATOM 2308 C CA . VAL A 1 289 ? 2.135 12.496 -1.616 1.00 88.56 289 VAL A CA 1
ATOM 2309 C C . VAL A 1 289 ? 3.483 13.196 -1.696 1.00 88.56 289 VAL A C 1
ATOM 2311 O O . VAL A 1 289 ? 4.458 12.632 -2.187 1.00 88.56 289 VAL A O 1
ATOM 2314 N N . LEU A 1 290 ? 3.545 14.420 -1.175 1.00 88.56 290 LEU A N 1
ATOM 2315 C CA . LEU A 1 290 ? 4.766 15.218 -1.125 1.00 88.56 290 LEU A CA 1
ATOM 2316 C C . LEU A 1 290 ? 5.460 15.041 0.226 1.00 88.56 290 LEU A C 1
ATOM 2318 O O . LEU A 1 290 ? 4.876 15.316 1.274 1.00 88.56 290 LEU A O 1
ATOM 2322 N N . ILE A 1 291 ? 6.721 14.608 0.201 1.00 87.69 291 ILE A N 1
ATOM 2323 C CA . ILE A 1 291 ? 7.567 14.480 1.391 1.00 87.69 291 ILE A CA 1
ATOM 2324 C C . ILE A 1 291 ? 8.715 15.491 1.312 1.00 87.69 291 ILE A C 1
ATOM 2326 O O . ILE A 1 291 ? 9.485 15.450 0.352 1.00 87.69 291 ILE A O 1
ATOM 2330 N N . PRO A 1 292 ? 8.876 16.392 2.297 1.00 88.25 292 PRO A N 1
ATOM 2331 C CA . PRO A 1 292 ? 10.004 17.318 2.330 1.00 88.25 292 PRO A CA 1
ATOM 2332 C C . PRO A 1 292 ? 11.353 16.584 2.339 1.00 88.25 292 PRO A C 1
ATOM 2334 O O . PRO A 1 292 ? 11.578 15.722 3.188 1.00 88.25 292 PRO A O 1
ATOM 2337 N N . LYS A 1 293 ? 12.268 16.954 1.433 1.00 85.94 293 LYS A N 1
ATOM 2338 C CA . LYS A 1 293 ? 13.664 16.470 1.423 1.00 85.94 293 LYS A CA 1
ATOM 2339 C C . LYS A 1 293 ? 14.543 17.218 2.422 1.00 85.94 293 LYS A C 1
ATOM 2341 O O . LYS A 1 293 ? 15.520 16.668 2.914 1.00 85.94 293 LYS A O 1
ATOM 2346 N N . ILE A 1 294 ? 14.202 18.477 2.694 1.00 87.31 294 ILE A N 1
ATOM 2347 C CA . ILE A 1 294 ? 14.974 19.381 3.548 1.00 87.31 294 ILE A CA 1
ATOM 2348 C C . ILE A 1 294 ? 14.104 19.976 4.654 1.00 87.31 294 ILE A C 1
ATOM 2350 O O . ILE A 1 294 ? 12.871 19.953 4.594 1.00 87.31 294 ILE A O 1
ATOM 2354 N N . VAL A 1 295 ? 14.766 20.546 5.657 1.00 81.81 295 VAL A N 1
ATOM 2355 C CA . VAL A 1 295 ? 14.123 21.367 6.684 1.00 81.81 295 VAL A CA 1
ATOM 2356 C C . VAL A 1 295 ? 13.694 22.688 6.029 1.00 81.81 295 VAL A C 1
ATOM 2358 O O . VAL A 1 295 ? 14.514 23.362 5.417 1.00 81.81 295 VAL A O 1
ATOM 2361 N N . HIS A 1 296 ? 12.406 23.029 6.122 1.00 86.31 296 HIS A N 1
ATOM 2362 C CA . HIS A 1 296 ? 11.788 24.222 5.510 1.00 86.31 296 HIS A CA 1
ATOM 2363 C C . HIS A 1 296 ? 11.816 24.248 3.963 1.00 86.31 296 HIS A C 1
ATOM 2365 O O . HIS A 1 296 ? 12.507 25.069 3.354 1.00 86.31 296 HIS A O 1
ATOM 2371 N N . PRO A 1 297 ? 11.051 23.371 3.288 1.00 89.31 297 PRO A N 1
ATOM 2372 C CA . PRO A 1 297 ? 10.961 23.391 1.832 1.00 89.31 297 PRO A CA 1
ATOM 2373 C C . PRO A 1 297 ? 10.300 24.690 1.338 1.00 89.31 297 PRO A C 1
ATOM 2375 O O . PRO A 1 297 ? 9.290 25.126 1.884 1.00 89.31 297 PRO A O 1
ATOM 2378 N N . GLN A 1 298 ? 10.872 25.305 0.299 1.00 91.56 298 GLN A N 1
ATOM 2379 C CA . GLN A 1 298 ? 10.398 26.589 -0.236 1.00 91.56 298 GLN A CA 1
ATOM 2380 C C . GLN A 1 298 ? 9.764 26.463 -1.619 1.00 91.56 298 GLN A C 1
ATOM 2382 O O . GLN A 1 298 ? 8.946 27.294 -1.973 1.00 91.56 298 GLN A O 1
ATOM 2387 N N . ASN A 1 299 ? 10.130 25.451 -2.403 1.00 91.31 299 ASN A N 1
ATOM 2388 C CA . ASN A 1 299 ? 9.603 25.207 -3.744 1.00 91.31 299 ASN A CA 1
ATOM 2389 C C . ASN A 1 299 ? 9.391 23.696 -3.950 1.00 91.31 299 ASN A C 1
ATOM 2391 O O . ASN A 1 299 ? 9.905 22.880 -3.178 1.00 91.31 299 ASN A O 1
ATOM 2395 N N . PHE A 1 300 ? 8.651 23.307 -4.991 1.00 90.88 300 PHE A N 1
ATOM 2396 C CA . PHE A 1 300 ? 8.299 21.901 -5.230 1.00 90.88 300 PHE A CA 1
ATOM 2397 C C . PHE A 1 300 ? 9.497 20.986 -5.539 1.00 90.88 300 PHE A C 1
ATOM 2399 O O . PHE A 1 300 ? 9.407 19.777 -5.336 1.00 90.88 300 PHE A O 1
ATOM 2406 N N . SER A 1 301 ? 10.657 21.531 -5.927 1.00 88.81 301 SER A N 1
ATOM 2407 C CA . SER A 1 301 ? 11.877 20.729 -6.129 1.00 88.81 301 SER A CA 1
ATOM 2408 C C . SER A 1 301 ? 12.461 20.174 -4.819 1.00 88.81 301 SER A C 1
ATOM 2410 O O . SER A 1 301 ? 13.113 19.123 -4.816 1.00 88.81 301 SER A O 1
ATOM 2412 N N . HIS A 1 302 ? 12.158 20.835 -3.694 1.00 90.38 302 HIS A N 1
ATOM 2413 C CA . HIS A 1 302 ? 12.562 20.427 -2.345 1.00 90.38 302 HIS A CA 1
ATOM 2414 C C . HIS A 1 302 ? 11.681 19.311 -1.768 1.00 90.38 302 HIS A C 1
ATOM 2416 O O . HIS A 1 302 ? 11.911 18.864 -0.643 1.00 90.38 302 HIS A O 1
ATOM 2422 N N . PHE A 1 303 ? 10.684 18.848 -2.521 1.00 89.25 303 PHE A N 1
ATOM 2423 C CA . PHE A 1 303 ? 9.859 17.708 -2.156 1.00 89.25 303 PHE A CA 1
ATOM 2424 C C . PHE A 1 303 ? 10.263 16.477 -2.967 1.00 89.25 303 PHE A C 1
ATOM 2426 O O . PHE A 1 303 ? 10.715 16.548 -4.112 1.00 89.25 303 PHE A O 1
ATOM 2433 N N . CYS A 1 304 ? 10.143 15.321 -2.331 1.00 85.69 304 CYS A N 1
ATOM 2434 C CA . CYS A 1 304 ? 10.127 14.025 -2.975 1.00 85.69 304 CYS A CA 1
ATOM 2435 C C . CYS A 1 304 ? 8.668 13.636 -3.191 1.00 85.69 304 CYS A C 1
ATOM 2437 O O . CYS A 1 304 ? 7.849 13.743 -2.275 1.00 85.69 304 CYS A O 1
ATOM 2439 N N . LEU A 1 305 ? 8.356 13.224 -4.412 1.00 88.25 305 LEU A N 1
ATOM 2440 C CA . LEU A 1 305 ? 7.045 12.729 -4.769 1.00 88.25 305 LEU A CA 1
ATOM 2441 C C . LEU A 1 305 ? 6.988 11.230 -4.477 1.00 88.25 305 LEU A C 1
ATOM 2443 O O . LEU A 1 305 ? 7.868 10.482 -4.895 1.00 88.25 305 LEU A O 1
ATOM 2447 N N . ILE A 1 306 ? 5.960 10.797 -3.753 1.00 88.56 306 ILE A N 1
ATOM 2448 C CA . ILE A 1 306 ? 5.680 9.383 -3.520 1.00 8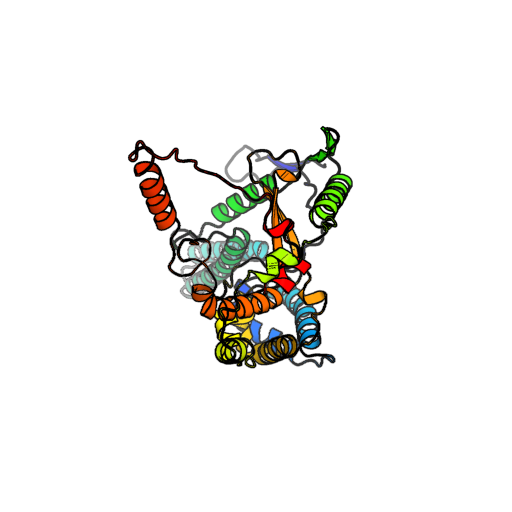8.56 306 ILE A CA 1
ATOM 2449 C C . ILE A 1 306 ? 4.303 9.053 -4.074 1.00 88.56 306 ILE A C 1
ATOM 2451 O O . ILE A 1 306 ? 3.292 9.616 -3.652 1.00 88.56 306 ILE A O 1
ATOM 2455 N N . SER A 1 307 ? 4.283 8.087 -4.983 1.00 90.38 307 SER A N 1
ATOM 2456 C CA . SER A 1 307 ? 3.077 7.511 -5.563 1.00 90.38 307 SER A CA 1
ATOM 2457 C C . SER A 1 307 ? 2.532 6.404 -4.664 1.00 90.38 307 SER A C 1
ATOM 2459 O O . SER A 1 307 ? 3.144 5.349 -4.503 1.00 90.38 307 SER A O 1
ATOM 2461 N N . LEU A 1 308 ? 1.369 6.635 -4.056 1.00 92.69 308 LEU A N 1
ATOM 2462 C CA . LEU A 1 308 ? 0.642 5.622 -3.296 1.00 92.69 308 LEU A CA 1
ATOM 2463 C C . LEU A 1 308 ? -0.371 4.925 -4.203 1.00 92.69 308 LEU A C 1
ATOM 2465 O O . LEU A 1 308 ? -1.513 5.369 -4.336 1.00 92.69 308 LEU A O 1
ATOM 2469 N N . CYS A 1 309 ? 0.069 3.840 -4.834 1.00 94.81 309 CYS A N 1
ATOM 2470 C CA . CYS A 1 309 ? -0.776 2.991 -5.670 1.00 94.81 309 CYS A CA 1
ATOM 2471 C C . CYS A 1 309 ? -1.711 2.123 -4.815 1.00 94.81 309 CYS A C 1
ATOM 2473 O O . CYS A 1 309 ? -1.377 1.760 -3.679 1.00 94.81 309 CYS A O 1
ATOM 2475 N N . ASN A 1 310 ? -2.853 1.730 -5.381 1.00 95.94 310 ASN A N 1
ATOM 2476 C CA . ASN A 1 310 ? -3.715 0.708 -4.784 1.00 95.94 310 ASN A CA 1
ATOM 2477 C C . ASN A 1 310 ? -2.957 -0.614 -4.608 1.00 95.94 310 ASN A C 1
ATOM 2479 O O . ASN A 1 310 ? -2.070 -0.941 -5.400 1.00 95.94 310 ASN A O 1
ATOM 2483 N N . PHE A 1 311 ? -3.296 -1.383 -3.569 1.00 96.25 311 PHE A N 1
ATOM 2484 C CA . PHE A 1 311 ? -2.563 -2.613 -3.247 1.00 96.25 311 PHE A CA 1
ATOM 2485 C C . PHE A 1 311 ? -2.597 -3.621 -4.403 1.00 96.25 311 PHE A C 1
ATOM 2487 O O . PHE A 1 311 ? -1.573 -4.212 -4.715 1.00 96.25 311 PHE A O 1
ATOM 2494 N N . VAL A 1 312 ? -3.727 -3.719 -5.111 1.00 96.31 312 VAL A N 1
ATOM 2495 C CA . VAL A 1 312 ? -3.868 -4.536 -6.328 1.00 96.31 312 VAL A CA 1
ATOM 2496 C C . VAL A 1 312 ? -2.813 -4.179 -7.381 1.00 96.31 312 VAL A C 1
ATOM 2498 O O . VAL A 1 312 ? -2.148 -5.065 -7.902 1.00 96.31 312 VAL A O 1
ATOM 2501 N N . ASN A 1 313 ? -2.599 -2.887 -7.651 1.00 95.88 313 ASN A N 1
ATOM 2502 C CA . ASN A 1 313 ? -1.582 -2.441 -8.608 1.00 95.88 313 ASN A CA 1
ATOM 2503 C C . ASN A 1 313 ? -0.163 -2.795 -8.131 1.00 95.88 313 ASN A C 1
ATOM 2505 O O . ASN A 1 313 ? 0.678 -3.227 -8.912 1.00 95.88 313 ASN A O 1
ATOM 2509 N N . LYS A 1 314 ? 0.095 -2.693 -6.822 1.00 96.06 314 LYS A N 1
ATOM 2510 C CA . LYS A 1 314 ? 1.383 -3.105 -6.250 1.00 96.06 314 LYS A CA 1
ATOM 2511 C C . LYS A 1 314 ? 1.635 -4.606 -6.398 1.00 96.06 314 LYS A C 1
ATOM 2513 O O . LYS A 1 314 ? 2.774 -4.972 -6.641 1.00 96.06 314 LYS A O 1
ATOM 2518 N N . VAL A 1 315 ? 0.609 -5.452 -6.268 1.00 96.94 315 VAL A N 1
ATOM 2519 C CA . VAL A 1 315 ? 0.736 -6.906 -6.483 1.00 96.94 315 VAL A CA 1
ATOM 2520 C C . VAL A 1 315 ? 1.144 -7.196 -7.928 1.00 96.94 315 VAL A C 1
ATOM 2522 O O . VAL A 1 315 ? 2.072 -7.966 -8.146 1.00 96.94 315 VAL A O 1
ATOM 2525 N N . LEU A 1 316 ? 0.528 -6.522 -8.906 1.00 96.00 316 LEU A N 1
ATOM 2526 C CA . LEU A 1 316 ? 0.908 -6.645 -10.319 1.00 96.00 316 LEU A CA 1
ATOM 2527 C C . LEU A 1 316 ? 2.379 -6.282 -10.548 1.00 96.00 316 LEU A C 1
ATOM 2529 O O . LEU A 1 316 ? 3.128 -7.061 -11.135 1.00 96.00 316 LEU A O 1
ATOM 2533 N N . SER A 1 317 ? 2.809 -5.120 -10.044 1.00 94.88 317 SER A N 1
ATOM 2534 C CA . SER A 1 317 ? 4.206 -4.686 -10.160 1.00 94.88 317 SER A CA 1
ATOM 2535 C C . SER A 1 317 ? 5.175 -5.605 -9.412 1.00 94.88 317 SER A C 1
ATOM 2537 O O . SER A 1 317 ? 6.284 -5.819 -9.889 1.00 94.88 317 SER A O 1
ATOM 2539 N N . GLN A 1 318 ? 4.769 -6.154 -8.264 1.00 95.38 318 GLN A N 1
ATOM 2540 C CA . GLN A 1 318 ? 5.586 -7.071 -7.470 1.00 95.38 318 GLN A CA 1
ATOM 2541 C C . GLN A 1 318 ? 5.824 -8.386 -8.214 1.00 95.38 318 GLN A C 1
ATOM 2543 O O . GLN A 1 318 ? 6.967 -8.810 -8.322 1.00 95.38 318 GLN A O 1
ATOM 2548 N N . ILE A 1 319 ? 4.778 -8.980 -8.796 1.00 9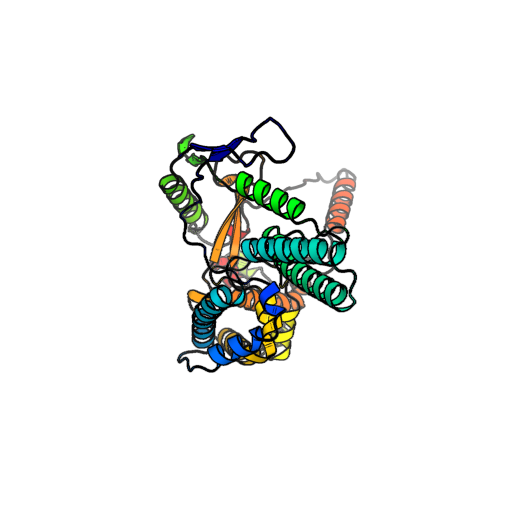5.62 319 ILE A N 1
ATOM 2549 C CA . ILE A 1 319 ? 4.893 -10.205 -9.600 1.00 95.62 319 ILE A CA 1
ATOM 2550 C C . ILE A 1 319 ? 5.839 -9.984 -10.790 1.00 95.62 319 ILE A C 1
ATOM 2552 O O . ILE A 1 319 ? 6.731 -10.795 -11.030 1.00 95.62 319 ILE A O 1
ATOM 2556 N N . LEU A 1 320 ? 5.692 -8.862 -11.507 1.00 93.50 320 LEU A N 1
ATOM 2557 C CA . LEU A 1 320 ? 6.602 -8.505 -12.602 1.00 93.50 320 LEU A CA 1
ATOM 2558 C C . LEU A 1 320 ? 8.048 -8.365 -12.113 1.00 93.50 320 LEU A C 1
ATOM 2560 O O . LEU A 1 320 ? 8.964 -8.909 -12.727 1.00 93.50 320 LEU A O 1
ATOM 2564 N N . ALA A 1 321 ? 8.258 -7.668 -10.994 1.00 93.00 321 ALA A N 1
ATOM 2565 C CA . ALA A 1 321 ? 9.581 -7.491 -10.409 1.00 93.00 321 ALA A CA 1
ATOM 2566 C C . ALA A 1 321 ? 10.207 -8.828 -9.981 1.00 93.00 321 ALA A C 1
ATOM 2568 O O . ALA A 1 321 ? 11.388 -9.049 -10.240 1.00 93.00 321 ALA A O 1
ATOM 2569 N N . ASP A 1 322 ? 9.429 -9.728 -9.378 1.00 92.31 322 ASP A N 1
ATOM 2570 C CA . ASP A 1 322 ? 9.899 -11.039 -8.922 1.00 92.31 322 ASP A CA 1
ATOM 2571 C C . ASP A 1 322 ? 10.288 -11.951 -10.088 1.00 92.31 322 ASP A C 1
ATOM 2573 O O . ASP A 1 322 ? 11.293 -12.660 -10.007 1.00 92.31 322 ASP A O 1
ATOM 2577 N N . ARG A 1 323 ? 9.548 -11.902 -11.201 1.00 92.25 323 ARG A N 1
ATOM 2578 C CA . ARG A 1 323 ? 9.908 -12.616 -12.433 1.00 92.25 323 ARG A CA 1
ATOM 2579 C C . ARG A 1 323 ? 11.174 -12.046 -13.065 1.00 92.25 323 ARG A C 1
ATOM 2581 O O . ARG A 1 323 ? 12.131 -12.785 -13.286 1.00 92.25 323 ARG A O 1
ATOM 2588 N N . LEU A 1 324 ? 11.236 -10.727 -13.259 1.00 90.69 324 LEU A N 1
ATOM 2589 C CA . LEU A 1 324 ? 12.415 -10.061 -13.828 1.00 90.69 324 LEU A CA 1
ATOM 2590 C C . LEU A 1 324 ? 13.672 -10.259 -12.970 1.00 90.69 324 LEU A C 1
ATOM 2592 O O . LEU A 1 324 ? 14.771 -10.406 -13.504 1.00 90.69 324 LEU A O 1
ATOM 2596 N N . ALA A 1 325 ? 13.533 -10.323 -11.644 1.00 90.50 325 ALA A N 1
ATOM 2597 C CA . ALA A 1 325 ? 14.650 -10.546 -10.730 1.00 90.50 325 ALA A CA 1
ATOM 2598 C C . ALA A 1 325 ? 15.388 -11.877 -10.970 1.00 90.50 325 ALA A C 1
ATOM 2600 O O . ALA A 1 325 ? 16.559 -11.982 -10.601 1.00 90.50 325 ALA A O 1
ATOM 2601 N N . GLN A 1 326 ? 14.743 -12.875 -11.586 1.00 89.69 326 GLN A N 1
ATOM 2602 C CA . GLN A 1 326 ? 15.360 -14.172 -11.891 1.00 89.69 326 GLN A CA 1
ATOM 2603 C C . GLN A 1 326 ? 16.401 -14.066 -13.009 1.00 89.69 326 GLN A C 1
ATOM 2605 O O . GLN A 1 326 ? 17.435 -14.731 -12.956 1.00 89.69 326 GLN A O 1
ATOM 2610 N N . VAL A 1 327 ? 16.160 -13.188 -13.985 1.00 90.62 327 VAL A N 1
ATOM 2611 C CA . VAL A 1 327 ? 17.050 -12.979 -15.136 1.00 90.62 327 VAL A CA 1
ATOM 2612 C C . VAL A 1 327 ? 17.967 -11.769 -14.965 1.00 90.62 327 VAL A C 1
ATOM 2614 O O . VAL A 1 327 ? 19.012 -11.688 -15.612 1.00 90.62 327 VAL A O 1
ATOM 2617 N N . LEU A 1 328 ? 17.625 -10.857 -14.045 1.00 89.31 328 LEU A N 1
ATOM 2618 C CA . LEU A 1 328 ? 18.355 -9.615 -13.794 1.00 89.31 328 LEU A CA 1
ATOM 2619 C C . LEU A 1 328 ? 19.881 -9.813 -13.668 1.00 89.31 328 LEU A C 1
ATOM 2621 O O . LEU A 1 328 ? 20.608 -9.071 -14.324 1.00 89.31 328 LEU A O 1
ATOM 2625 N N . PRO A 1 329 ? 20.406 -10.817 -12.927 1.00 87.81 329 PRO A N 1
ATOM 2626 C CA . PRO A 1 329 ? 21.850 -11.023 -12.786 1.00 87.81 329 PRO A CA 1
ATOM 2627 C C . PRO A 1 329 ? 22.606 -11.300 -14.091 1.00 87.81 329 PRO A C 1
ATOM 2629 O O . PRO A 1 329 ? 23.817 -11.100 -14.110 1.00 87.81 329 PRO A O 1
ATOM 2632 N N . LYS A 1 330 ? 21.921 -11.768 -15.145 1.00 88.19 330 LYS A N 1
ATOM 2633 C CA . LYS A 1 330 ? 22.516 -12.006 -16.469 1.00 88.19 330 LYS A CA 1
ATOM 2634 C C . LYS A 1 330 ? 22.550 -10.741 -17.323 1.00 88.19 330 LYS A C 1
ATOM 2636 O O . LYS A 1 330 ? 23.478 -10.565 -18.102 1.00 88.19 330 LYS A O 1
ATOM 2641 N N . ILE A 1 331 ? 21.551 -9.870 -17.171 1.00 88.44 331 ILE A N 1
ATOM 2642 C CA . ILE A 1 331 ? 21.380 -8.674 -18.010 1.00 88.44 331 ILE A CA 1
ATOM 2643 C C . ILE A 1 331 ? 22.069 -7.427 -17.450 1.00 88.44 331 ILE A C 1
ATOM 2645 O O . ILE A 1 331 ? 22.324 -6.488 -18.200 1.00 88.44 331 ILE A O 1
ATOM 2649 N N . ILE A 1 332 ? 22.401 -7.404 -16.156 1.00 88.94 332 ILE A N 1
ATOM 2650 C CA . ILE A 1 332 ? 23.121 -6.281 -15.541 1.00 88.94 332 ILE A CA 1
ATOM 2651 C C . ILE A 1 332 ? 24.583 -6.623 -15.257 1.00 88.94 332 ILE A C 1
ATOM 2653 O O . ILE A 1 332 ? 24.924 -7.730 -14.837 1.00 88.94 332 ILE A O 1
ATOM 2657 N N . SER A 1 333 ? 25.448 -5.617 -15.384 1.00 87.31 333 SER A N 1
ATOM 2658 C CA . SER A 1 333 ? 26.860 -5.720 -15.007 1.00 87.31 333 SER A CA 1
ATOM 2659 C C . SER A 1 333 ? 27.021 -6.108 -13.524 1.00 87.31 333 SER A C 1
ATOM 2661 O O . SER A 1 333 ? 26.220 -5.683 -12.682 1.00 87.31 333 SER A O 1
ATOM 2663 N N . PRO A 1 334 ? 28.064 -6.878 -13.153 1.00 84.69 334 PRO A N 1
ATOM 2664 C CA . PRO A 1 334 ? 28.339 -7.222 -11.757 1.00 84.69 334 PRO A CA 1
ATOM 2665 C C . PRO A 1 334 ? 28.648 -5.997 -10.879 1.00 84.69 334 PRO A C 1
ATOM 2667 O O . PRO A 1 334 ? 28.398 -6.044 -9.678 1.00 84.69 334 PRO A O 1
ATOM 2670 N N . GLN A 1 335 ? 29.108 -4.884 -11.464 1.00 86.56 335 GLN A N 1
ATOM 2671 C CA . GLN A 1 335 ? 29.378 -3.627 -10.754 1.00 86.56 335 GLN A CA 1
ATOM 2672 C C . GLN A 1 335 ? 28.098 -2.842 -10.393 1.00 86.56 335 GLN A C 1
ATOM 2674 O O . GLN A 1 335 ? 28.136 -1.896 -9.599 1.00 86.56 335 GLN A O 1
ATOM 2679 N N . GLN A 1 336 ? 26.940 -3.218 -10.945 1.00 86.81 336 GLN A N 1
ATOM 2680 C CA . GLN A 1 336 ? 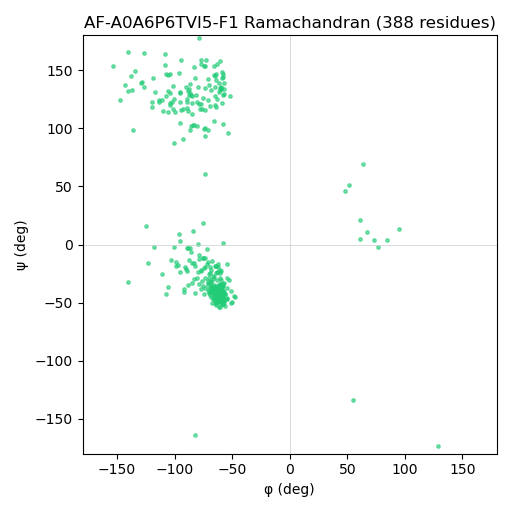25.654 -2.623 -10.585 1.00 86.81 336 GLN A CA 1
ATOM 2681 C C . GLN A 1 336 ? 25.122 -3.248 -9.287 1.00 86.81 336 GLN A C 1
ATOM 2683 O O . GLN A 1 336 ? 24.584 -4.351 -9.294 1.00 86.81 336 GLN A O 1
ATOM 2688 N N . SER A 1 337 ? 25.253 -2.553 -8.156 1.00 83.94 337 SER A N 1
ATOM 2689 C CA . SER A 1 337 ? 24.799 -3.055 -6.843 1.00 83.94 337 SER A CA 1
ATOM 2690 C C . SER A 1 337 ? 23.403 -2.576 -6.433 1.00 83.94 337 SER A C 1
ATOM 2692 O O . SER A 1 337 ? 22.731 -3.228 -5.635 1.00 83.94 337 SER A O 1
ATOM 2694 N N . GLY A 1 338 ? 22.943 -1.443 -6.971 1.00 81.69 338 GLY A N 1
ATOM 2695 C CA . GLY A 1 338 ? 21.679 -0.824 -6.574 1.00 81.69 338 GLY A CA 1
ATOM 2696 C C . GLY A 1 338 ? 20.467 -1.704 -6.886 1.00 81.69 338 GLY A C 1
ATOM 2697 O O . GLY A 1 338 ? 20.265 -2.083 -8.034 1.00 81.69 338 GLY A O 1
ATOM 2698 N N . PHE A 1 339 ? 19.643 -1.975 -5.869 1.00 79.31 339 PHE A N 1
ATOM 2699 C CA . PHE A 1 339 ? 18.377 -2.722 -5.974 1.00 79.31 339 PHE A CA 1
ATOM 2700 C C . PHE A 1 339 ? 18.503 -4.169 -6.486 1.00 79.31 339 PHE A C 1
ATOM 2702 O O . PHE A 1 339 ? 17.516 -4.759 -6.915 1.00 79.31 339 PHE A O 1
ATOM 2709 N N . VAL A 1 340 ? 19.692 -4.771 -6.392 1.00 83.38 340 VAL A N 1
ATOM 2710 C CA . VAL A 1 340 ? 19.923 -6.167 -6.782 1.00 83.38 340 VAL A CA 1
ATOM 2711 C C . VAL A 1 340 ? 20.036 -7.034 -5.540 1.00 83.38 340 VAL A C 1
ATOM 2713 O O . VAL A 1 340 ? 20.798 -6.743 -4.615 1.00 83.38 340 VAL A O 1
ATOM 2716 N N . ARG A 1 341 ? 19.294 -8.143 -5.514 1.00 80.81 341 ARG A N 1
ATOM 2717 C CA . ARG A 1 341 ? 19.335 -9.080 -4.390 1.00 80.81 341 ARG A CA 1
ATOM 2718 C C . ARG A 1 341 ? 20.770 -9.581 -4.175 1.00 80.81 341 ARG A C 1
ATOM 2720 O O . ARG A 1 341 ? 21.424 -10.006 -5.121 1.00 80.81 341 ARG A O 1
ATOM 2727 N N . ARG A 1 342 ? 21.221 -9.578 -2.915 1.00 82.06 342 ARG A N 1
ATOM 2728 C CA . ARG A 1 342 ? 22.567 -10.012 -2.478 1.00 82.06 342 ARG A CA 1
ATOM 2729 C C . ARG A 1 342 ? 23.741 -9.137 -2.946 1.00 82.06 342 ARG A C 1
ATOM 2731 O O . ARG A 1 342 ? 24.874 -9.556 -2.756 1.00 82.06 342 ARG A O 1
ATOM 2738 N N . ARG A 1 343 ? 23.507 -7.946 -3.507 1.00 85.00 343 ARG A N 1
ATOM 2739 C CA . ARG A 1 343 ? 24.573 -6.959 -3.753 1.00 85.00 343 ARG A CA 1
ATOM 2740 C C . ARG A 1 343 ? 24.453 -5.828 -2.740 1.00 85.00 343 ARG A C 1
ATOM 2742 O O . ARG A 1 343 ? 23.351 -5.327 -2.512 1.00 85.00 343 ARG A O 1
ATOM 2749 N N . LEU A 1 344 ? 25.560 -5.455 -2.104 1.00 85.25 344 LEU A N 1
ATOM 2750 C CA . LEU A 1 344 ? 25.570 -4.408 -1.087 1.00 85.25 344 LEU A CA 1
ATOM 2751 C C . LEU A 1 344 ? 26.244 -3.150 -1.626 1.00 85.25 344 LEU A C 1
ATOM 2753 O O . LEU A 1 344 ? 27.197 -3.200 -2.398 1.00 85.25 344 LEU A O 1
ATOM 2757 N N . ILE A 1 345 ? 25.769 -1.989 -1.175 1.00 85.88 345 ILE A N 1
ATOM 2758 C CA . ILE A 1 345 ? 26.375 -0.705 -1.553 1.00 85.88 345 ILE A CA 1
ATOM 2759 C C . ILE A 1 345 ? 27.817 -0.566 -1.034 1.00 85.88 345 ILE A C 1
ATOM 2761 O O . ILE A 1 345 ? 28.617 0.157 -1.626 1.00 85.88 345 ILE A O 1
ATOM 2765 N N . SER A 1 346 ? 28.158 -1.285 0.041 1.00 88.19 346 SER A N 1
ATOM 2766 C CA . SER A 1 346 ? 29.517 -1.371 0.581 1.00 88.19 346 SER A CA 1
ATOM 2767 C C . SER A 1 346 ? 30.514 -1.907 -0.441 1.00 88.19 346 SER A C 1
ATOM 2769 O O . SER A 1 346 ? 31.638 -1.420 -0.497 1.00 88.19 346 SER A O 1
ATOM 2771 N N . ASP A 1 347 ? 30.096 -2.850 -1.285 1.00 85.94 347 ASP A N 1
ATOM 2772 C CA . ASP A 1 347 ? 30.975 -3.494 -2.263 1.00 85.94 347 ASP A CA 1
ATOM 2773 C C . ASP A 1 347 ? 31.412 -2.477 -3.326 1.00 85.94 347 ASP A C 1
ATOM 2775 O O . ASP A 1 347 ? 32.586 -2.388 -3.679 1.00 85.94 347 ASP A O 1
ATOM 2779 N N . ASN A 1 348 ? 30.484 -1.618 -3.761 1.00 87.12 348 ASN A N 1
ATOM 2780 C CA . ASN A 1 348 ? 30.783 -0.536 -4.699 1.00 87.12 348 ASN A CA 1
ATOM 2781 C C . ASN A 1 348 ? 31.658 0.556 -4.081 1.00 87.12 348 ASN A C 1
ATOM 2783 O O . ASN A 1 348 ? 32.462 1.157 -4.790 1.00 87.12 348 ASN A O 1
ATOM 2787 N N . PHE A 1 349 ? 31.508 0.826 -2.782 1.00 87.94 349 PHE A N 1
ATOM 2788 C CA . PHE A 1 349 ? 32.382 1.765 -2.083 1.00 87.94 349 PHE A CA 1
ATOM 2789 C C . PHE A 1 349 ? 33.825 1.250 -2.041 1.00 87.94 349 PHE A C 1
ATOM 2791 O O . PHE A 1 349 ? 34.739 1.995 -2.388 1.00 87.94 349 PHE A O 1
ATOM 2798 N N . LEU A 1 350 ? 34.021 -0.027 -1.694 1.00 89.56 350 LEU A N 1
ATOM 2799 C CA . LEU A 1 350 ? 35.340 -0.666 -1.693 1.00 89.56 350 LEU A CA 1
ATOM 2800 C C . LEU A 1 350 ? 35.957 -0.681 -3.095 1.00 89.56 350 LEU A C 1
ATOM 2802 O O . LEU A 1 350 ? 37.104 -0.272 -3.260 1.00 89.56 350 LEU A O 1
ATOM 2806 N N . LEU A 1 351 ? 35.176 -1.054 -4.114 1.00 88.25 351 LEU A N 1
ATOM 2807 C CA . LEU A 1 351 ? 35.624 -1.028 -5.507 1.00 88.25 351 LEU A CA 1
ATOM 2808 C C . LEU A 1 351 ? 36.053 0.382 -5.936 1.00 88.25 351 LEU A C 1
ATOM 2810 O O . LEU A 1 351 ? 37.102 0.554 -6.551 1.00 88.25 351 LEU A O 1
ATOM 2814 N N . ALA A 1 352 ? 35.271 1.408 -5.588 1.00 89.50 352 ALA A N 1
ATOM 2815 C CA . ALA A 1 352 ? 35.625 2.792 -5.880 1.00 89.50 352 ALA A CA 1
ATOM 2816 C C . ALA A 1 352 ? 36.915 3.217 -5.160 1.00 89.50 352 ALA A C 1
ATOM 2818 O O . ALA A 1 352 ? 37.753 3.883 -5.764 1.00 89.50 352 ALA A O 1
ATOM 2819 N N . GLN A 1 353 ? 37.109 2.819 -3.898 1.00 90.81 353 GLN A N 1
ATOM 2820 C CA . GLN A 1 353 ? 38.348 3.093 -3.166 1.00 90.81 353 GLN A CA 1
ATOM 2821 C C . GLN A 1 353 ? 39.566 2.426 -3.811 1.00 90.81 353 GLN A C 1
ATOM 2823 O O . GLN A 1 353 ? 40.614 3.063 -3.916 1.00 90.81 353 GLN A O 1
ATOM 2828 N N . GLU A 1 354 ? 39.443 1.175 -4.254 1.00 89.50 354 GLU A N 1
ATOM 2829 C CA . GLU A 1 354 ? 40.527 0.445 -4.915 1.00 89.50 354 GLU A CA 1
ATOM 2830 C C . GLU A 1 354 ? 40.893 1.084 -6.261 1.00 89.50 354 GLU A C 1
ATOM 2832 O O . GLU A 1 354 ? 42.069 1.363 -6.506 1.00 89.50 354 GLU A O 1
ATOM 2837 N N . LEU A 1 355 ? 39.888 1.422 -7.080 1.00 88.00 355 LEU A N 1
ATOM 2838 C CA . LEU A 1 355 ? 40.076 2.136 -8.346 1.00 88.00 355 LEU A CA 1
ATOM 2839 C C . LEU A 1 355 ? 40.807 3.466 -8.127 1.00 88.00 355 LEU A C 1
ATOM 2841 O O . LEU A 1 355 ? 41.828 3.709 -8.767 1.00 88.00 355 LEU A O 1
ATOM 2845 N N . LEU A 1 356 ? 40.354 4.281 -7.168 1.00 88.31 356 LEU A N 1
ATOM 2846 C CA . LEU A 1 356 ? 40.993 5.558 -6.827 1.00 88.31 356 LEU A CA 1
ATOM 2847 C C . LEU A 1 356 ? 42.421 5.378 -6.293 1.00 88.31 356 LEU A C 1
ATOM 2849 O O . LEU A 1 356 ? 43.300 6.168 -6.617 1.00 88.31 356 LEU A O 1
ATOM 2853 N N . SER A 1 357 ? 42.675 4.327 -5.512 1.00 87.31 357 SER A N 1
ATOM 2854 C CA . SER A 1 357 ? 44.003 4.035 -4.944 1.00 87.31 357 SER A CA 1
ATOM 2855 C C . SER A 1 357 ? 45.001 3.505 -5.980 1.00 87.31 357 SER A C 1
ATOM 2857 O O . SER A 1 357 ? 46.215 3.509 -5.742 1.00 87.31 357 SER A O 1
ATOM 2859 N N . SER A 1 358 ? 44.499 2.996 -7.107 1.00 83.25 358 SER A N 1
ATOM 2860 C CA . SER A 1 358 ? 45.308 2.524 -8.232 1.00 83.25 358 SER A CA 1
ATOM 2861 C C . SER A 1 358 ? 45.710 3.646 -9.194 1.00 83.25 358 SER A C 1
ATOM 2863 O O . SER A 1 358 ? 46.664 3.473 -9.957 1.00 83.25 358 SER A O 1
ATOM 2865 N N . MET A 1 359 ? 45.044 4.804 -9.110 1.00 85.06 359 MET A N 1
ATOM 2866 C CA . MET A 1 359 ? 45.337 5.959 -9.952 1.00 85.06 359 MET A CA 1
ATOM 2867 C C . MET A 1 359 ? 46.732 6.529 -9.681 1.00 85.06 359 MET A C 1
ATOM 2869 O O . MET A 1 359 ? 47.217 6.531 -8.550 1.00 85.06 359 MET A O 1
ATOM 2873 N N . GLY A 1 360 ? 47.390 7.028 -10.727 1.00 74.69 360 GLY A N 1
ATOM 2874 C CA . GLY A 1 360 ? 48.706 7.666 -10.644 1.00 74.69 360 GLY A CA 1
ATOM 2875 C C . GLY A 1 360 ? 49.875 6.701 -10.408 1.00 74.69 360 GLY A C 1
ATOM 2876 O O . GLY A 1 360 ? 51.014 7.146 -10.283 1.00 74.69 360 GLY A O 1
ATOM 2877 N N . ARG A 1 361 ? 49.632 5.381 -10.378 1.00 78.81 361 ARG A N 1
ATOM 2878 C CA . ARG A 1 361 ? 50.691 4.357 -10.264 1.00 78.81 361 ARG A CA 1
ATOM 2879 C C . ARG A 1 361 ? 51.450 4.119 -11.570 1.00 78.81 361 ARG A C 1
ATOM 2881 O O . ARG A 1 361 ? 52.569 3.614 -11.538 1.00 78.81 361 ARG A O 1
ATOM 2888 N N . SER A 1 362 ? 50.856 4.460 -12.713 1.00 75.75 362 SER A N 1
ATOM 2889 C CA . SER A 1 362 ? 51.505 4.367 -14.022 1.00 75.75 362 SER A CA 1
ATOM 2890 C C . SER A 1 362 ? 51.923 5.759 -14.498 1.00 75.75 362 SER A C 1
ATOM 2892 O O . SER A 1 362 ? 51.054 6.595 -14.725 1.00 75.75 362 SER A O 1
ATOM 2894 N N . PRO A 1 363 ? 53.218 6.017 -14.748 1.00 68.62 363 PRO A N 1
ATOM 2895 C CA . PRO A 1 363 ? 53.677 7.304 -15.273 1.00 68.62 363 PRO A CA 1
ATOM 2896 C C . PRO A 1 363 ? 53.303 7.526 -16.750 1.00 68.62 363 PRO A C 1
ATOM 2898 O O . PRO A 1 363 ? 53.610 8.575 -17.306 1.00 68.62 363 PRO A O 1
ATOM 2901 N N . ARG A 1 364 ? 52.687 6.531 -17.412 1.00 68.62 364 ARG A N 1
ATOM 2902 C CA . ARG A 1 364 ? 52.372 6.563 -18.850 1.00 68.62 364 ARG A CA 1
ATOM 2903 C C . ARG A 1 364 ? 50.944 7.002 -19.178 1.00 68.62 364 ARG A C 1
ATOM 2905 O O . ARG A 1 364 ? 50.714 7.398 -20.314 1.00 68.62 364 ARG A O 1
ATOM 2912 N N . ASN A 1 365 ? 50.019 6.965 -18.217 1.00 74.38 365 ASN A N 1
ATOM 2913 C CA . ASN A 1 365 ? 48.610 7.292 -18.444 1.00 74.38 365 ASN A CA 1
ATOM 2914 C C . ASN A 1 365 ? 48.132 8.325 -17.418 1.00 74.38 365 ASN A C 1
ATOM 2916 O O . ASN A 1 365 ? 48.476 8.235 -16.243 1.00 74.38 365 ASN A O 1
ATOM 2920 N N . ALA A 1 366 ? 47.324 9.286 -17.862 1.00 79.69 366 ALA A N 1
ATOM 2921 C CA . ALA A 1 366 ? 46.581 10.168 -16.971 1.00 79.69 366 ALA A CA 1
ATOM 2922 C C . ALA A 1 366 ? 45.227 9.526 -16.645 1.00 79.69 366 ALA A C 1
ATOM 2924 O O . ALA A 1 366 ? 44.466 9.195 -17.556 1.00 79.69 366 ALA A O 1
ATOM 2925 N N . ASP A 1 367 ? 44.926 9.364 -15.359 1.00 84.44 367 ASP A N 1
ATOM 2926 C CA . ASP A 1 367 ? 43.663 8.787 -14.903 1.00 84.44 367 ASP A CA 1
ATOM 2927 C C . ASP A 1 367 ? 42.606 9.884 -14.692 1.00 84.44 367 ASP A C 1
ATOM 2929 O O . ASP A 1 367 ? 42.885 10.928 -14.098 1.00 84.44 367 ASP A O 1
ATOM 2933 N N . VAL A 1 368 ? 41.375 9.645 -15.155 1.00 87.06 368 VAL A N 1
ATOM 2934 C CA . VAL A 1 368 ? 40.235 10.566 -15.004 1.00 87.06 368 VAL A CA 1
ATOM 2935 C C . VAL A 1 368 ? 39.060 9.833 -14.366 1.00 87.06 368 VAL A C 1
ATOM 2937 O O . VAL A 1 368 ? 38.703 8.733 -14.780 1.00 87.06 368 VAL A O 1
ATOM 2940 N N . VAL A 1 369 ? 38.417 10.476 -13.388 1.00 87.94 369 VAL A N 1
ATOM 2941 C CA . VAL A 1 369 ? 37.210 9.964 -12.726 1.00 87.94 369 VAL A CA 1
ATOM 2942 C C . VAL A 1 369 ? 36.019 10.828 -13.099 1.00 87.94 369 VAL A C 1
ATOM 2944 O O . VAL A 1 369 ? 36.011 12.036 -12.866 1.00 87.94 369 VAL A O 1
ATOM 2947 N N . LEU A 1 370 ? 34.982 10.192 -13.639 1.00 90.31 370 LEU A N 1
ATOM 2948 C CA . LEU A 1 370 ? 33.728 10.845 -13.993 1.00 90.31 370 LEU A CA 1
ATOM 2949 C C . LEU A 1 370 ? 32.649 10.478 -12.977 1.00 90.31 370 LEU A C 1
ATOM 2951 O O . LEU A 1 370 ? 32.220 9.329 -12.889 1.00 90.31 370 LEU A O 1
ATOM 2955 N N . LYS A 1 371 ? 32.183 11.475 -12.219 1.00 89.62 371 LYS A N 1
ATOM 2956 C CA . LYS A 1 371 ? 31.014 11.340 -11.347 1.00 89.62 371 LYS A CA 1
ATOM 2957 C C . LYS A 1 371 ? 29.781 11.848 -12.086 1.00 89.62 371 LYS A C 1
ATOM 2959 O O . LYS A 1 371 ? 29.594 13.053 -12.227 1.00 89.62 371 LYS A O 1
ATOM 2964 N N . LEU A 1 372 ? 28.948 10.919 -12.538 1.00 91.44 372 LEU A N 1
ATOM 2965 C CA . LEU A 1 372 ? 27.701 11.214 -13.239 1.00 91.44 372 LEU A CA 1
ATOM 2966 C C . LEU A 1 372 ? 26.520 11.060 -12.276 1.00 91.44 372 LEU A C 1
ATOM 2968 O O . LEU A 1 372 ? 26.472 10.100 -11.510 1.00 91.44 372 LEU A O 1
ATOM 2972 N N . ASP A 1 373 ? 25.576 11.998 -12.319 1.00 87.44 373 ASP A N 1
ATOM 2973 C CA . ASP A 1 373 ? 24.328 11.932 -11.556 1.00 87.44 373 ASP A CA 1
ATOM 2974 C C . ASP A 1 373 ? 23.131 12.182 -12.477 1.00 87.44 373 ASP A C 1
ATOM 2976 O O . ASP A 1 373 ? 23.168 13.048 -13.355 1.00 87.44 373 ASP A O 1
ATOM 2980 N N . MET A 1 374 ? 22.066 11.407 -12.283 1.00 85.75 374 MET A N 1
ATOM 2981 C CA . MET A 1 374 ? 20.854 11.499 -13.090 1.00 85.75 374 MET A CA 1
ATOM 2982 C C . MET A 1 374 ? 19.793 12.296 -12.343 1.00 85.75 374 MET A C 1
ATOM 2984 O O . MET A 1 374 ? 19.231 11.855 -11.339 1.00 85.75 374 MET A O 1
ATOM 2988 N N . SER A 1 375 ? 19.441 13.463 -12.878 1.00 80.69 375 SER A N 1
ATOM 2989 C CA . SER A 1 375 ? 18.357 14.260 -12.311 1.00 80.69 375 SER A CA 1
ATOM 2990 C C . SER A 1 375 ? 17.028 13.509 -12.434 1.00 80.69 375 SER A C 1
ATOM 2992 O O . SER A 1 375 ? 16.559 13.279 -13.548 1.00 80.69 375 SER A O 1
ATOM 2994 N N . LYS A 1 376 ? 16.392 13.193 -11.300 1.00 77.44 376 LYS A N 1
ATOM 2995 C CA . LYS A 1 376 ? 15.019 12.660 -11.247 1.00 77.44 376 LYS A CA 1
ATOM 2996 C C . LYS A 1 376 ? 14.798 11.448 -12.172 1.00 77.44 376 LYS A C 1
ATOM 2998 O O . LYS A 1 376 ? 13.864 11.440 -12.968 1.00 77.44 376 LYS A O 1
ATOM 3003 N N . ALA A 1 377 ? 15.666 10.441 -12.064 1.00 79.06 377 ALA A N 1
ATOM 3004 C CA . ALA A 1 377 ? 15.711 9.290 -12.972 1.00 79.06 377 ALA A CA 1
ATOM 3005 C C . ALA A 1 377 ? 14.337 8.634 -13.238 1.00 79.06 377 ALA A C 1
ATOM 3007 O O . ALA A 1 377 ? 13.997 8.395 -14.391 1.00 79.06 377 ALA A O 1
ATOM 3008 N N . TYR A 1 378 ? 13.516 8.421 -12.204 1.00 82.06 378 TYR A N 1
ATOM 3009 C CA . TYR A 1 378 ? 12.178 7.829 -12.360 1.00 82.06 378 TYR A CA 1
ATOM 3010 C C . TYR A 1 378 ? 11.141 8.773 -12.982 1.00 82.06 378 TYR A C 1
ATOM 3012 O O . TYR A 1 378 ? 10.226 8.305 -13.649 1.00 82.06 378 TYR A O 1
ATOM 3020 N N . ASP A 1 379 ? 11.279 10.088 -12.789 1.00 81.94 379 ASP A N 1
ATOM 3021 C CA . ASP A 1 379 ? 10.318 11.071 -13.309 1.00 81.94 379 ASP A CA 1
ATOM 3022 C C . ASP A 1 379 ? 10.588 11.421 -14.782 1.00 81.94 379 ASP A C 1
ATOM 3024 O O . ASP A 1 379 ? 9.731 12.000 -15.443 1.00 81.94 379 ASP A O 1
ATOM 3028 N N . ARG A 1 380 ? 11.803 11.138 -15.278 1.00 82.62 380 ARG A N 1
ATOM 3029 C CA . ARG A 1 380 ? 12.295 11.579 -16.595 1.00 82.62 380 ARG A CA 1
ATOM 3030 C C . ARG A 1 380 ? 12.627 10.444 -17.562 1.00 82.62 380 ARG A C 1
ATOM 3032 O O . ARG A 1 380 ? 13.023 10.722 -18.692 1.00 82.62 380 ARG A O 1
ATOM 3039 N N . VAL A 1 381 ? 12.499 9.186 -17.142 1.00 84.56 381 VAL A N 1
ATOM 3040 C CA . VAL A 1 381 ? 12.734 8.042 -18.029 1.00 84.56 381 VAL A CA 1
ATOM 3041 C C . VAL A 1 381 ? 11.650 7.975 -19.110 1.00 84.56 381 VAL A C 1
ATOM 3043 O O . VAL A 1 381 ? 10.461 8.107 -18.830 1.00 84.56 381 VAL A O 1
ATOM 3046 N N . SER A 1 382 ? 12.060 7.787 -20.364 1.00 84.62 382 SER A N 1
ATOM 3047 C CA . SER A 1 382 ? 11.131 7.672 -21.491 1.00 84.62 382 SER A CA 1
ATOM 3048 C C . SER A 1 382 ? 10.559 6.258 -21.585 1.00 84.62 382 SER A C 1
ATOM 3050 O O . SER A 1 382 ? 11.307 5.284 -21.661 1.00 84.62 382 SER A O 1
ATOM 3052 N N . TRP A 1 383 ? 9.231 6.148 -21.658 1.00 85.50 383 TRP A N 1
ATOM 3053 C CA . TRP A 1 383 ? 8.542 4.876 -21.903 1.00 85.50 383 TRP A CA 1
ATOM 3054 C C . TRP A 1 383 ? 8.884 4.273 -23.267 1.00 85.50 383 TRP A C 1
ATOM 3056 O O . TRP A 1 383 ? 9.073 3.064 -23.374 1.00 85.50 383 TRP A O 1
ATOM 3066 N N . ALA A 1 384 ? 9.022 5.110 -24.299 1.00 85.00 384 ALA A N 1
ATOM 3067 C CA . ALA A 1 384 ? 9.445 4.656 -25.622 1.00 85.00 384 ALA A CA 1
ATOM 3068 C C . ALA A 1 384 ? 10.867 4.078 -25.573 1.00 85.00 384 ALA A C 1
ATOM 3070 O O . ALA A 1 384 ? 11.136 3.041 -26.160 1.00 85.00 384 ALA A O 1
ATOM 3071 N N . PHE A 1 385 ? 11.773 4.710 -24.821 1.00 84.44 385 PHE A N 1
ATOM 3072 C CA . PHE A 1 385 ? 13.119 4.171 -24.629 1.00 84.44 385 PHE A CA 1
ATOM 3073 C C . PHE A 1 385 ? 13.092 2.821 -23.905 1.00 84.44 385 PHE A C 1
ATOM 3075 O O . PHE A 1 385 ? 13.710 1.875 -24.377 1.00 84.44 385 PHE A O 1
ATOM 3082 N N . LEU A 1 386 ? 12.339 2.708 -22.805 1.00 85.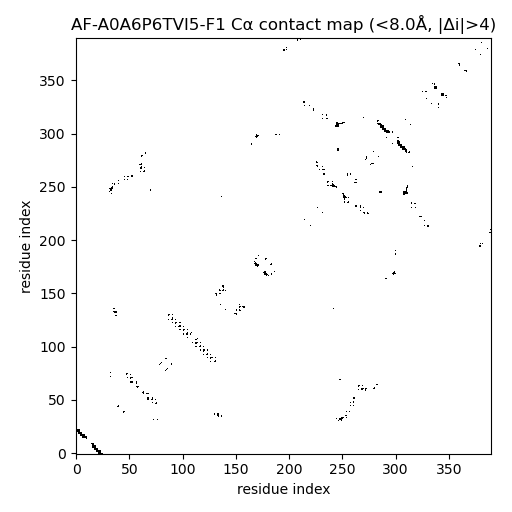94 386 LEU A N 1
ATOM 3083 C CA . LEU A 1 386 ? 12.229 1.452 -22.055 1.00 85.94 386 LEU A CA 1
ATOM 3084 C C . LEU A 1 386 ? 11.681 0.304 -22.908 1.00 85.94 386 LEU A C 1
ATOM 3086 O O . LEU A 1 386 ? 12.234 -0.783 -22.851 1.00 85.94 386 LEU A O 1
ATOM 3090 N N . THR A 1 387 ? 10.650 0.554 -23.717 1.00 85.19 387 THR A N 1
ATOM 3091 C CA . THR A 1 387 ? 10.035 -0.459 -24.602 1.00 85.19 387 THR A CA 1
ATOM 3092 C C . THR A 1 387 ? 10.892 -0.852 -25.803 1.00 85.19 387 THR A C 1
ATOM 3094 O O . THR A 1 387 ? 10.614 -1.863 -26.430 1.00 85.19 387 THR A O 1
ATOM 3097 N N . MET A 1 388 ? 11.907 -0.059 -26.157 1.00 83.44 388 MET A N 1
ATOM 3098 C CA . MET A 1 388 ? 12.882 -0.452 -27.178 1.00 83.44 388 MET A CA 1
ATOM 3099 C C . MET A 1 388 ? 14.077 -1.220 -26.592 1.00 83.44 388 MET A C 1
ATOM 3101 O O . MET A 1 388 ? 14.781 -1.894 -27.339 1.00 83.44 388 MET A O 1
ATOM 3105 N N . VAL A 1 389 ? 14.358 -1.058 -25.294 1.00 83.44 389 VAL A N 1
ATOM 3106 C CA . VAL A 1 389 ? 15.496 -1.691 -24.601 1.00 83.44 389 VAL A CA 1
ATOM 3107 C C . VAL A 1 389 ? 15.116 -3.037 -23.985 1.00 83.44 389 VAL A C 1
ATOM 3109 O O . VAL A 1 389 ? 15.936 -3.954 -24.003 1.00 83.44 389 VAL A O 1
ATOM 3112 N N . LEU A 1 390 ? 13.925 -3.111 -23.386 1.00 77.38 390 LEU A N 1
ATOM 3113 C CA . LEU A 1 390 ? 13.327 -4.314 -22.802 1.00 77.38 390 LEU A CA 1
ATOM 3114 C C . LEU A 1 390 ? 12.537 -5.057 -23.872 1.00 77.38 390 LEU A C 1
ATOM 3116 O O . LEU A 1 390 ? 12.635 -6.302 -23.880 1.00 77.38 390 LEU A O 1
#

Nearest PDB structures (foldseek):
  8c8j-assembly1_A  TM=7.627E-01  e=1.996E-10  Homo sapiens
  8uw3-assembly1_A  TM=6.748E-01  e=5.054E-11  Homo sapiens
  8sxu-assembly1_A  TM=8.226E-01  e=4.950E-07  Homo sapiens
  8ibz-assembly1_C  TM=5.763E-01  e=1.149E-04  Bombyx mori